Protein AF-0000000086098615 (afdb_homodimer)

pLDDT: mean 96.34, std 6.21, range [45.53, 98.94]

Radius of gyration: 22.58 Å; Cα contacts (8 Å, |Δi|>4): 1420; chains: 2; bounding box: 53×62×58 Å

Organism: Naegleria lovaniensis (NCBI:txid51637)

Nearest PDB structures (foldseek):
  6k8p-assembly1_A  TM=9.333E-01  e=7.178E-33  Phytophthora capsici LT1534
  6k5h-assembly2_C  TM=9.306E-01  e=6.071E-30  Phytophthora capsici LT1534
  5efo-assembly1_B  TM=8.632E-01  e=1.492E-19  Vibrio cholerae
  4oeh-assembly1_D  TM=8.558E-01  e=8.169E-19  Vibrio cholerae O1 biovar El Tor str. N16961
  7q1i-assembly1_BBB  TM=8.556E-01  e=1.911E-18  Escherichia coli MS 85-1

Structure (mmCIF, N/CA/C/O backbone):
data_AF-0000000086098615-model_v1
#
loop_
_entity.id
_entity.type
_entity.pdbx_description
1 polymer 'Nucleoside phosphorylase domain-containing protein'
#
loop_
_atom_site.group_PDB
_atom_site.id
_atom_site.type_symbol
_atom_site.label_atom_id
_atom_site.label_alt_id
_atom_site.label_comp_id
_atom_site.label_asym_id
_atom_site.label_entity_id
_atom_site.label_seq_id
_atom_site.pdbx_PDB_ins_code
_atom_site.Cartn_x
_atom_site.Cartn_y
_atom_site.Cartn_z
_atom_site.occupancy
_atom_site.B_iso_or_equiv
_atom_site.auth_seq_id
_atom_site.auth_comp_id
_atom_sit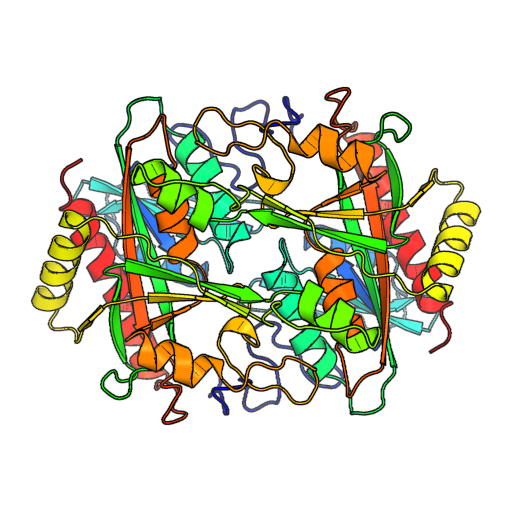e.auth_asym_id
_atom_site.auth_atom_id
_atom_site.pdbx_PDB_model_num
ATOM 1 N N . MET A 1 1 ? -20.734 9.062 -6.855 1 45.88 1 MET A N 1
ATOM 2 C CA . MET A 1 1 ? -20.297 7.84 -6.195 1 45.88 1 MET A CA 1
ATOM 3 C C . MET A 1 1 ? -21.484 7.059 -5.641 1 45.88 1 MET A C 1
ATOM 5 O O . MET A 1 1 ? -22.359 7.625 -4.984 1 45.88 1 MET A O 1
ATOM 9 N N . PRO A 1 2 ? -21.688 5.82 -6.117 1 51 2 PRO A N 1
ATOM 10 C CA . PRO A 1 2 ? -22.859 5.059 -5.672 1 51 2 PRO A CA 1
ATOM 11 C C . PRO A 1 2 ? -22.938 4.945 -4.152 1 51 2 PRO A C 1
ATOM 13 O O . PRO A 1 2 ? -21.938 5.082 -3.461 1 51 2 PRO A O 1
ATOM 16 N N . GLN A 1 3 ? -24.156 4.977 -3.707 1 57 3 GLN A N 1
ATOM 17 C CA . GLN A 1 3 ? -24.438 4.781 -2.291 1 57 3 GLN A CA 1
ATOM 18 C C . GLN A 1 3 ? -23.875 3.459 -1.789 1 57 3 GLN A C 1
ATOM 20 O O . GLN A 1 3 ? -24.062 2.414 -2.416 1 57 3 GLN A O 1
ATOM 25 N N . LEU A 1 4 ? -22.922 3.449 -0.859 1 71.06 4 LEU A N 1
ATOM 26 C CA . LEU A 1 4 ? -22.312 2.266 -0.254 1 71.06 4 LEU A CA 1
ATOM 27 C C . LEU A 1 4 ? -23.234 1.686 0.825 1 71.06 4 LEU A C 1
ATOM 29 O O . LEU A 1 4 ? -23.828 2.43 1.607 1 71.06 4 LEU A O 1
ATOM 33 N N . HIS A 1 5 ? -23.5 0.396 0.879 1 69.06 5 HIS A N 1
ATOM 34 C CA . HIS A 1 5 ? -24.547 -0.261 1.662 1 69.06 5 HIS A CA 1
ATOM 35 C C . HIS A 1 5 ? -24 -0.742 3.004 1 69.06 5 HIS A C 1
ATOM 37 O O . HIS A 1 5 ? -24.781 -1 3.932 1 69.06 5 HIS A O 1
ATOM 43 N N . SER A 1 6 ? -22.719 -0.938 3.076 1 74.25 6 SER A N 1
ATOM 44 C CA . SER A 1 6 ? -22.188 -1.463 4.328 1 74.25 6 SER A CA 1
ATOM 45 C C . SER A 1 6 ? -20.844 -0.819 4.672 1 74.25 6 SER A C 1
ATOM 47 O O . SER A 1 6 ? -20 -0.648 3.797 1 74.25 6 SER A O 1
ATOM 49 N N . ALA A 1 7 ? -20.734 -0.542 5.941 1 76.44 7 ALA A N 1
ATOM 50 C CA . ALA A 1 7 ? -19.469 0.02 6.414 1 76.44 7 ALA A CA 1
ATOM 51 C C . ALA A 1 7 ? -18.406 -1.062 6.539 1 76.44 7 ALA A C 1
ATOM 53 O O . ALA A 1 7 ? -17.203 -0.762 6.559 1 76.44 7 ALA A O 1
ATOM 54 N N . ASN A 1 8 ? -18.797 -2.307 6.586 1 79.56 8 ASN A N 1
ATOM 55 C CA . ASN A 1 8 ? -17.859 -3.406 6.73 1 79.56 8 ASN A CA 1
ATOM 56 C C . ASN A 1 8 ? -17.266 -3.826 5.387 1 79.56 8 ASN A C 1
ATOM 58 O O . ASN A 1 8 ? -16.078 -4.129 5.285 1 79.56 8 ASN A O 1
ATOM 62 N N . PHE A 1 9 ? -18.141 -3.959 4.438 1 84.5 9 PHE A N 1
ATOM 63 C CA . PHE A 1 9 ? -17.734 -4.285 3.074 1 84.5 9 PHE A CA 1
ATOM 64 C C . PHE A 1 9 ? -18.531 -3.463 2.064 1 84.5 9 PHE A C 1
ATOM 66 O O . PHE A 1 9 ? -19.516 -3.936 1.514 1 84.5 9 PHE A O 1
ATOM 73 N N . PRO A 1 10 ? -18.047 -2.285 1.793 1 83.94 10 PRO A N 1
ATOM 74 C CA . PRO A 1 10 ? -18.812 -1.371 0.943 1 83.94 10 PRO A CA 1
ATOM 75 C C . PRO A 1 10 ? -19 -1.899 -0.477 1 83.94 10 PRO A C 1
ATOM 77 O O . PRO A 1 10 ? -18.031 -2.357 -1.1 1 83.94 10 PRO A O 1
ATOM 80 N N . VAL A 1 11 ? -20.219 -1.907 -0.972 1 88.06 11 VAL A N 1
ATOM 81 C CA . VAL A 1 11 ? -20.609 -2.314 -2.316 1 88.06 11 VAL A CA 1
ATOM 82 C C . VAL A 1 11 ? -21.578 -1.292 -2.904 1 88.06 11 VAL A C 1
ATOM 84 O O . VAL A 1 11 ? -22.438 -0.759 -2.193 1 88.06 11 VAL A O 1
ATOM 87 N N . THR A 1 12 ? -21.375 -1.034 -4.145 1 88.62 12 THR A N 1
ATOM 88 C CA . THR A 1 12 ? -22.266 -0.102 -4.82 1 88.62 12 THR A CA 1
ATOM 89 C C . THR A 1 12 ? -23.641 -0.738 -5.055 1 88.62 12 THR A C 1
ATOM 91 O O . THR A 1 12 ? -23.812 -1.941 -4.852 1 88.62 12 THR A O 1
ATOM 94 N N . ASP A 1 13 ? -24.547 0.108 -5.48 1 86.44 13 ASP A N 1
ATOM 95 C CA . ASP A 1 13 ? -25.922 -0.355 -5.723 1 86.44 13 ASP A CA 1
ATOM 96 C C . ASP A 1 13 ? -25.953 -1.433 -6.805 1 86.44 13 ASP A C 1
ATOM 98 O O . ASP A 1 13 ? -26.781 -2.34 -6.758 1 86.44 13 ASP A O 1
ATOM 102 N N . ASP A 1 14 ? -25.031 -1.347 -7.699 1 90.69 14 ASP A N 1
ATOM 103 C CA . ASP A 1 14 ? -25.031 -2.309 -8.797 1 90.69 14 ASP A CA 1
ATOM 104 C C . ASP A 1 14 ? -24.125 -3.498 -8.484 1 90.69 14 ASP A C 1
ATOM 106 O O . ASP A 1 14 ? -23.797 -4.285 -9.375 1 90.69 14 ASP A O 1
ATOM 110 N N . GLY A 1 15 ? -23.656 -3.6 -7.309 1 92.31 15 GLY A N 1
ATOM 111 C CA . GLY A 1 15 ? -23 -4.801 -6.82 1 92.31 15 GLY A CA 1
ATOM 112 C C . GLY A 1 15 ? -21.5 -4.797 -7.047 1 92.31 15 GLY A C 1
ATOM 113 O O . GLY A 1 15 ? -20.875 -5.855 -7.156 1 92.31 15 GLY A O 1
ATOM 114 N N . ARG A 1 16 ? -20.906 -3.652 -7.23 1 95.88 16 ARG A N 1
ATOM 115 C CA . ARG A 1 16 ? -19.469 -3.57 -7.441 1 95.88 16 ARG A CA 1
ATOM 116 C C . ARG A 1 16 ? -18.75 -3.18 -6.152 1 95.88 16 ARG A C 1
ATOM 118 O O . ARG A 1 16 ? -19.297 -2.453 -5.324 1 95.88 16 ARG A O 1
ATOM 125 N N . THR A 1 17 ? -17.562 -3.717 -5.98 1 96.19 17 THR A N 1
ATOM 126 C CA . THR A 1 17 ? -16.75 -3.439 -4.801 1 96.19 17 THR A CA 1
ATOM 127 C C . THR A 1 17 ? -16.25 -1.995 -4.812 1 96.19 17 THR A C 1
ATOM 129 O O . THR A 1 17 ? -16.297 -1.33 -5.852 1 96.19 17 THR A O 1
ATOM 132 N N . TYR A 1 18 ? -15.82 -1.506 -3.697 1 92.69 18 TYR A N 1
ATOM 133 C CA . TYR A 1 18 ? -15.555 -0.088 -3.48 1 92.69 18 TYR A CA 1
ATOM 134 C C . TYR A 1 18 ? -14.258 0.336 -4.16 1 92.69 18 TYR A C 1
ATOM 136 O O . TYR A 1 18 ? -14.188 1.404 -4.773 1 92.69 18 TYR A O 1
ATOM 144 N N . HIS A 1 19 ? -13.219 -0.478 -4.074 1 96.38 19 HIS A N 1
ATOM 145 C CA . HIS A 1 19 ? -11.914 -0.057 -4.566 1 96.38 19 HIS A CA 1
ATOM 146 C C . HIS A 1 19 ? -11.656 -0.585 -5.973 1 96.38 19 HIS A C 1
ATOM 148 O O . HIS A 1 19 ? -11.352 0.186 -6.883 1 96.38 19 HIS A O 1
ATOM 154 N N . LEU A 1 20 ? -11.859 -1.871 -6.141 1 97.81 20 LEU A N 1
ATOM 155 C CA . LEU A 1 20 ? -11.609 -2.445 -7.457 1 97.81 20 LEU A CA 1
ATOM 156 C C . LEU A 1 20 ? -12.703 -2.051 -8.438 1 97.81 20 LEU A C 1
ATOM 158 O O . LEU A 1 20 ? -12.492 -2.07 -9.656 1 97.81 20 LEU A O 1
ATOM 162 N N . ASP A 1 21 ? -13.891 -1.817 -7.859 1 97.5 21 ASP A N 1
ATOM 163 C CA . ASP A 1 21 ? -15.031 -1.477 -8.711 1 97.5 21 ASP A CA 1
ATOM 164 C C . ASP A 1 21 ? -15.359 -2.619 -9.672 1 97.5 21 ASP A C 1
ATOM 166 O O . ASP A 1 21 ? -15.523 -2.4 -10.875 1 97.5 21 ASP A O 1
ATOM 170 N N . LEU A 1 22 ? -15.312 -3.828 -9.172 1 98.12 22 LEU A N 1
ATOM 171 C CA . LEU A 1 22 ? -15.617 -5.035 -9.938 1 98.12 22 LEU A CA 1
ATOM 172 C C . LEU A 1 22 ? -16.797 -5.777 -9.32 1 98.12 22 LEU A C 1
ATOM 174 O O . LEU A 1 22 ? -17 -5.727 -8.102 1 98.12 22 LEU A O 1
ATOM 178 N N . GLY A 1 23 ? -17.578 -6.387 -10.109 1 97.38 23 GLY A N 1
ATOM 179 C CA . GLY A 1 23 ? -18.719 -7.195 -9.695 1 97.38 23 GLY A CA 1
ATOM 180 C C . GLY A 1 23 ? -18.734 -8.57 -10.344 1 97.38 23 GLY A C 1
ATOM 181 O O . GLY A 1 23 ? -17.828 -8.922 -11.094 1 97.38 23 GLY A O 1
ATOM 182 N N . LYS A 1 24 ? -19.766 -9.312 -9.961 1 96.94 24 LYS A N 1
ATOM 183 C CA . LYS A 1 24 ? -19.938 -10.664 -10.5 1 96.94 24 LYS A CA 1
ATOM 184 C C . LYS A 1 24 ? -19.953 -10.656 -12.023 1 96.94 24 LYS A C 1
ATOM 186 O O . LYS A 1 24 ? -20.562 -9.789 -12.641 1 96.94 24 LYS A O 1
ATOM 191 N N . GLY A 1 25 ? -19.141 -11.586 -12.586 1 97.38 25 GLY A N 1
ATOM 192 C CA . GLY A 1 25 ? -19.141 -11.75 -14.031 1 97.38 25 GLY A CA 1
ATOM 193 C C . GLY A 1 25 ? -18.109 -10.883 -14.727 1 97.38 25 GLY A C 1
ATOM 194 O O . GLY A 1 25 ? -17.812 -11.078 -15.914 1 97.38 25 GLY A O 1
ATOM 195 N N . MET A 1 26 ? -17.5 -9.992 -14.031 1 98.38 26 MET A N 1
ATOM 196 C CA . MET A 1 26 ? -16.578 -9.039 -14.664 1 98.38 26 MET A CA 1
ATOM 197 C C . MET A 1 26 ? -15.188 -9.641 -14.805 1 98.38 26 MET A C 1
ATOM 199 O O . MET A 1 26 ? -14.398 -9.195 -15.641 1 98.38 26 MET A O 1
ATOM 203 N N . ILE A 1 27 ? -14.867 -10.656 -13.969 1 98.81 27 ILE A N 1
ATOM 204 C CA . ILE A 1 27 ? -13.539 -11.242 -14.031 1 98.81 27 ILE A CA 1
ATOM 205 C C . ILE A 1 27 ? -13.648 -12.766 -14.023 1 98.81 27 ILE A C 1
ATOM 207 O O . ILE A 1 27 ? -14.664 -13.32 -13.586 1 98.81 27 ILE A O 1
ATOM 211 N N . ALA A 1 28 ? -12.641 -13.414 -14.531 1 98.75 28 ALA A N 1
ATOM 212 C CA . ALA A 1 28 ? -12.539 -14.875 -14.562 1 98.75 28 ALA A CA 1
ATOM 213 C C . ALA A 1 28 ? -11.898 -15.406 -13.289 1 98.75 28 ALA A C 1
ATOM 215 O O . ALA A 1 28 ? -11.297 -14.648 -12.523 1 98.75 28 ALA A O 1
ATOM 216 N N . ASN A 1 29 ? -12.062 -16.703 -13.031 1 98.75 29 ASN A N 1
ATOM 217 C CA . ASN A 1 29 ? -11.508 -17.297 -11.82 1 98.75 29 ASN A CA 1
ATOM 218 C C . ASN A 1 29 ? -10.039 -17.688 -12.008 1 98.75 29 ASN A C 1
ATOM 220 O O . ASN A 1 29 ? -9.461 -18.359 -11.156 1 98.75 29 ASN A O 1
ATOM 224 N N . ARG A 1 30 ? -9.438 -17.391 -13.164 1 98.94 30 ARG A N 1
ATOM 225 C CA . ARG A 1 30 ? -7.996 -17.406 -13.406 1 98.94 30 ARG A CA 1
ATOM 226 C C . ARG A 1 30 ? -7.445 -15.984 -13.531 1 98.94 30 ARG A C 1
ATOM 228 O O . ARG A 1 30 ? -7.664 -15.32 -14.547 1 98.94 30 ARG A O 1
ATOM 235 N N . ILE A 1 31 ? -6.691 -15.578 -12.523 1 98.94 31 ILE A N 1
ATOM 236 C CA . ILE A 1 31 ? -6.309 -14.172 -12.422 1 98.94 31 ILE A CA 1
ATOM 237 C C . ILE A 1 31 ? -4.785 -14.055 -12.398 1 98.94 31 ILE A C 1
ATOM 239 O O . ILE A 1 31 ? -4.113 -14.719 -11.609 1 98.94 31 ILE A O 1
ATOM 243 N N . ILE A 1 32 ? -4.273 -13.281 -13.281 1 98.94 32 ILE A N 1
ATOM 244 C CA . ILE A 1 32 ? -2.898 -12.805 -13.188 1 98.94 32 ILE A CA 1
ATOM 245 C C . ILE A 1 32 ? -2.879 -11.375 -12.656 1 98.94 32 ILE A C 1
ATOM 247 O O . ILE A 1 32 ? -3.566 -10.5 -13.188 1 98.94 32 ILE A O 1
ATOM 251 N N . THR A 1 33 ? -2.195 -11.148 -11.586 1 98.94 33 THR A N 1
ATOM 252 C CA . THR A 1 33 ? -2.084 -9.789 -11.055 1 98.94 33 THR A CA 1
ATOM 253 C C . THR A 1 33 ? -0.671 -9.25 -11.242 1 98.94 33 THR A C 1
ATOM 255 O O . THR A 1 33 ? 0.305 -9.992 -11.125 1 98.94 33 THR A O 1
ATOM 258 N N . VAL A 1 34 ? -0.559 -7.992 -11.617 1 98.69 34 VAL A N 1
ATOM 259 C CA . VAL A 1 34 ? 0.698 -7.289 -11.852 1 98.69 34 VAL A CA 1
ATOM 260 C C . VAL A 1 34 ? 0.689 -5.949 -11.125 1 98.69 34 VAL A C 1
ATOM 262 O O . VAL A 1 34 ? -0.365 -5.477 -10.688 1 98.69 34 VAL A O 1
ATOM 265 N N . GLY A 1 35 ? 1.87 -5.379 -10.922 1 97.19 35 GLY A N 1
ATOM 266 C CA . GLY A 1 35 ? 1.972 -4.078 -10.289 1 97.19 35 GLY A CA 1
ATOM 267 C C . GLY A 1 35 ? 1.665 -2.926 -11.227 1 97.19 35 GLY A C 1
ATOM 268 O O . GLY A 1 35 ? 0.787 -2.107 -10.953 1 97.19 35 GLY A O 1
ATOM 269 N N . ASP A 1 36 ? 2.326 -2.938 -12.344 1 93.94 36 ASP A N 1
ATOM 270 C CA . ASP A 1 36 ? 2.242 -1.868 -13.336 1 93.94 36 ASP A CA 1
ATOM 271 C C . ASP A 1 36 ? 1.045 -2.068 -14.258 1 93.94 36 ASP A C 1
ATOM 273 O O . ASP A 1 36 ? 0.928 -3.105 -14.914 1 93.94 36 ASP A O 1
ATOM 277 N N . LEU A 1 37 ? 0.231 -0.998 -14.375 1 94.5 37 LEU A N 1
ATOM 278 C CA . LEU A 1 37 ? -0.947 -1.084 -15.234 1 94.5 37 LEU A CA 1
ATOM 279 C C . LEU A 1 37 ? -0.548 -1.295 -16.688 1 94.5 37 LEU A C 1
ATOM 281 O O . LEU A 1 37 ? -1.226 -2.016 -17.422 1 94.5 37 LEU A O 1
ATOM 285 N N . ALA A 1 38 ? 0.555 -0.644 -17.078 1 94.62 38 ALA A N 1
ATOM 286 C CA . ALA A 1 38 ? 1.04 -0.815 -18.453 1 94.62 38 ALA A CA 1
ATOM 287 C C . ALA A 1 38 ? 1.416 -2.27 -18.719 1 94.62 38 ALA A C 1
ATOM 289 O O . ALA A 1 38 ? 1.244 -2.764 -19.828 1 94.62 38 ALA A O 1
ATOM 290 N N . ARG A 1 39 ? 1.862 -2.982 -17.719 1 96.88 39 ARG A N 1
ATOM 291 C CA . ARG A 1 39 ? 2.195 -4.398 -17.844 1 96.88 39 ARG A CA 1
ATOM 292 C C . ARG A 1 39 ? 0.944 -5.234 -18.078 1 96.88 39 ARG A C 1
ATOM 294 O O . ARG A 1 39 ? 0.981 -6.211 -18.844 1 96.88 39 ARG A O 1
ATOM 301 N N . ALA A 1 40 ? -0.139 -4.898 -17.406 1 98.06 40 ALA A N 1
ATOM 302 C CA . ALA A 1 40 ? -1.401 -5.594 -17.656 1 98.06 40 ALA A CA 1
ATOM 303 C C . ALA A 1 40 ? -1.791 -5.523 -19.125 1 98.06 40 ALA A C 1
ATOM 305 O O . ALA A 1 40 ? -2.186 -6.527 -19.719 1 98.06 40 ALA A O 1
ATOM 306 N N . GLU A 1 41 ? -1.636 -4.332 -19.656 1 97.31 41 GLU A N 1
ATOM 307 C CA . GLU A 1 41 ? -1.967 -4.152 -21.078 1 97.31 41 GLU A CA 1
ATOM 308 C C . GLU A 1 41 ? -1.007 -4.93 -21.969 1 97.31 41 GLU A C 1
ATOM 310 O O . GLU A 1 41 ? -1.41 -5.457 -23.016 1 97.31 41 GLU A O 1
ATOM 315 N N . LYS A 1 42 ? 0.241 -4.922 -21.578 1 97.69 42 LYS A N 1
ATOM 316 C CA . LYS A 1 42 ? 1.227 -5.695 -22.328 1 97.69 42 LYS A CA 1
ATOM 317 C C . LYS A 1 42 ? 0.843 -7.172 -22.375 1 97.69 42 LYS A C 1
ATOM 319 O O . LYS A 1 42 ? 0.961 -7.812 -23.422 1 97.69 42 LYS A O 1
ATOM 324 N N . TYR A 1 43 ? 0.411 -7.719 -21.281 1 98.56 43 TYR A N 1
ATOM 325 C CA . TYR A 1 43 ? 0.051 -9.133 -21.219 1 98.56 43 TYR A CA 1
ATOM 326 C C . TYR A 1 43 ? -1.271 -9.391 -21.938 1 98.56 43 TYR A C 1
ATOM 328 O O . TYR A 1 43 ? -1.487 -10.477 -22.469 1 98.56 43 TYR A O 1
ATOM 336 N N . ALA A 1 44 ? -2.188 -8.383 -21.953 1 98.25 44 ALA A N 1
ATOM 337 C CA . ALA A 1 44 ? -3.479 -8.5 -22.625 1 98.25 44 ALA A CA 1
ATOM 338 C C . ALA A 1 44 ? -3.299 -8.742 -24.125 1 98.25 44 ALA A C 1
ATOM 340 O O . ALA A 1 44 ? -4.18 -9.305 -24.766 1 98.25 44 ALA A O 1
ATOM 341 N N . LYS A 1 45 ? -2.158 -8.367 -24.656 1 97.56 45 LYS A N 1
ATOM 342 C CA . LYS A 1 45 ? -1.875 -8.539 -26.078 1 97.56 45 LYS A CA 1
ATOM 343 C C . LYS A 1 45 ? -1.782 -10.016 -26.453 1 97.56 45 LYS A C 1
ATOM 345 O O . LYS A 1 45 ? -1.905 -10.383 -27.625 1 97.56 45 LYS A O 1
ATOM 350 N N . PHE A 1 46 ? -1.548 -10.875 -25.484 1 98.38 46 PHE A N 1
ATOM 351 C CA . PHE A 1 46 ? -1.411 -12.305 -25.734 1 98.38 46 PHE A CA 1
ATOM 352 C C . PHE A 1 46 ? -2.773 -12.984 -25.75 1 98.38 46 PHE A C 1
ATOM 354 O O . PHE A 1 46 ? -2.885 -14.156 -26.109 1 98.38 46 PHE A O 1
ATOM 361 N N . LEU A 1 47 ? -3.854 -12.273 -25.281 1 98.62 47 LEU A N 1
ATOM 362 C CA . LEU A 1 47 ? -5.176 -12.891 -25.203 1 98.62 47 LEU A CA 1
ATOM 363 C C . LEU A 1 47 ? -5.723 -13.18 -26.609 1 98.62 47 LEU A C 1
ATOM 365 O O . LEU A 1 47 ? -5.289 -12.562 -27.578 1 98.62 47 LEU A O 1
ATOM 369 N N . ASP A 1 48 ? -6.676 -14.086 -26.609 1 98.5 48 ASP A N 1
ATOM 370 C CA . ASP A 1 48 ? -7.301 -14.477 -27.859 1 98.5 48 ASP A CA 1
ATOM 371 C C . ASP A 1 48 ? -7.941 -13.281 -28.562 1 98.5 48 ASP A C 1
ATOM 373 O O . ASP A 1 48 ? -8.57 -12.445 -27.906 1 98.5 48 ASP A O 1
ATOM 377 N N . THR A 1 49 ? -7.859 -13.188 -29.812 1 96.62 49 THR A N 1
ATOM 378 C CA . THR A 1 49 ? -8.344 -12.031 -30.562 1 96.62 49 THR A CA 1
ATOM 379 C C . THR A 1 49 ? -9.781 -12.258 -31.016 1 96.62 49 THR A C 1
ATOM 381 O O . THR A 1 49 ? -10.453 -11.312 -31.438 1 96.62 49 THR A O 1
ATOM 384 N N . ASP A 1 50 ? -10.227 -13.406 -30.984 1 95.94 50 ASP A N 1
ATOM 385 C CA . ASP A 1 50 ? -11.562 -13.727 -31.484 1 95.94 50 ASP A CA 1
ATOM 386 C C . ASP A 1 50 ? -12.586 -13.711 -30.344 1 95.94 50 ASP A C 1
ATOM 388 O O . ASP A 1 50 ? -13.648 -14.32 -30.469 1 95.94 50 ASP A O 1
ATOM 392 N N . CYS A 1 51 ? -12.234 -13.172 -29.234 1 94.88 51 CYS A N 1
ATOM 393 C CA . CYS A 1 51 ? -13.164 -13.031 -28.109 1 94.88 51 CYS A CA 1
ATOM 394 C C . CYS A 1 51 ? -13.258 -11.578 -27.656 1 94.88 51 CYS A C 1
ATOM 396 O O . CYS A 1 51 ? -12.406 -10.758 -28.016 1 94.88 51 CYS A O 1
ATOM 398 N N . GLU A 1 52 ? -14.281 -11.312 -26.938 1 96.44 52 GLU A N 1
ATOM 399 C CA . GLU A 1 52 ? -14.414 -9.984 -26.344 1 96.44 52 GLU A CA 1
ATOM 400 C C . GLU A 1 52 ? -13.406 -9.773 -25.219 1 96.44 52 GLU A C 1
ATOM 402 O O . GLU A 1 52 ? -13.242 -10.648 -24.359 1 96.44 52 GLU A O 1
ATOM 407 N N . ILE A 1 53 ? -12.703 -8.734 -25.312 1 98.25 53 ILE A N 1
ATOM 408 C CA . ILE A 1 53 ? -11.805 -8.32 -24.25 1 98.25 53 ILE A CA 1
ATOM 409 C C . ILE A 1 53 ? -12.359 -7.078 -23.562 1 98.25 53 ILE A C 1
ATOM 411 O O . ILE A 1 53 ? -12.578 -6.047 -24.203 1 98.25 53 ILE A O 1
ATOM 415 N N . THR A 1 54 ? -12.641 -7.18 -22.281 1 98.5 54 THR A N 1
ATOM 416 C CA . THR A 1 54 ? -13.164 -6.051 -21.516 1 98.5 54 THR A CA 1
ATOM 417 C C . THR A 1 54 ? -12.07 -5.402 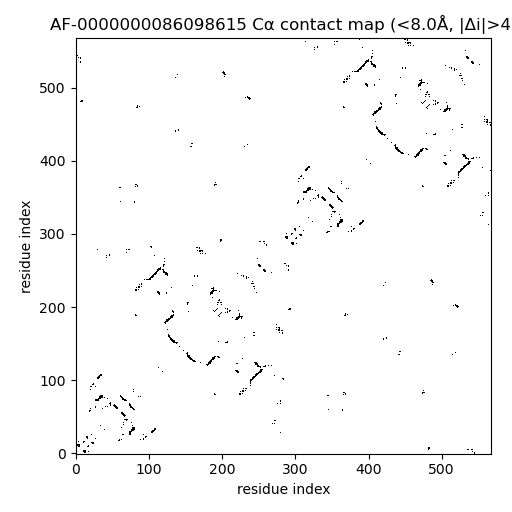-20.672 1 98.5 54 THR A C 1
ATOM 419 O O . THR A 1 54 ? -11.141 -6.078 -20.234 1 98.5 54 THR A O 1
ATOM 422 N N . ARG A 1 55 ? -12.156 -4.168 -20.562 1 98.38 55 ARG A N 1
ATOM 423 C CA . ARG A 1 55 ? -11.242 -3.371 -19.75 1 98.38 55 ARG A CA 1
ATOM 424 C C . ARG A 1 55 ? -12 -2.49 -18.766 1 98.38 55 ARG A C 1
ATOM 426 O O . ARG A 1 55 ? -13.047 -1.928 -19.109 1 98.38 55 ARG A O 1
ATOM 433 N N . HIS A 1 56 ? -11.492 -2.475 -17.531 1 98.25 56 HIS A N 1
ATOM 434 C CA . HIS A 1 56 ? -12.109 -1.633 -16.516 1 98.25 56 HIS A CA 1
ATOM 435 C C . HIS A 1 56 ? -11.062 -1.01 -15.609 1 98.25 56 HIS A C 1
ATOM 437 O O . HIS A 1 56 ? -10.25 -1.722 -15.008 1 98.25 56 HIS A O 1
ATOM 443 N N . GLN A 1 57 ? -11.047 0.279 -15.484 1 96.69 57 GLN A N 1
ATOM 444 C CA . GLN A 1 57 ? -10.18 0.997 -14.555 1 96.69 57 GLN A CA 1
ATOM 445 C C . GLN A 1 57 ? -10.992 1.634 -13.43 1 96.69 57 GLN A C 1
ATOM 447 O O . GLN A 1 57 ? -11.938 2.385 -13.688 1 96.69 57 GLN A O 1
ATOM 452 N N . SER A 1 58 ? -10.648 1.353 -12.25 1 96.19 58 SER A N 1
ATOM 453 C CA . SER A 1 58 ? -11.352 1.93 -11.109 1 96.19 58 SER A CA 1
ATOM 454 C C . SER A 1 58 ? -10.836 3.332 -10.797 1 96.19 58 SER A C 1
ATOM 456 O O . SER A 1 58 ? -9.758 3.717 -11.242 1 96.19 58 SER A O 1
ATOM 458 N N . ALA A 1 59 ? -11.547 4.062 -9.953 1 90.69 59 ALA A N 1
ATOM 459 C CA . ALA A 1 59 ? -11.148 5.391 -9.508 1 90.69 59 ALA A CA 1
ATOM 460 C C . ALA A 1 59 ? -9.922 5.32 -8.609 1 90.69 59 ALA A C 1
ATOM 462 O O . ALA A 1 59 ? -9.195 6.309 -8.453 1 90.69 59 ALA A O 1
ATOM 463 N N . ARG A 1 60 ? -9.664 4.141 -8.078 1 93.06 60 ARG A N 1
ATOM 464 C CA . ARG A 1 60 ? -8.578 4.008 -7.109 1 93.06 60 ARG A CA 1
ATOM 465 C C . ARG A 1 60 ? -7.332 3.42 -7.762 1 93.06 60 ARG A C 1
ATOM 467 O O . ARG A 1 60 ? -6.359 3.102 -7.078 1 93.06 60 ARG A O 1
ATOM 474 N N . GLY A 1 61 ? -7.371 3.225 -9.031 1 92.5 61 GLY A N 1
ATOM 475 C CA . GLY A 1 61 ? -6.152 2.943 -9.766 1 92.5 61 GLY A CA 1
ATOM 476 C C . GLY A 1 61 ? -5.984 1.475 -10.102 1 92.5 61 GLY A C 1
ATOM 477 O O . GLY A 1 61 ? -4.938 1.064 -10.617 1 92.5 61 GLY A O 1
ATOM 478 N N . PHE A 1 62 ? -6.992 0.683 -9.812 1 97.31 62 PHE A N 1
ATOM 479 C CA . PHE A 1 62 ? -6.945 -0.709 -10.242 1 97.31 62 PHE A CA 1
ATOM 480 C C . PHE A 1 62 ? -7.395 -0.839 -11.695 1 97.31 62 PHE A C 1
ATOM 482 O O . PHE A 1 62 ? -8.227 -0.065 -12.164 1 97.31 62 PHE A O 1
ATOM 489 N N . TYR A 1 63 ? -6.781 -1.796 -12.375 1 98.31 63 TYR A N 1
ATOM 490 C CA . TYR A 1 63 ? -7.062 -1.981 -13.797 1 98.31 63 TYR A CA 1
ATOM 491 C C . TYR A 1 63 ? -7.223 -3.459 -14.133 1 98.31 63 TYR A C 1
ATOM 493 O O . TYR A 1 63 ? -6.297 -4.25 -13.93 1 98.31 63 TYR A O 1
ATOM 501 N N . ALA A 1 64 ? -8.422 -3.816 -14.664 1 98.75 64 ALA A N 1
ATOM 502 C CA . ALA A 1 64 ? -8.703 -5.215 -14.977 1 98.75 64 ALA A CA 1
ATOM 503 C C . ALA A 1 64 ? -8.945 -5.406 -16.469 1 98.75 64 ALA A C 1
ATOM 505 O O . ALA A 1 64 ? -9.672 -4.629 -17.094 1 98.75 64 ALA A O 1
ATOM 506 N N . VAL A 1 65 ? -8.32 -6.367 -17.031 1 98.88 65 VAL A N 1
ATOM 507 C CA . VAL A 1 65 ? -8.555 -6.828 -18.406 1 98.88 65 VAL A CA 1
ATOM 508 C C . VAL A 1 65 ? -9.008 -8.289 -18.375 1 98.88 65 VAL A C 1
ATOM 510 O O . VAL A 1 65 ? -8.344 -9.141 -17.797 1 98.88 65 VAL A O 1
ATOM 513 N N . THR A 1 66 ? -10.141 -8.578 -18.984 1 98.88 66 THR A N 1
ATOM 514 C CA . THR A 1 66 ? -10.672 -9.938 -19 1 98.88 66 THR A CA 1
ATOM 515 C C . THR A 1 66 ? -10.906 -10.414 -20.422 1 98.88 66 THR A C 1
ATOM 517 O O . THR A 1 66 ? -11.5 -9.695 -21.234 1 98.88 66 THR A O 1
ATOM 520 N N . GLY A 1 67 ? -10.445 -11.516 -20.719 1 98.75 67 GLY A N 1
ATOM 521 C CA . GLY A 1 67 ? -10.609 -12.188 -22 1 98.75 67 GLY A CA 1
ATOM 522 C C . GLY A 1 67 ? -10.383 -13.688 -21.906 1 98.75 67 GLY A C 1
ATOM 523 O O . GLY A 1 67 ? -10.836 -14.336 -20.969 1 98.75 67 GLY A O 1
ATOM 524 N N . LYS A 1 68 ? -9.852 -14.242 -23 1 98.81 68 LYS A N 1
ATOM 525 C CA . LYS A 1 68 ? -9.5 -15.656 -23.047 1 98.81 68 LYS A CA 1
ATOM 526 C C . LYS A 1 68 ? -8.07 -15.852 -23.531 1 98.81 68 LYS A C 1
ATOM 528 O O . LYS A 1 68 ? -7.547 -15.031 -24.281 1 98.81 68 LYS A O 1
ATOM 533 N N . TYR A 1 69 ? -7.469 -16.828 -23.078 1 98.81 69 TYR A N 1
ATOM 534 C CA . TYR A 1 69 ? -6.207 -17.344 -23.609 1 98.81 69 TYR A CA 1
ATOM 535 C C . TYR A 1 69 ? -6.328 -18.812 -23.953 1 98.81 69 TYR A C 1
ATOM 537 O O . TYR A 1 69 ? -6.605 -19.656 -23.094 1 98.81 69 TYR A O 1
ATOM 545 N N . LYS A 1 70 ? -6.152 -19.156 -25.266 1 98.19 70 LYS A N 1
ATOM 546 C CA . LYS A 1 70 ? -6.348 -20.516 -25.766 1 98.19 70 LYS A CA 1
ATOM 547 C C . LYS A 1 70 ? -7.715 -21.062 -25.375 1 98.19 70 LYS A C 1
ATOM 549 O O . LYS A 1 70 ? -7.82 -22.188 -24.875 1 98.19 70 LYS A O 1
ATOM 554 N N . GLY A 1 71 ? -8.695 -20.219 -25.406 1 98.38 71 GLY A N 1
ATOM 555 C CA . GLY A 1 71 ? -10.086 -20.578 -25.188 1 98.38 71 GLY A CA 1
ATOM 556 C C . GLY A 1 71 ? -10.492 -20.547 -23.734 1 98.38 71 GLY A C 1
ATOM 557 O O . GLY A 1 71 ? -11.672 -20.656 -23.406 1 98.38 71 GLY A O 1
ATOM 558 N N . THR A 1 72 ? -9.547 -20.344 -22.781 1 98.62 72 THR A N 1
ATOM 559 C CA . THR A 1 72 ? -9.82 -20.359 -21.344 1 98.62 72 THR A CA 1
ATOM 56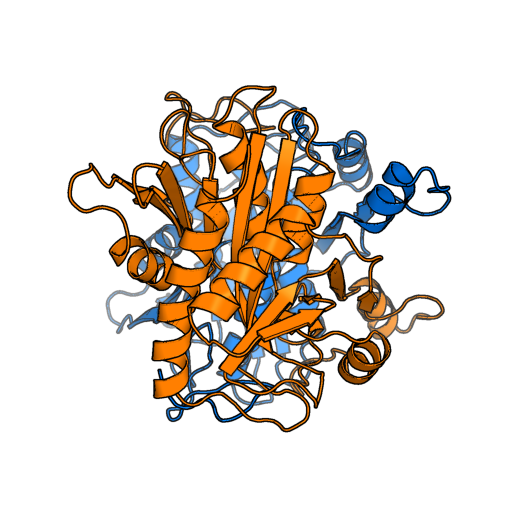0 C C . THR A 1 72 ? -9.953 -18.938 -20.812 1 98.62 72 THR A C 1
ATOM 562 O O . THR A 1 72 ? -9.078 -18.109 -21.016 1 98.62 72 THR A O 1
ATOM 565 N N . PRO A 1 73 ? -11.055 -18.562 -20.094 1 98.62 73 PRO A N 1
ATOM 566 C CA . PRO A 1 73 ? -11.211 -17.219 -19.531 1 98.62 73 PRO A CA 1
ATOM 567 C C . PRO A 1 73 ? -10.109 -16.875 -18.531 1 98.62 73 PRO A C 1
ATOM 569 O O . PRO A 1 73 ? -9.734 -17.703 -17.703 1 98.62 73 PRO A O 1
ATOM 572 N N . VAL A 1 74 ? -9.555 -15.688 -18.703 1 98.88 74 VAL A N 1
ATOM 573 C CA . VAL A 1 74 ? -8.5 -15.203 -17.812 1 98.88 74 VAL A CA 1
ATOM 574 C C . VAL A 1 74 ? -8.68 -13.703 -17.578 1 98.88 74 VAL A C 1
ATOM 576 O O . VAL A 1 74 ? -9.219 -12.992 -18.438 1 98.88 74 VAL A O 1
ATOM 579 N N . SER A 1 75 ? -8.336 -13.258 -16.438 1 98.94 75 SER A N 1
ATOM 580 C CA . SER A 1 75 ? -8.289 -11.836 -16.125 1 98.94 75 SER A CA 1
ATOM 581 C C . SER A 1 75 ? -6.887 -11.406 -15.711 1 98.94 75 SER A C 1
ATOM 583 O O . SER A 1 75 ? -6.191 -12.141 -15 1 98.94 75 SER A O 1
ATOM 585 N N . ILE A 1 76 ? -6.465 -10.273 -16.172 1 98.94 76 ILE A N 1
ATOM 586 C CA . ILE A 1 76 ? -5.223 -9.625 -15.766 1 98.94 76 ILE A CA 1
ATOM 587 C C . ILE A 1 76 ? -5.535 -8.344 -15 1 98.94 76 ILE A C 1
ATOM 589 O O . ILE A 1 76 ? -6.207 -7.449 -15.523 1 98.94 76 ILE A O 1
ATOM 593 N N . ILE A 1 77 ? -5.051 -8.234 -13.766 1 98.88 77 ILE A N 1
ATOM 594 C CA . ILE A 1 77 ? -5.418 -7.109 -12.914 1 98.88 77 ILE A CA 1
ATOM 595 C C . ILE A 1 77 ? -4.16 -6.379 -12.461 1 98.88 77 ILE A C 1
ATOM 597 O O . ILE A 1 77 ? -3.301 -6.961 -11.789 1 98.88 77 ILE A O 1
ATOM 601 N N . GLY A 1 78 ? -4.016 -5.109 -12.844 1 98.5 78 GLY A N 1
ATOM 602 C CA . GLY A 1 78 ? -2.996 -4.223 -12.305 1 98.5 78 GLY A CA 1
ATOM 603 C C . GLY A 1 78 ? -3.387 -3.598 -10.984 1 98.5 78 GLY A C 1
ATOM 604 O O . GLY A 1 78 ? -4.469 -3.02 -10.859 1 98.5 78 GLY A O 1
ATOM 605 N N . ILE A 1 79 ? -2.436 -3.682 -9.977 1 98.25 79 ILE A N 1
ATOM 606 C CA . ILE A 1 79 ? -2.912 -3.33 -8.648 1 98.25 79 ILE A CA 1
ATOM 607 C C . ILE A 1 79 ? -2.006 -2.262 -8.039 1 98.25 79 ILE A C 1
ATOM 609 O O . ILE A 1 79 ? -2.303 -1.724 -6.969 1 98.25 79 ILE A O 1
ATOM 613 N N . GLY A 1 80 ? -0.888 -1.983 -8.648 1 96.69 80 GLY A N 1
ATOM 614 C CA . GLY A 1 80 ? 0.082 -1.085 -8.039 1 96.69 80 GLY A CA 1
ATOM 615 C C . GLY A 1 80 ? 1.06 -1.794 -7.125 1 96.69 80 GLY A C 1
ATOM 616 O O . GLY A 1 80 ? 1.608 -2.84 -7.48 1 96.69 80 GLY A O 1
ATOM 617 N N . MET A 1 81 ? 1.33 -1.127 -5.938 1 97.56 81 MET A N 1
ATOM 618 C CA . MET A 1 81 ? 2.439 -1.64 -5.141 1 97.56 81 MET A CA 1
ATOM 619 C C . MET A 1 81 ? 2.033 -1.79 -3.678 1 97.56 81 MET A C 1
ATOM 621 O O . MET A 1 81 ? 1.298 -0.957 -3.145 1 97.56 81 MET A O 1
ATOM 625 N N . GLY A 1 82 ? 2.516 -2.881 -3.076 1 98.12 82 GLY A N 1
ATOM 626 C CA . GLY A 1 82 ? 2.473 -2.996 -1.628 1 98.12 82 GLY A CA 1
ATOM 627 C C . GLY A 1 82 ? 1.396 -3.945 -1.136 1 98.12 82 GLY A C 1
ATOM 628 O O . GLY A 1 82 ? 0.459 -4.266 -1.872 1 98.12 82 GLY A O 1
ATOM 629 N N . PHE A 1 83 ? 1.487 -4.266 0.166 1 98.5 83 PHE A N 1
ATOM 630 C CA . PHE A 1 83 ? 0.602 -5.227 0.812 1 98.5 83 PHE A CA 1
ATOM 631 C C . PHE A 1 83 ? -0.843 -4.746 0.775 1 98.5 83 PHE A C 1
ATOM 633 O O . PHE A 1 83 ? -1.755 -5.52 0.475 1 98.5 83 PHE A O 1
ATOM 640 N N . PRO A 1 84 ? -1.097 -3.43 1.027 1 98.44 84 PRO A N 1
ATOM 641 C CA . PRO A 1 84 ? -2.494 -2.992 1.027 1 98.44 84 PRO A CA 1
ATOM 642 C C . PRO A 1 84 ? -3.172 -3.182 -0.328 1 98.44 84 PRO A C 1
ATOM 644 O O . PRO A 1 84 ? -4.348 -3.555 -0.388 1 98.44 84 PRO A O 1
ATOM 647 N N . MET A 1 85 ? -2.424 -2.932 -1.38 1 98.25 85 MET A N 1
ATOM 648 C CA . MET A 1 85 ? -3 -3.09 -2.711 1 98.25 85 MET A CA 1
ATOM 649 C C . MET A 1 85 ? -3.365 -4.547 -2.977 1 98.25 85 MET A C 1
ATOM 651 O O . MET A 1 85 ? -4.414 -4.832 -3.559 1 98.25 85 MET A O 1
ATOM 655 N N . MET A 1 86 ? -2.482 -5.422 -2.561 1 98.75 86 MET A N 1
ATOM 656 C CA . MET A 1 86 ? -2.771 -6.848 -2.695 1 98.75 86 MET A CA 1
ATOM 657 C C . MET A 1 86 ? -3.965 -7.242 -1.832 1 98.75 86 MET A C 1
ATOM 659 O O . MET A 1 86 ? -4.766 -8.094 -2.227 1 98.75 86 MET A O 1
ATOM 663 N N . ASP A 1 87 ? -4.07 -6.648 -0.654 1 98.69 87 ASP A N 1
ATOM 664 C CA . ASP A 1 87 ? -5.199 -6.914 0.235 1 98.69 87 ASP A CA 1
ATOM 665 C C . ASP A 1 87 ? -6.523 -6.555 -0.434 1 98.69 87 ASP A C 1
ATOM 667 O O . ASP A 1 87 ? -7.449 -7.367 -0.463 1 98.69 87 ASP A O 1
ATOM 671 N N . PHE A 1 88 ? -6.582 -5.324 -1.023 1 98.5 88 PHE A N 1
ATOM 672 C CA . PHE A 1 88 ? -7.77 -4.906 -1.757 1 98.5 88 PHE A CA 1
ATOM 673 C C . PHE A 1 88 ? -8.094 -5.898 -2.867 1 98.5 88 PHE A C 1
ATOM 675 O O . PHE A 1 88 ? -9.242 -6.336 -3.004 1 98.5 88 PHE A O 1
ATOM 682 N N . MET A 1 89 ? -7.062 -6.254 -3.623 1 98.75 89 MET A N 1
ATOM 683 C CA . MET A 1 89 ? -7.246 -7.113 -4.785 1 98.75 89 MET A CA 1
ATOM 684 C C . MET A 1 89 ? -7.809 -8.469 -4.375 1 98.75 89 MET A C 1
ATOM 686 O O . MET A 1 89 ? -8.805 -8.93 -4.934 1 98.75 89 MET A O 1
ATOM 690 N N . MET A 1 90 ? -7.23 -9.086 -3.393 1 98.69 90 MET A N 1
ATOM 691 C CA . MET A 1 90 ? -7.641 -10.414 -2.951 1 98.69 90 MET A CA 1
ATOM 692 C C . MET A 1 90 ? -9.07 -10.406 -2.434 1 98.69 90 MET A C 1
ATOM 694 O O . MET A 1 90 ? -9.906 -11.203 -2.867 1 98.69 90 MET A O 1
ATOM 698 N N . ARG A 1 91 ? -9.352 -9.5 -1.572 1 98.12 91 ARG A N 1
ATOM 699 C CA . ARG A 1 91 ? -10.641 -9.5 -0.892 1 98.12 91 ARG A CA 1
ATOM 700 C C . ARG A 1 91 ? -11.766 -9.117 -1.848 1 98.12 91 ARG A C 1
ATOM 702 O O . ARG A 1 91 ? -12.805 -9.781 -1.894 1 98.12 91 ARG A O 1
ATOM 709 N N . GLU A 1 92 ? -11.523 -8.078 -2.625 1 98.12 92 GLU A N 1
ATOM 710 C CA . GLU A 1 92 ? -12.594 -7.574 -3.473 1 98.12 92 GLU A CA 1
ATOM 711 C C . GLU A 1 92 ? -12.734 -8.398 -4.746 1 98.12 92 GLU A C 1
ATOM 713 O O . GLU A 1 92 ? -13.836 -8.562 -5.273 1 98.12 92 GLU A O 1
ATOM 718 N N . ALA A 1 93 ? -11.625 -8.969 -5.277 1 98.5 93 ALA A N 1
ATOM 719 C CA . ALA A 1 93 ? -11.742 -9.875 -6.418 1 98.5 93 ALA A CA 1
ATOM 720 C C . ALA A 1 93 ? -12.508 -11.141 -6.039 1 98.5 93 ALA A C 1
ATOM 722 O O . ALA A 1 93 ? -13.383 -11.586 -6.781 1 98.5 93 ALA A O 1
ATOM 723 N N . LEU A 1 94 ? -12.203 -11.703 -4.891 1 98.25 94 LEU A N 1
ATOM 724 C CA . LEU A 1 94 ? -12.844 -12.961 -4.496 1 98.25 94 LEU A CA 1
ATOM 725 C C . LEU A 1 94 ? -14.328 -12.75 -4.23 1 98.25 94 LEU A C 1
ATOM 727 O O . LEU A 1 94 ? -15.133 -13.672 -4.406 1 98.25 94 LEU A O 1
ATOM 731 N N . PHE A 1 95 ? -14.688 -11.531 -3.832 1 96.81 95 PHE A N 1
ATOM 732 C CA . PHE A 1 95 ? -16.094 -11.188 -3.625 1 96.81 95 PHE A CA 1
ATOM 733 C C . PHE A 1 95 ? -16.891 -11.406 -4.898 1 96.81 95 PHE A C 1
ATOM 735 O O . PHE A 1 95 ? -18.109 -11.594 -4.844 1 96.81 95 PHE A O 1
ATOM 742 N N . CYS A 1 96 ? -16.234 -11.414 -6.039 1 97.69 96 CYS A N 1
ATOM 743 C CA . CYS A 1 96 ? -16.906 -11.492 -7.328 1 97.69 96 CYS A CA 1
ATOM 744 C C . CYS A 1 96 ? -17.312 -12.93 -7.633 1 97.69 96 CYS A C 1
ATOM 746 O O . CYS A 1 96 ? -18.016 -13.188 -8.617 1 97.69 96 CYS A O 1
ATOM 748 N N . PHE A 1 97 ? -16.953 -13.898 -6.805 1 97.94 97 PHE A N 1
ATOM 749 C CA . PHE A 1 97 ? -17.234 -15.312 -7.062 1 97.94 97 PHE A CA 1
ATOM 750 C C . PHE A 1 97 ? -18.125 -15.891 -5.984 1 97.94 97 PHE A C 1
ATOM 752 O O . PHE A 1 97 ? -18.078 -15.477 -4.824 1 97.94 97 PHE A O 1
ATOM 759 N N . PRO A 1 98 ? -18.953 -16.844 -6.305 1 97.25 98 PRO A N 1
ATOM 760 C CA . PRO A 1 98 ? -19.797 -17.484 -5.293 1 97.25 98 PRO A CA 1
ATOM 761 C C . PRO A 1 98 ? -19 -18.391 -4.344 1 97.25 98 PRO A C 1
ATOM 763 O O . PRO A 1 98 ? -17.953 -18.922 -4.719 1 97.25 98 PRO A O 1
ATOM 766 N N . THR A 1 99 ? -19.562 -18.562 -3.215 1 96.94 99 THR A N 1
ATOM 767 C CA . THR A 1 99 ? -18.984 -19.484 -2.238 1 96.94 99 THR A CA 1
ATOM 768 C C . THR A 1 99 ? -18.781 -20.875 -2.852 1 96.94 99 THR A C 1
ATOM 770 O O . THR A 1 99 ? -19.641 -21.359 -3.586 1 96.94 99 THR A O 1
ATOM 773 N N . GLY A 1 100 ? -17.656 -21.438 -2.525 1 97.62 100 GLY A N 1
ATOM 774 C CA . GLY A 1 100 ? -17.375 -22.781 -3.014 1 97.62 100 GLY A CA 1
ATOM 775 C C . GLY A 1 100 ? -16.562 -22.781 -4.293 1 97.62 100 GLY A C 1
ATOM 776 O O . GLY A 1 100 ? -16.094 -23.844 -4.727 1 97.62 100 GLY A O 1
ATOM 777 N N . SER A 1 101 ? -16.297 -21.641 -4.855 1 98.06 101 SER A N 1
ATOM 778 C CA . SER A 1 101 ? -15.5 -21.547 -6.074 1 98.06 101 SER A CA 1
ATOM 779 C C . SER A 1 101 ? -14.031 -21.828 -5.805 1 98.06 101 SER A C 1
ATOM 781 O O . SER A 1 101 ? -13.586 -21.797 -4.652 1 98.06 101 SER A O 1
ATOM 783 N N . THR A 1 102 ? -13.383 -22.25 -6.859 1 98.69 102 THR A N 1
ATOM 784 C CA . THR A 1 102 ? -11.93 -22.297 -6.875 1 98.69 102 THR A CA 1
ATOM 785 C C . THR A 1 102 ? -11.359 -21.234 -7.797 1 98.69 102 THR A C 1
ATOM 787 O O . THR A 1 102 ? -11.781 -21.109 -8.945 1 98.69 102 THR A O 1
ATOM 790 N N . VAL A 1 103 ? -10.461 -20.422 -7.281 1 98.81 103 VAL A N 1
ATOM 791 C CA . VAL A 1 103 ? -9.844 -19.328 -8.023 1 98.81 103 VAL A CA 1
ATOM 792 C C . VAL A 1 103 ? -8.328 -19.516 -8.039 1 98.81 103 VAL A C 1
ATOM 794 O O . VAL A 1 103 ? -7.727 -19.875 -7.02 1 98.81 103 VAL A O 1
ATOM 797 N N . ALA A 1 104 ? -7.691 -19.375 -9.211 1 98.94 104 ALA A N 1
ATOM 798 C CA . ALA A 1 104 ? -6.238 -19.344 -9.344 1 98.94 104 ALA A CA 1
ATOM 799 C C . ALA A 1 104 ? -5.734 -17.906 -9.477 1 98.94 104 ALA A C 1
ATOM 801 O O . ALA A 1 104 ? -6.266 -17.125 -10.273 1 98.94 104 ALA A O 1
ATOM 802 N N . ILE A 1 105 ? -4.746 -17.578 -8.688 1 98.94 105 ILE A N 1
ATOM 803 C CA . ILE A 1 105 ? -4.18 -16.234 -8.758 1 98.94 105 ILE A CA 1
ATOM 804 C C . ILE A 1 105 ? -2.656 -16.328 -8.859 1 98.94 105 ILE A C 1
ATOM 806 O O . ILE A 1 105 ? -2.006 -16.922 -8 1 98.94 105 ILE A O 1
ATOM 810 N N . LEU A 1 106 ? -2.127 -15.742 -9.898 1 98.94 106 LEU A N 1
ATOM 811 C CA . LEU A 1 106 ? -0.688 -15.672 -10.133 1 98.94 106 LEU A CA 1
ATOM 812 C C . LEU A 1 106 ? -0.199 -14.227 -10.102 1 98.94 106 LEU A C 1
ATOM 814 O O . LEU A 1 106 ? -0.69 -13.391 -10.859 1 98.94 106 LEU A O 1
ATOM 818 N N . ARG A 1 107 ? 0.687 -13.961 -9.273 1 98.94 107 ARG A N 1
ATOM 819 C CA . ARG A 1 107 ? 1.343 -12.656 -9.32 1 98.94 107 ARG A CA 1
ATOM 820 C C . ARG A 1 107 ? 2.58 -12.695 -10.211 1 98.94 107 ARG A C 1
ATOM 822 O O . ARG A 1 107 ? 3.443 -13.562 -10.039 1 98.94 107 ARG A O 1
ATOM 829 N N . LEU A 1 108 ? 2.617 -11.883 -11.133 1 98.88 108 LEU A N 1
ATOM 830 C CA . LEU A 1 108 ? 3.805 -11.617 -11.93 1 98.88 108 LEU A CA 1
ATOM 831 C C . LEU A 1 108 ? 4.352 -10.219 -11.641 1 98.88 108 LEU A C 1
ATOM 833 O O . LEU A 1 108 ? 3.627 -9.227 -11.75 1 98.88 108 LEU A O 1
ATOM 837 N N . GLY A 1 109 ? 5.578 -10.172 -11.25 1 98.25 109 GLY A N 1
ATOM 838 C CA . GLY A 1 109 ? 6.156 -8.883 -10.906 1 98.25 109 GLY A CA 1
ATOM 839 C C . GLY A 1 109 ? 7.664 -8.836 -11.094 1 98.25 109 GLY A C 1
ATOM 840 O O . GLY A 1 109 ? 8.219 -9.617 -11.867 1 98.25 109 GLY A O 1
ATOM 841 N N . THR A 1 110 ? 8.297 -7.805 -10.531 1 97.94 110 THR A N 1
ATOM 842 C CA . THR A 1 110 ? 9.742 -7.637 -10.555 1 97.94 110 THR A CA 1
ATOM 843 C C . THR A 1 110 ? 10.312 -7.637 -9.141 1 97.94 110 THR A C 1
ATOM 845 O O . THR A 1 110 ? 9.562 -7.496 -8.172 1 97.94 110 THR A O 1
ATOM 848 N N . CYS A 1 111 ? 11.594 -7.906 -9.062 1 98 111 CYS A N 1
ATOM 849 C CA . CYS A 1 111 ? 12.211 -8.047 -7.75 1 98 111 CYS A CA 1
ATOM 850 C C . CYS A 1 111 ? 13.703 -7.723 -7.812 1 98 111 CYS A C 1
ATOM 852 O O . CYS A 1 111 ? 14.25 -7.5 -8.891 1 98 111 CYS A O 1
ATOM 854 N N . GLY A 1 112 ? 14.289 -7.465 -6.637 1 97.25 112 GLY A N 1
ATOM 855 C CA . GLY A 1 112 ? 15.719 -7.633 -6.438 1 97.25 112 GLY A CA 1
ATOM 856 C C . GLY A 1 112 ? 16.094 -9 -5.887 1 97.25 112 GLY A C 1
ATOM 857 O O . GLY A 1 112 ? 15.219 -9.773 -5.488 1 97.25 112 GLY A O 1
ATOM 858 N N . THR A 1 113 ? 17.359 -9.289 -5.945 1 97.94 113 THR A N 1
ATOM 859 C CA . THR A 1 113 ? 17.812 -10.539 -5.344 1 97.94 113 THR A CA 1
ATOM 860 C C . THR A 1 113 ? 19.016 -10.297 -4.43 1 97.94 113 THR A C 1
ATOM 862 O O . THR A 1 113 ? 19.922 -9.539 -4.781 1 97.94 113 THR A O 1
ATOM 865 N N . PRO A 1 114 ? 18.906 -10.844 -3.248 1 97.19 114 PRO A N 1
ATOM 866 C CA . PRO A 1 114 ? 20.078 -10.844 -2.369 1 97.19 114 PRO A CA 1
ATOM 867 C C . PRO A 1 114 ? 20.969 -12.07 -2.57 1 97.19 114 PRO A C 1
ATOM 869 O O . PRO A 1 114 ? 21.984 -12.219 -1.89 1 97.19 114 PRO A O 1
ATOM 872 N N . ASP A 1 115 ? 20.547 -13.016 -3.406 1 97.88 115 ASP A N 1
ATOM 873 C CA . ASP A 1 115 ? 21.25 -14.258 -3.67 1 97.88 115 ASP A CA 1
ATOM 874 C C . ASP A 1 115 ? 22.25 -14.086 -4.809 1 97.88 115 ASP A C 1
ATOM 876 O O . ASP A 1 115 ? 21.859 -13.906 -5.965 1 97.88 115 ASP A O 1
ATOM 880 N N . GLU A 1 116 ? 23.5 -14.312 -4.566 1 95.81 116 GLU A N 1
ATOM 881 C CA . GLU A 1 116 ? 24.578 -14.055 -5.527 1 95.81 116 GLU A CA 1
ATOM 882 C C . GLU A 1 116 ? 24.484 -15 -6.719 1 95.81 116 GLU A C 1
ATOM 884 O O . GLU A 1 116 ? 25.031 -14.719 -7.789 1 95.81 116 GLU A O 1
ATOM 889 N N . SER A 1 117 ? 23.797 -16.047 -6.559 1 96.81 117 SER A N 1
ATOM 890 C CA . SER A 1 117 ? 23.719 -17.047 -7.621 1 96.81 117 SER A CA 1
ATOM 891 C C . SER A 1 117 ? 22.625 -16.688 -8.625 1 96.81 117 SER A C 1
ATOM 893 O O . SER A 1 117 ? 22.5 -17.328 -9.672 1 96.81 117 SER A O 1
ATOM 895 N N . VAL A 1 118 ? 21.812 -15.711 -8.344 1 97.94 118 VAL A N 1
ATOM 896 C CA . VAL A 1 118 ? 20.719 -15.273 -9.211 1 97.94 118 VAL A CA 1
ATOM 897 C C . VAL A 1 118 ? 21.141 -14.016 -9.969 1 97.94 118 VAL A C 1
ATOM 899 O O . VAL A 1 118 ? 21.688 -13.086 -9.383 1 97.94 118 VAL A O 1
ATOM 902 N N . GLU A 1 119 ? 20.906 -13.953 -11.242 1 97 119 GLU A N 1
ATOM 903 C CA . GLU A 1 119 ? 21.344 -12.828 -12.07 1 97 119 GLU A CA 1
ATOM 904 C C . GLU A 1 119 ? 20.141 -11.984 -12.516 1 97 119 GLU A C 1
ATOM 906 O O . GLU A 1 119 ? 19.016 -12.469 -12.555 1 97 119 GLU A O 1
ATOM 911 N N . THR A 1 120 ? 20.469 -10.719 -12.797 1 96.31 120 THR A N 1
ATOM 912 C CA . THR A 1 120 ? 19.438 -9.914 -13.43 1 96.31 120 THR A CA 1
ATOM 913 C C . THR A 1 120 ? 18.953 -10.562 -14.727 1 96.31 120 THR A C 1
ATOM 915 O O . THR A 1 120 ? 19.75 -11.125 -15.469 1 96.31 120 THR A O 1
ATOM 918 N N . GLY A 1 121 ? 17.672 -10.562 -14.922 1 97.94 121 GLY A N 1
ATOM 919 C CA . GLY A 1 121 ? 17.109 -11.203 -16.094 1 97.94 121 GLY A CA 1
ATOM 920 C C . GLY A 1 121 ? 16.562 -12.594 -15.805 1 97.94 121 GLY A C 1
ATOM 921 O O . GLY A 1 121 ? 15.789 -13.141 -16.578 1 97.94 121 GLY A O 1
ATOM 922 N N . ASP A 1 122 ? 17.031 -13.172 -14.688 1 98.62 122 ASP A N 1
ATOM 923 C CA . ASP A 1 122 ? 16.453 -14.445 -14.25 1 98.62 122 ASP A CA 1
ATOM 924 C C . ASP A 1 122 ? 15.055 -14.25 -13.68 1 98.62 122 ASP A C 1
ATOM 926 O O . ASP A 1 122 ? 14.656 -13.125 -13.359 1 98.62 122 ASP A O 1
ATOM 930 N N . PHE A 1 123 ? 14.336 -15.359 -13.688 1 98.88 123 PHE A N 1
ATOM 931 C CA . PHE A 1 123 ? 13.039 -15.383 -13.016 1 98.88 123 PHE A CA 1
ATOM 932 C C . PHE A 1 123 ? 13.109 -16.203 -11.734 1 98.88 123 PHE A C 1
ATOM 934 O O . PHE A 1 123 ? 13.914 -17.125 -11.625 1 98.88 123 PHE A O 1
ATOM 941 N N . VAL A 1 124 ? 12.352 -15.812 -10.773 1 98.94 124 VAL A N 1
ATOM 942 C CA . VAL A 1 124 ? 12.266 -16.594 -9.547 1 98.94 124 VAL A CA 1
ATOM 943 C C . VAL A 1 124 ? 10.82 -17.031 -9.305 1 98.94 124 VAL A C 1
ATOM 945 O O . VAL A 1 124 ? 9.922 -16.188 -9.203 1 98.94 124 VAL A O 1
ATOM 948 N N . ILE A 1 125 ? 10.547 -18.312 -9.305 1 98.94 125 ILE A N 1
ATOM 949 C CA . ILE A 1 125 ? 9.281 -18.891 -8.859 1 98.94 125 ILE A CA 1
ATOM 950 C C . ILE A 1 125 ? 9.281 -19 -7.332 1 98.94 125 ILE A C 1
ATOM 952 O O . ILE A 1 125 ? 10.18 -19.609 -6.746 1 98.94 125 ILE A O 1
ATOM 956 N N . ALA A 1 126 ? 8.289 -18.453 -6.73 1 98.94 126 ALA A N 1
ATOM 957 C CA . ALA A 1 126 ? 8.211 -18.469 -5.27 1 98.94 126 ALA A CA 1
ATOM 958 C C . ALA A 1 126 ? 7.801 -19.844 -4.762 1 98.94 126 ALA A C 1
ATOM 960 O O . ALA A 1 126 ? 6.656 -20.266 -4.953 1 98.94 126 ALA A O 1
ATOM 961 N N . GLU A 1 127 ? 8.719 -20.516 -4.148 1 98.81 127 GLU A N 1
ATOM 962 C CA . GLU A 1 127 ? 8.359 -21.734 -3.424 1 98.81 127 GLU A CA 1
ATOM 963 C C . GLU A 1 127 ? 7.531 -21.406 -2.182 1 98.81 127 GLU A C 1
ATOM 965 O O . GLU A 1 127 ? 6.523 -22.062 -1.915 1 98.81 127 GLU A O 1
ATOM 970 N N . ASP A 1 128 ? 7.98 -20.531 -1.423 1 98.88 128 ASP A N 1
ATOM 971 C CA . ASP A 1 128 ? 7.309 -19.906 -0.287 1 98.88 128 ASP A CA 1
ATOM 972 C C . ASP A 1 128 ? 7.727 -18.453 -0.138 1 98.88 128 ASP A C 1
ATOM 974 O O . ASP A 1 128 ? 8.516 -17.938 -0.935 1 98.88 128 ASP A O 1
ATOM 978 N N . SER A 1 129 ? 7.07 -17.75 0.75 1 98.94 129 SER A N 1
ATOM 979 C CA . SER A 1 129 ? 7.395 -16.344 0.941 1 98.94 129 SER A CA 1
ATOM 980 C C . SER A 1 129 ? 7.359 -15.961 2.418 1 98.94 129 SER A C 1
ATOM 982 O O . SER A 1 129 ? 6.543 -16.484 3.18 1 98.94 129 SER A O 1
ATOM 984 N N . ILE A 1 130 ? 8.266 -15.117 2.818 1 98.94 130 ILE A N 1
ATOM 985 C CA . ILE A 1 130 ? 8.234 -14.445 4.117 1 98.94 130 ILE A CA 1
ATOM 986 C C . ILE A 1 130 ? 7.996 -12.953 3.924 1 98.94 130 ILE A C 1
ATOM 988 O O . ILE A 1 130 ? 8.133 -12.438 2.814 1 98.94 130 ILE A O 1
ATOM 992 N N . SER A 1 131 ? 7.59 -12.328 4.938 1 98.69 131 SER A N 1
ATOM 993 C CA . SER A 1 131 ? 7.477 -10.875 4.891 1 98.69 131 SER A CA 1
ATOM 994 C C . SER A 1 131 ? 8.453 -10.211 5.855 1 98.69 131 SER A C 1
ATOM 996 O O . SER A 1 131 ? 8.883 -10.828 6.832 1 98.69 131 SER A O 1
ATOM 998 N N . VAL A 1 132 ? 8.938 -9.07 5.531 1 98.69 132 VAL A N 1
ATOM 999 C CA . VAL A 1 132 ? 9.766 -8.203 6.363 1 98.69 132 VAL A CA 1
ATOM 1000 C C . VAL A 1 132 ? 9.023 -6.906 6.664 1 98.69 132 VAL A C 1
ATOM 1002 O O . VAL A 1 132 ? 8.68 -6.156 5.746 1 98.69 132 VAL A O 1
ATOM 1005 N N . TYR A 1 133 ? 8.789 -6.633 7.926 1 97.75 133 TYR A N 1
ATOM 1006 C CA . TYR A 1 133 ? 8.039 -5.453 8.352 1 97.75 133 TYR A CA 1
ATOM 1007 C C . TYR A 1 133 ? 8.906 -4.543 9.219 1 97.75 133 TYR A C 1
ATOM 1009 O O . TYR A 1 133 ? 9.648 -5.02 10.078 1 97.75 133 TYR A O 1
ATOM 1017 N N . ARG A 1 134 ? 8.82 -3.287 8.961 1 98.06 134 ARG A N 1
ATOM 1018 C CA . ARG A 1 134 ? 9.375 -2.303 9.883 1 98.06 134 ARG A CA 1
ATOM 1019 C C . ARG A 1 134 ? 8.602 -2.291 11.203 1 98.06 134 ARG A C 1
ATOM 1021 O O . ARG A 1 134 ? 7.367 -2.344 11.203 1 98.06 134 ARG A O 1
ATOM 1028 N N . ASN A 1 135 ? 9.32 -2.326 12.32 1 98.44 135 ASN A N 1
ATOM 1029 C CA . ASN A 1 135 ? 8.727 -2.23 13.648 1 98.44 135 ASN A CA 1
ATOM 1030 C C . ASN A 1 135 ? 8.828 -0.814 14.211 1 98.44 135 ASN A C 1
ATOM 1032 O O . ASN A 1 135 ? 9.812 -0.467 14.859 1 98.44 135 ASN A O 1
ATOM 1036 N N . PRO A 1 136 ? 7.758 -0.04 14.062 1 98.31 136 PRO A N 1
ATOM 1037 C CA . PRO A 1 136 ? 7.863 1.367 14.461 1 98.31 136 PRO A CA 1
ATOM 1038 C C . PRO A 1 136 ? 8.102 1.544 15.953 1 98.31 136 PRO A C 1
ATOM 1040 O O . PRO A 1 136 ? 8.648 2.566 16.375 1 98.31 136 PRO A O 1
ATOM 1043 N N . ASP A 1 137 ? 7.734 0.554 16.781 1 98.56 137 ASP A N 1
ATOM 1044 C CA . ASP A 1 137 ? 7.91 0.669 18.234 1 98.56 137 ASP A CA 1
ATOM 1045 C C . ASP A 1 137 ? 9.391 0.707 18.594 1 98.56 137 ASP A C 1
ATOM 1047 O O . ASP A 1 137 ? 9.781 1.36 19.562 1 98.56 137 ASP A O 1
ATOM 1051 N N . TYR A 1 138 ? 10.227 -0.008 17.875 1 98.69 138 TYR A N 1
ATOM 1052 C CA . TYR A 1 138 ? 11.672 0.073 18.078 1 98.69 138 TYR A CA 1
ATOM 1053 C C . TYR A 1 138 ? 12.156 1.517 18 1 98.69 138 TYR A C 1
ATOM 1055 O O . TYR A 1 138 ? 12.906 1.975 18.859 1 98.69 138 TYR A O 1
ATOM 1063 N N . PHE A 1 139 ? 11.688 2.215 17 1 98.56 139 PHE A N 1
ATOM 1064 C CA . PHE A 1 139 ? 12.141 3.58 16.766 1 98.56 139 PHE A CA 1
ATOM 1065 C C . PHE A 1 139 ? 11.531 4.539 17.781 1 98.56 139 PHE A C 1
ATOM 1067 O O . PHE A 1 139 ? 12.172 5.516 18.172 1 98.56 139 PHE A O 1
ATOM 1074 N N . THR A 1 140 ? 10.258 4.277 18.188 1 98.44 140 THR A N 1
ATOM 1075 C CA . THR A 1 140 ? 9.656 5.07 19.25 1 98.44 140 THR A CA 1
ATOM 1076 C C . THR A 1 140 ? 10.477 4.973 20.531 1 98.44 140 THR A C 1
ATOM 1078 O O . THR A 1 140 ? 10.852 5.992 21.109 1 98.44 140 THR A O 1
ATOM 1081 N N . LEU A 1 141 ? 10.797 3.756 20.922 1 98.5 141 LEU A N 1
ATOM 1082 C CA . LEU A 1 141 ? 11.562 3.531 22.141 1 98.5 141 LEU A CA 1
ATOM 1083 C C . LEU A 1 141 ? 12.953 4.148 22.031 1 98.5 141 LEU A C 1
ATOM 1085 O O . LEU A 1 141 ? 13.406 4.84 22.938 1 98.5 141 LEU A O 1
ATOM 1089 N N . LYS A 1 142 ? 13.594 3.949 20.938 1 97.62 142 LYS A N 1
ATOM 1090 C CA . LYS A 1 142 ? 14.938 4.477 20.688 1 97.62 142 LYS A CA 1
ATOM 1091 C C . LYS A 1 142 ? 14.961 5.996 20.797 1 97.62 142 LYS A C 1
ATOM 1093 O O . LYS A 1 142 ? 15.812 6.562 21.5 1 97.62 142 LYS A O 1
ATOM 1098 N N . LEU A 1 143 ? 14.023 6.633 20.156 1 96.56 143 LEU A N 1
ATOM 1099 C CA . LEU A 1 143 ? 13.992 8.094 20.109 1 96.56 143 LEU A CA 1
ATOM 1100 C C . LEU A 1 143 ? 13.617 8.68 21.469 1 96.56 143 LEU A C 1
ATOM 1102 O O . LEU A 1 143 ? 14.023 9.789 21.797 1 96.56 143 LEU A O 1
ATOM 1106 N N . GLU A 1 144 ? 12.891 7.902 22.234 1 96.81 144 GLU A N 1
ATOM 1107 C CA . GLU A 1 144 ? 12.492 8.352 23.562 1 96.81 144 GLU A CA 1
ATOM 1108 C C . GLU A 1 144 ? 13.547 7.988 24.609 1 96.81 144 GLU A C 1
ATOM 1110 O O . GLU A 1 144 ? 13.367 8.25 25.797 1 96.81 144 GLU A O 1
ATOM 1115 N N . GLY A 1 145 ? 14.609 7.344 24.219 1 97.12 145 GLY A N 1
ATOM 1116 C CA . GLY A 1 145 ? 15.688 6.977 25.141 1 97.12 145 GLY A CA 1
ATOM 1117 C C . GLY A 1 145 ? 15.336 5.801 26.031 1 97.12 145 GLY A C 1
ATOM 1118 O O . GLY A 1 145 ? 15.891 5.652 27.109 1 97.12 145 GLY A O 1
ATOM 1119 N N . GLN A 1 146 ? 14.375 5.051 25.609 1 97.19 146 GLN A N 1
ATOM 1120 C CA . GLN A 1 146 ? 13.969 3.863 26.344 1 97.19 146 GLN A CA 1
ATOM 1121 C C . GLN A 1 146 ? 14.664 2.613 25.812 1 97.19 146 GLN A C 1
ATOM 1123 O O . GLN A 1 146 ? 15.242 2.633 24.734 1 97.19 146 GLN A O 1
ATOM 1128 N N . SER A 1 147 ? 14.602 1.538 26.609 1 97.12 147 SER A N 1
ATOM 1129 C CA . SER A 1 147 ? 15.242 0.286 26.219 1 97.12 147 SER A CA 1
ATOM 1130 C C . SER A 1 147 ? 14.555 -0.339 25.016 1 97.12 147 SER A C 1
ATOM 1132 O O . SER A 1 147 ? 13.32 -0.423 24.969 1 97.12 147 SER A O 1
ATOM 1134 N N . THR A 1 148 ? 15.305 -0.766 24.016 1 95.88 148 THR A N 1
ATOM 1135 C CA . THR A 1 148 ? 14.797 -1.485 22.859 1 95.88 148 THR A CA 1
ATOM 1136 C C . THR A 1 148 ? 15.016 -2.986 23.016 1 95.88 148 THR A C 1
ATOM 1138 O O . THR A 1 148 ? 14.875 -3.742 22.047 1 95.88 148 THR A O 1
ATOM 1141 N N . GLU A 1 149 ? 15.438 -3.4 24.188 1 95.62 149 GLU A N 1
ATOM 1142 C CA . GLU A 1 149 ? 15.711 -4.816 24.406 1 95.62 149 GLU A CA 1
ATOM 1143 C C . GLU A 1 149 ? 14.484 -5.672 24.062 1 95.62 149 GLU A C 1
ATOM 1145 O O . GLU A 1 149 ? 13.383 -5.387 24.531 1 95.62 149 GLU A O 1
ATOM 1150 N N . GLY A 1 150 ? 14.758 -6.695 23.266 1 94.69 150 GLY A N 1
ATOM 1151 C CA . GLY A 1 150 ? 13.68 -7.598 22.891 1 94.69 150 GLY A CA 1
ATOM 1152 C C . GLY A 1 150 ? 12.797 -7.043 21.781 1 94.69 150 GLY A C 1
ATOM 1153 O O . GLY A 1 150 ? 11.852 -7.703 21.359 1 94.69 150 GLY A O 1
ATOM 1154 N N . VAL A 1 151 ? 13.023 -5.809 21.359 1 97.12 151 VAL A N 1
ATOM 1155 C CA . VAL A 1 151 ? 12.266 -5.172 20.297 1 97.12 151 VAL A CA 1
ATOM 1156 C C . VAL A 1 151 ? 13.172 -4.941 19.094 1 97.12 151 VAL A C 1
ATOM 1158 O O . VAL A 1 151 ? 14.062 -4.086 19.125 1 97.12 151 VAL A O 1
ATOM 1161 N N . GLN A 1 152 ? 12.969 -5.699 18.047 1 97.56 152 GLN A N 1
ATOM 1162 C CA . GLN A 1 152 ? 13.805 -5.598 16.844 1 97.56 152 GLN A CA 1
ATOM 1163 C C . GLN A 1 152 ? 13.25 -4.559 15.875 1 97.56 152 GLN A C 1
ATOM 1165 O O . GLN A 1 152 ? 12.031 -4.387 15.773 1 97.56 152 GLN A O 1
ATOM 1170 N N . PRO A 1 153 ? 14.133 -3.891 15.148 1 98.44 153 PRO A N 1
ATOM 1171 C CA . PRO A 1 153 ? 13.672 -2.861 14.211 1 98.44 153 PRO A CA 1
ATOM 1172 C C . PRO A 1 153 ? 12.844 -3.438 13.062 1 98.44 153 PRO A C 1
ATOM 1174 O O . PRO A 1 153 ? 12.047 -2.721 12.453 1 98.44 153 PRO A O 1
ATOM 1177 N N . TYR A 1 154 ? 13.07 -4.707 12.773 1 98.56 154 TYR A N 1
ATOM 1178 C CA . TYR A 1 154 ? 12.344 -5.391 11.711 1 98.56 154 TYR A CA 1
ATOM 1179 C C . TYR A 1 154 ? 11.914 -6.785 12.148 1 98.56 154 TYR A C 1
ATOM 1181 O O . TYR A 1 154 ? 12.594 -7.426 12.953 1 98.56 154 TYR A O 1
ATOM 1189 N N . ILE A 1 155 ? 10.82 -7.176 11.609 1 98 155 ILE A N 1
ATOM 1190 C CA . ILE A 1 155 ? 10.258 -8.492 11.906 1 98 155 ILE A CA 1
ATOM 1191 C C . ILE A 1 155 ? 10.25 -9.352 10.648 1 98 155 ILE A C 1
ATOM 1193 O O . ILE A 1 155 ? 9.805 -8.898 9.586 1 98 155 ILE A O 1
ATOM 1197 N N . PHE A 1 156 ? 10.773 -10.555 10.68 1 98.62 156 PHE A N 1
ATOM 1198 C CA . PHE A 1 156 ? 10.711 -11.57 9.633 1 98.62 156 PHE A CA 1
ATOM 1199 C C . PHE A 1 156 ? 9.688 -12.641 9.984 1 98.62 156 PHE A C 1
ATOM 1201 O O . PHE A 1 156 ? 9.75 -13.242 11.055 1 98.62 156 PHE A O 1
ATOM 1208 N N . THR A 1 157 ? 8.805 -12.898 9.125 1 98.75 157 THR A N 1
ATOM 1209 C CA . THR A 1 157 ? 7.703 -13.797 9.445 1 98.75 157 THR A CA 1
ATOM 1210 C C . THR A 1 157 ? 8.078 -15.242 9.133 1 98.75 157 THR A C 1
ATOM 1212 O O . THR A 1 157 ? 9.117 -15.5 8.508 1 98.75 157 THR A O 1
ATOM 1215 N N . LEU A 1 158 ? 7.176 -16.125 9.594 1 98.69 158 LEU A N 1
ATOM 1216 C CA . LEU A 1 158 ? 7.207 -17.5 9.117 1 98.69 158 LEU A CA 1
ATOM 1217 C C . LEU A 1 158 ? 6.84 -17.578 7.637 1 98.69 158 LEU A C 1
ATOM 1219 O O . LEU A 1 158 ? 6.121 -16.703 7.129 1 98.69 158 LEU A O 1
ATOM 1223 N N . PRO A 1 159 ? 7.359 -18.516 6.957 1 98.75 159 PRO A N 1
ATOM 1224 C 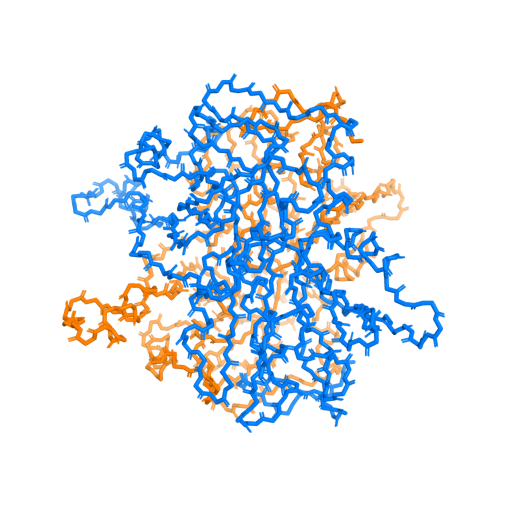CA . PRO A 1 159 ? 7.07 -18.609 5.523 1 98.75 159 PRO A CA 1
ATOM 1225 C C . PRO A 1 159 ? 5.668 -19.156 5.242 1 98.75 159 PRO A C 1
ATOM 1227 O O . PRO A 1 159 ? 5.125 -19.922 6.039 1 98.75 159 PRO A O 1
ATOM 1230 N N . VAL A 1 160 ? 5.102 -18.75 4.184 1 98.81 160 VAL A N 1
ATOM 1231 C CA . VAL A 1 160 ? 3.844 -19.266 3.645 1 98.81 160 VAL A CA 1
ATOM 1232 C C . VAL A 1 160 ? 4.082 -19.875 2.268 1 98.81 160 VAL A C 1
ATOM 1234 O O . VAL A 1 160 ? 4.711 -19.25 1.405 1 98.81 160 VAL A O 1
ATOM 1237 N N . LYS A 1 161 ? 3.58 -21 1.961 1 98.69 161 LYS A N 1
ATOM 1238 C CA . LYS A 1 161 ? 3.904 -21.766 0.764 1 98.69 161 LYS A CA 1
ATOM 1239 C C . LYS A 1 161 ? 3.031 -21.344 -0.414 1 98.69 161 LYS A C 1
ATOM 1241 O O . LYS A 1 161 ? 1.861 -21 -0.234 1 98.69 161 LYS A O 1
ATOM 1246 N N . SER A 1 162 ? 3.594 -21.438 -1.595 1 98.75 162 SER A N 1
ATOM 1247 C CA . SER A 1 162 ? 2.83 -21.375 -2.836 1 98.75 162 SER A CA 1
ATOM 1248 C C . SER A 1 162 ? 2.148 -22.703 -3.133 1 98.75 162 SER A C 1
ATOM 1250 O O . SER A 1 162 ? 2.488 -23.719 -2.535 1 98.75 162 SER A O 1
ATOM 1252 N N . ASN A 1 163 ? 1.2 -22.609 -4.016 1 98.75 163 ASN A N 1
ATOM 1253 C CA . ASN A 1 163 ? 0.567 -23.844 -4.484 1 98.75 163 ASN A CA 1
ATOM 1254 C C . ASN A 1 163 ? 1.532 -24.688 -5.309 1 98.75 163 ASN A C 1
ATOM 1256 O O . ASN A 1 163 ? 2.111 -24.203 -6.285 1 98.75 163 ASN A O 1
ATOM 1260 N N . SER A 1 164 ? 1.677 -25.969 -4.961 1 98.25 164 SER A N 1
ATOM 1261 C CA . SER A 1 164 ? 2.68 -26.828 -5.578 1 98.25 164 SER A CA 1
ATOM 1262 C C . SER A 1 164 ? 2.352 -27.109 -7.039 1 98.25 164 SER A C 1
ATOM 1264 O O . SER A 1 164 ? 3.246 -27.141 -7.887 1 98.25 164 SER A O 1
ATOM 1266 N N . GLN A 1 165 ? 1.08 -27.297 -7.309 1 98.31 165 GLN A N 1
ATOM 1267 C CA . GLN A 1 165 ? 0.684 -27.531 -8.695 1 98.31 165 GLN A CA 1
ATOM 1268 C C . GLN A 1 165 ? 0.998 -26.328 -9.57 1 98.31 165 GLN A C 1
ATOM 1270 O O . GLN A 1 165 ? 1.438 -26.469 -10.711 1 98.31 165 GLN A O 1
ATOM 1275 N N . PHE A 1 166 ? 0.739 -25.172 -9.016 1 98.69 166 PHE A N 1
ATOM 1276 C CA . PHE A 1 166 ? 1.011 -23.922 -9.727 1 98.69 166 PHE A CA 1
ATOM 1277 C C . PHE A 1 166 ? 2.498 -23.797 -10.023 1 98.69 166 PHE A C 1
ATOM 1279 O O . PHE A 1 166 ? 2.883 -23.406 -11.133 1 98.69 166 PHE A O 1
ATOM 1286 N N . GLN A 1 167 ? 3.35 -24.141 -9.109 1 98.75 167 GLN A N 1
ATOM 1287 C CA . GLN A 1 167 ? 4.797 -24.109 -9.297 1 98.75 167 GLN A CA 1
ATOM 1288 C C . GLN A 1 167 ? 5.215 -25.016 -10.453 1 98.75 167 GLN A C 1
ATOM 1290 O O . GLN A 1 167 ? 6.035 -24.625 -11.289 1 98.75 167 GLN A O 1
ATOM 1295 N N . ASP A 1 168 ? 4.641 -26.172 -10.477 1 98.56 168 ASP A N 1
ATOM 1296 C CA . ASP A 1 168 ? 4.98 -27.125 -11.516 1 98.56 168 ASP A CA 1
ATOM 1297 C C . ASP A 1 168 ? 4.605 -26.609 -12.898 1 98.56 168 ASP A C 1
ATOM 1299 O O . ASP A 1 168 ? 5.375 -26.75 -13.852 1 98.56 168 ASP A O 1
ATOM 1303 N N . GLU A 1 169 ? 3.418 -26.016 -12.977 1 98.75 169 GLU A N 1
ATOM 1304 C CA . GLU A 1 169 ? 2.977 -25.484 -14.258 1 98.75 169 GLU A CA 1
ATOM 1305 C C . GLU A 1 169 ? 3.857 -24.312 -14.703 1 98.75 169 GLU A C 1
ATOM 1307 O O . GLU A 1 169 ? 4.117 -24.156 -15.898 1 98.75 169 GLU A O 1
ATOM 1312 N N . LEU A 1 170 ? 4.309 -23.5 -13.766 1 98.81 170 LEU A N 1
ATOM 1313 C CA . LEU A 1 170 ? 5.227 -22.406 -14.094 1 98.81 170 LEU A CA 1
ATOM 1314 C C . LEU A 1 170 ? 6.562 -22.953 -14.586 1 98.81 170 LEU A C 1
ATOM 1316 O O . LEU A 1 170 ? 7.102 -22.484 -15.586 1 98.81 170 LEU A O 1
ATOM 1320 N N . GLU A 1 171 ? 7.066 -23.922 -13.906 1 98.75 171 GLU A N 1
ATOM 1321 C CA . GLU A 1 171 ? 8.328 -24.531 -14.312 1 98.75 171 GLU A CA 1
ATOM 1322 C C . GLU A 1 171 ? 8.25 -25.062 -15.742 1 98.75 171 GLU A C 1
ATOM 1324 O O . GLU A 1 171 ? 9.148 -24.844 -16.547 1 98.75 171 GLU A O 1
ATOM 1329 N N . LYS A 1 172 ? 7.188 -25.75 -16.016 1 98.69 172 LYS A N 1
ATOM 1330 C CA . LYS A 1 172 ? 6.984 -26.281 -17.359 1 98.69 172 LYS A CA 1
ATOM 1331 C C . LYS A 1 172 ? 6.969 -25.172 -18.406 1 98.69 172 LYS A C 1
ATOM 1333 O O . LYS A 1 172 ? 7.578 -25.297 -19.469 1 98.69 172 LYS A O 1
ATOM 1338 N N . ALA A 1 173 ? 6.258 -24.109 -18.047 1 98.62 173 ALA A N 1
ATOM 1339 C CA . ALA A 1 173 ? 6.148 -22.984 -18.984 1 98.62 173 ALA A CA 1
ATOM 1340 C C . ALA A 1 173 ? 7.504 -22.312 -19.203 1 98.62 173 ALA A C 1
ATOM 1342 O O . ALA A 1 173 ? 7.852 -21.969 -20.328 1 98.62 173 ALA A O 1
ATOM 1343 N N . PHE A 1 174 ? 8.281 -22.109 -18.125 1 98.75 174 PHE A N 1
ATOM 1344 C CA . PHE A 1 174 ? 9.609 -21.516 -18.234 1 98.75 174 PHE A CA 1
ATOM 1345 C C . PHE A 1 174 ? 10.523 -22.391 -19.094 1 98.75 174 PHE A C 1
ATOM 1347 O O . PHE A 1 174 ? 11.289 -21.891 -19.906 1 98.75 174 PHE A O 1
ATOM 1354 N N . GLN A 1 175 ? 10.461 -23.672 -18.922 1 98.56 175 GLN A N 1
ATOM 1355 C CA . GLN A 1 175 ? 11.266 -24.609 -19.688 1 98.56 175 GLN A CA 1
ATOM 1356 C C . GLN A 1 175 ? 10.883 -24.594 -21.156 1 98.56 175 GLN A C 1
ATOM 1358 O O . GLN A 1 175 ? 11.758 -24.578 -22.031 1 98.56 175 GLN A O 1
ATOM 1363 N N . GLN A 1 176 ? 9.625 -24.594 -21.406 1 97.81 176 GLN A N 1
ATOM 1364 C CA . GLN A 1 176 ? 9.133 -24.578 -22.781 1 97.81 176 GLN A CA 1
ATOM 1365 C C . GLN A 1 176 ? 9.609 -23.344 -23.531 1 97.81 176 GLN A C 1
ATOM 1367 O O . GLN A 1 176 ? 9.906 -23.422 -24.734 1 97.81 176 GLN A O 1
ATOM 1372 N N . LEU A 1 177 ? 9.656 -22.234 -22.828 1 97.31 177 LEU A N 1
ATOM 1373 C CA . LEU A 1 177 ? 10.047 -20.984 -23.469 1 97.31 177 LEU A CA 1
ATOM 1374 C C . LEU A 1 177 ? 11.555 -20.75 -23.328 1 97.31 177 LEU A C 1
ATOM 1376 O O . LEU A 1 177 ? 12.062 -19.688 -23.734 1 97.31 177 LEU A O 1
ATOM 1380 N N . GLU A 1 178 ? 12.32 -21.641 -22.766 1 97.88 178 GLU A N 1
ATOM 1381 C CA . GLU A 1 178 ? 13.773 -21.625 -22.594 1 97.88 178 GLU A CA 1
ATOM 1382 C C . GLU A 1 178 ? 14.227 -20.359 -21.875 1 97.88 178 GLU A C 1
ATOM 1384 O O . GLU A 1 178 ? 15.141 -19.672 -22.344 1 97.88 178 GLU A O 1
ATOM 1389 N N . LEU A 1 179 ? 13.555 -20.031 -20.812 1 98.56 179 LEU A N 1
ATOM 1390 C CA . LEU A 1 179 ? 13.891 -18.875 -19.984 1 98.56 179 LEU A CA 1
ATOM 1391 C C . LEU A 1 179 ? 14.578 -19.312 -18.703 1 98.56 179 LEU A C 1
ATOM 1393 O O . LEU A 1 179 ? 14.219 -20.328 -18.109 1 98.56 179 LEU A O 1
ATOM 1397 N N . PRO A 1 180 ? 15.617 -18.609 -18.328 1 98.62 180 PRO A N 1
ATOM 1398 C CA . PRO A 1 180 ? 16.281 -18.938 -17.062 1 98.62 180 PRO A CA 1
ATOM 1399 C C . PRO A 1 180 ? 15.406 -18.656 -15.844 1 98.62 180 PRO A C 1
ATOM 1401 O O . PRO A 1 180 ? 14.797 -17.594 -15.742 1 98.62 180 PRO A O 1
ATOM 1404 N N . PHE A 1 181 ? 15.336 -19.609 -14.93 1 98.75 181 PHE A N 1
ATOM 1405 C CA . PHE A 1 181 ? 14.539 -19.422 -13.727 1 98.75 181 PHE A CA 1
ATOM 1406 C C . PHE A 1 181 ? 15.141 -20.172 -12.547 1 98.75 181 PHE A C 1
ATOM 1408 O O . PHE A 1 181 ? 15.984 -21.047 -12.734 1 98.75 181 PHE A O 1
ATOM 1415 N N . HIS A 1 182 ? 14.797 -19.703 -11.398 1 98.69 182 HIS A N 1
ATOM 1416 C CA . HIS A 1 182 ? 15.047 -20.359 -10.117 1 98.69 182 HIS A CA 1
ATOM 1417 C C . HIS A 1 182 ? 13.75 -20.641 -9.367 1 98.69 182 HIS A C 1
ATOM 1419 O O . HIS A 1 182 ? 12.711 -20.047 -9.688 1 98.69 182 HIS A O 1
ATOM 1425 N N . ARG A 1 183 ? 13.734 -21.594 -8.578 1 98.25 183 ARG A N 1
ATOM 1426 C CA . ARG A 1 183 ? 12.688 -21.828 -7.586 1 98.25 183 ARG A CA 1
ATOM 1427 C C . ARG A 1 183 ? 13.234 -21.703 -6.168 1 98.25 183 ARG A C 1
ATOM 1429 O O . ARG A 1 183 ? 14.273 -22.281 -5.84 1 98.25 183 ARG A O 1
ATOM 1436 N N . GLY A 1 184 ? 12.656 -20.766 -5.352 1 98.62 184 GLY A N 1
ATOM 1437 C CA . GLY A 1 184 ? 13.156 -20.578 -4.004 1 98.62 184 GLY A CA 1
ATOM 1438 C C . GLY A 1 184 ? 12.32 -19.609 -3.186 1 98.62 184 GLY A C 1
ATOM 1439 O O . GLY A 1 184 ? 11.203 -19.281 -3.572 1 98.62 184 GLY A O 1
ATOM 1440 N N . ARG A 1 185 ? 12.852 -19.266 -2.047 1 98.81 185 ARG A N 1
ATOM 1441 C CA . ARG A 1 185 ? 12.117 -18.438 -1.102 1 98.81 185 ARG A CA 1
ATOM 1442 C C . ARG A 1 185 ? 12.062 -16.984 -1.582 1 98.81 185 ARG A C 1
ATOM 1444 O O . ARG A 1 185 ? 13.062 -16.438 -2.039 1 98.81 185 ARG A O 1
ATOM 1451 N N . ASN A 1 186 ? 10.922 -16.453 -1.555 1 98.94 186 ASN A N 1
ATOM 1452 C CA . ASN A 1 186 ? 10.656 -15.031 -1.772 1 98.94 186 ASN A CA 1
ATOM 1453 C C . ASN A 1 186 ? 10.547 -14.273 -0.453 1 98.94 186 ASN A C 1
ATOM 1455 O O . ASN A 1 186 ? 10.18 -14.852 0.573 1 98.94 186 ASN A O 1
ATOM 1459 N N . ALA A 1 187 ? 10.93 -13.055 -0.4 1 98.94 187 ALA A N 1
ATOM 1460 C CA . ALA A 1 187 ? 10.594 -12.141 0.685 1 98.94 187 ALA A CA 1
ATOM 1461 C C . ALA A 1 187 ? 9.836 -10.922 0.159 1 98.94 187 ALA A C 1
ATOM 1463 O O . ALA A 1 187 ? 10.141 -10.414 -0.924 1 98.94 187 ALA A O 1
ATOM 1464 N N . SER A 1 188 ? 8.859 -10.5 0.874 1 98.88 188 SER A N 1
ATOM 1465 C CA . SER A 1 188 ? 8.148 -9.258 0.564 1 98.88 188 SER A CA 1
ATOM 1466 C C . SER A 1 188 ? 8.352 -8.219 1.662 1 98.88 188 SER A C 1
ATOM 1468 O O . SER A 1 188 ? 8.047 -8.477 2.828 1 98.88 188 SER A O 1
ATOM 1470 N N . GLY A 1 189 ? 8.875 -7.074 1.296 1 98.75 189 GLY A N 1
ATOM 1471 C CA . GLY A 1 189 ? 9.008 -5.977 2.238 1 98.75 189 GLY A CA 1
ATOM 1472 C C . GLY A 1 189 ? 7.805 -5.059 2.268 1 98.75 189 GLY A C 1
ATOM 1473 O O . GLY A 1 189 ? 7.207 -4.773 1.226 1 98.75 189 GLY A O 1
ATOM 1474 N N . ASP A 1 190 ? 7.492 -4.531 3.449 1 98.44 190 ASP A N 1
ATOM 1475 C CA . ASP A 1 190 ? 6.422 -3.543 3.553 1 98.44 190 ASP A CA 1
ATOM 1476 C C . ASP A 1 190 ? 6.895 -2.174 3.064 1 98.44 190 ASP A C 1
ATOM 1478 O O . ASP A 1 190 ? 6.094 -1.247 2.932 1 98.44 190 ASP A O 1
ATOM 1482 N N . SER A 1 191 ? 8.156 -2.078 2.83 1 98 191 SER A N 1
ATOM 1483 C CA . SER A 1 191 ? 8.797 -0.902 2.248 1 98 191 SER A CA 1
ATOM 1484 C C . SER A 1 191 ? 9.812 -1.296 1.18 1 98 191 SER A C 1
ATOM 1486 O O . SER A 1 191 ? 10.57 -2.25 1.36 1 98 191 SER A O 1
ATOM 1488 N N . PHE A 1 192 ? 9.797 -0.585 0.065 1 97.69 192 PHE A N 1
ATOM 1489 C CA . PHE A 1 192 ? 10.797 -0.748 -0.986 1 97.69 192 PHE A CA 1
ATOM 1490 C C . PHE A 1 192 ? 12.188 -0.399 -0.472 1 97.69 192 PHE A C 1
ATOM 1492 O O . PHE A 1 192 ? 13.18 -0.975 -0.916 1 97.69 192 PHE A O 1
ATOM 1499 N N . TYR A 1 193 ? 12.289 0.441 0.491 1 97.06 193 TYR A N 1
ATOM 1500 C CA . TYR A 1 193 ? 13.562 0.977 0.954 1 97.06 193 TYR A CA 1
ATOM 1501 C C . TYR A 1 193 ? 14.023 0.271 2.225 1 97.06 193 TYR A C 1
ATOM 1503 O O . TYR A 1 193 ? 14.711 -0.752 2.162 1 97.06 193 TYR A O 1
ATOM 1511 N N . SER A 1 194 ? 13.461 0.604 3.348 1 97.81 194 SER A N 1
ATOM 1512 C CA . SER A 1 194 ? 14.008 0.178 4.629 1 97.81 194 SER A CA 1
ATOM 1513 C C . SER A 1 194 ? 13.859 -1.327 4.824 1 97.81 194 SER A C 1
ATOM 1515 O O . SER A 1 194 ? 14.812 -2.008 5.207 1 97.81 194 SER A O 1
ATOM 1517 N N . SER A 1 195 ? 12.727 -1.876 4.477 1 98.31 195 SER A N 1
ATOM 1518 C CA . SER A 1 195 ? 12.438 -3.273 4.781 1 98.31 195 SER A CA 1
ATOM 1519 C C . SER A 1 195 ? 13.086 -4.207 3.768 1 98.31 195 SER A C 1
ATOM 1521 O O . SER A 1 195 ? 13.078 -5.426 3.947 1 98.31 195 SER A O 1
ATOM 1523 N N . GLN A 1 196 ? 13.633 -3.666 2.713 1 97.38 196 GLN A N 1
ATOM 1524 C CA . GLN A 1 196 ? 14.391 -4.477 1.768 1 97.38 196 GLN A CA 1
ATOM 1525 C C . GLN A 1 196 ? 15.891 -4.277 1.958 1 97.38 196 GLN A C 1
ATOM 1527 O O . GLN A 1 196 ? 16.688 -4.711 1.126 1 97.38 196 GLN A O 1
ATOM 1532 N N . GLY A 1 197 ? 16.234 -3.494 2.988 1 96.5 197 GLY A N 1
ATOM 1533 C CA . GLY A 1 197 ? 17.641 -3.352 3.348 1 96.5 197 GLY A CA 1
ATOM 1534 C C . GLY A 1 197 ? 18.344 -2.27 2.557 1 96.5 197 GLY A C 1
ATOM 1535 O O . GLY A 1 197 ? 19.578 -2.242 2.504 1 96.5 197 GLY A O 1
ATOM 1536 N N . ARG A 1 198 ? 17.578 -1.442 1.831 1 94.25 198 ARG A N 1
ATOM 1537 C CA . ARG A 1 198 ? 18.188 -0.33 1.118 1 94.25 198 ARG A CA 1
ATOM 1538 C C . ARG A 1 198 ? 18.594 0.782 2.082 1 94.25 198 ARG A C 1
ATOM 1540 O O . ARG A 1 198 ? 17.781 1.246 2.879 1 94.25 198 ARG A O 1
ATOM 1547 N N . ARG A 1 199 ? 19.859 1.134 1.988 1 91.44 199 ARG A N 1
ATOM 1548 C CA . ARG A 1 199 ? 20.375 2.139 2.908 1 91.44 199 ARG A CA 1
ATOM 1549 C C . ARG A 1 199 ? 20.109 3.547 2.389 1 91.44 199 ARG A C 1
ATOM 1551 O O . ARG A 1 199 ? 20.297 3.822 1.202 1 91.44 199 ARG A O 1
ATOM 1558 N N . ASP A 1 200 ? 19.531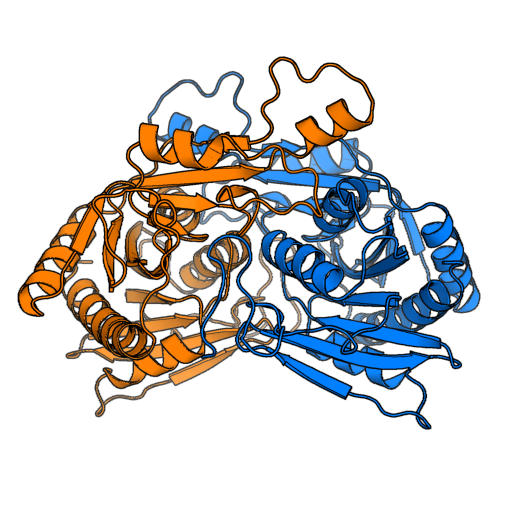 4.375 3.17 1 89.19 200 ASP A N 1
ATOM 1559 C CA . ASP A 1 200 ? 19.234 5.781 2.918 1 89.19 200 ASP A CA 1
ATOM 1560 C C . ASP A 1 200 ? 19.703 6.656 4.082 1 89.19 200 ASP A C 1
ATOM 1562 O O . ASP A 1 200 ? 19.109 6.617 5.164 1 89.19 200 ASP A O 1
ATOM 1566 N N . ASP A 1 201 ? 20.672 7.488 3.934 1 90.5 201 ASP A N 1
ATOM 1567 C CA . ASP A 1 201 ? 21.25 8.289 5 1 90.5 201 ASP A CA 1
ATOM 1568 C C . ASP A 1 201 ? 20.281 9.352 5.492 1 90.5 201 ASP A C 1
ATOM 1570 O O . ASP A 1 201 ? 20.469 9.938 6.562 1 90.5 201 ASP A O 1
ATOM 1574 N N . ASN A 1 202 ? 19.25 9.578 4.746 1 94.56 202 ASN A N 1
ATOM 1575 C CA . ASN A 1 202 ? 18.281 10.609 5.109 1 94.56 202 ASN A CA 1
ATOM 1576 C C . ASN A 1 202 ? 17.359 10.141 6.227 1 94.56 202 ASN A C 1
ATOM 1578 O O . ASN A 1 202 ? 16.656 10.945 6.84 1 94.56 202 ASN A O 1
ATOM 1582 N N . PHE A 1 203 ? 17.406 8.812 6.516 1 97.38 203 PHE A N 1
ATOM 1583 C CA . PHE A 1 203 ? 16.484 8.281 7.512 1 97.38 203 PHE A CA 1
ATOM 1584 C C . PHE A 1 203 ? 17.219 7.387 8.5 1 97.38 203 PHE A C 1
ATOM 1586 O O . PHE A 1 203 ? 18.219 6.758 8.156 1 97.38 203 PHE A O 1
ATOM 1593 N N . ASP A 1 204 ? 16.781 7.391 9.719 1 97.5 204 ASP A N 1
ATOM 1594 C CA . ASP A 1 204 ? 17.172 6.379 10.695 1 97.5 204 ASP A CA 1
ATOM 1595 C C . ASP A 1 204 ? 16.391 5.086 10.484 1 97.5 204 ASP A C 1
ATOM 1597 O O . ASP A 1 204 ? 15.281 4.934 11.016 1 97.5 204 ASP A O 1
ATOM 1601 N N . ASP A 1 205 ? 17 4.121 9.812 1 97.31 205 ASP A N 1
ATOM 1602 C CA . ASP A 1 205 ? 16.266 2.91 9.445 1 97.31 205 ASP A CA 1
ATOM 1603 C C . ASP A 1 205 ? 16.828 1.691 10.18 1 97.31 205 ASP A C 1
ATOM 1605 O O . ASP A 1 205 ? 16.141 0.669 10.297 1 97.31 205 ASP A O 1
ATOM 1609 N N . ASP A 1 206 ? 18.078 1.714 10.656 1 97.88 206 ASP A N 1
ATOM 1610 C CA . ASP A 1 206 ? 18.703 0.588 11.352 1 97.88 206 ASP A CA 1
ATOM 1611 C C . ASP A 1 206 ? 18.469 -0.717 10.594 1 97.88 206 ASP A C 1
ATOM 1613 O O . ASP A 1 206 ? 18.016 -1.706 11.172 1 97.88 206 ASP A O 1
ATOM 1617 N N . ASN A 1 207 ? 18.719 -0.713 9.281 1 97.75 207 ASN A N 1
ATOM 1618 C CA . ASN A 1 207 ? 18.375 -1.867 8.461 1 97.75 207 ASN A CA 1
ATOM 1619 C C . ASN A 1 207 ? 19.609 -2.502 7.824 1 97.75 207 ASN A C 1
ATOM 1621 O O . ASN A 1 207 ? 19.484 -3.25 6.848 1 97.75 207 ASN A O 1
ATOM 1625 N N . ASP A 1 208 ? 20.797 -2.262 8.312 1 96 208 ASP A N 1
ATOM 1626 C CA . ASP A 1 208 ? 22.047 -2.701 7.715 1 96 208 ASP A CA 1
ATOM 1627 C C . ASP A 1 208 ? 22.156 -4.223 7.703 1 96 208 ASP A C 1
ATOM 1629 O O . ASP A 1 208 ? 22.828 -4.801 6.852 1 96 208 ASP A O 1
ATOM 1633 N N . PHE A 1 209 ? 21.453 -4.863 8.578 1 97.44 209 PHE A N 1
ATOM 1634 C CA . PHE A 1 209 ? 21.609 -6.301 8.75 1 97.44 209 PHE A CA 1
ATOM 1635 C C . PHE A 1 209 ? 20.641 -7.059 7.84 1 97.44 209 PHE A C 1
ATOM 1637 O O . PHE A 1 209 ? 20.766 -8.273 7.676 1 97.44 209 PHE A O 1
ATOM 1644 N N . ILE A 1 210 ? 19.719 -6.426 7.207 1 97.75 210 ILE A N 1
ATOM 1645 C CA . ILE A 1 210 ? 18.609 -7.078 6.535 1 97.75 210 ILE A CA 1
ATOM 1646 C C . ILE A 1 210 ? 19.125 -7.902 5.359 1 97.75 210 ILE A C 1
ATOM 1648 O O . ILE A 1 210 ? 18.703 -9.055 5.176 1 97.75 210 ILE A O 1
ATOM 1652 N N . GLU A 1 211 ? 19.953 -7.332 4.555 1 95.12 211 GLU A N 1
ATOM 1653 C CA . GLU A 1 211 ? 20.484 -8.07 3.406 1 95.12 211 GLU A CA 1
ATOM 1654 C C . GLU A 1 211 ? 21.125 -9.383 3.84 1 95.12 211 GLU A C 1
ATOM 1656 O O . GLU A 1 211 ? 20.859 -10.438 3.254 1 95.12 211 GLU A O 1
ATOM 1661 N N . GLY A 1 212 ? 22.016 -9.289 4.844 1 97.19 212 GLY A N 1
ATOM 1662 C CA . GLY A 1 212 ? 22.641 -10.492 5.367 1 97.19 212 GLY A CA 1
ATOM 1663 C C . GLY A 1 212 ? 21.641 -11.5 5.91 1 97.19 212 GLY A C 1
ATOM 1664 O O . GLY A 1 212 ? 21.781 -12.703 5.703 1 97.19 212 GLY A O 1
ATOM 1665 N N . LYS A 1 213 ? 20.641 -11.008 6.602 1 98.38 213 LYS A N 1
ATOM 1666 C CA . LYS A 1 213 ? 19.594 -11.875 7.137 1 98.38 213 LYS A CA 1
ATOM 1667 C C . LYS A 1 213 ? 18.844 -12.578 6.012 1 98.38 213 LYS A C 1
ATOM 1669 O O . LYS A 1 213 ? 18.531 -13.773 6.113 1 98.38 213 LYS A O 1
ATOM 1674 N N . LEU A 1 214 ? 18.484 -11.867 4.957 1 98.31 214 LEU A N 1
ATOM 1675 C CA . LEU A 1 214 ? 17.812 -12.453 3.807 1 98.31 214 LEU A CA 1
ATOM 1676 C C . LEU A 1 214 ? 18.656 -13.562 3.18 1 98.31 214 LEU A C 1
ATOM 1678 O O . LEU A 1 214 ? 18.125 -14.609 2.795 1 98.31 214 LEU A O 1
ATOM 1682 N N . GLN A 1 215 ? 19.922 -13.312 3.061 1 98 215 GLN A N 1
ATOM 1683 C CA . GLN A 1 215 ? 20.844 -14.32 2.521 1 98 215 GLN A CA 1
ATOM 1684 C C . GLN A 1 215 ? 20.859 -15.57 3.398 1 98 215 GLN A C 1
ATOM 1686 O O . GLN A 1 215 ? 20.797 -16.688 2.891 1 98 215 GLN A O 1
ATOM 1691 N N . SER A 1 216 ? 20.922 -15.344 4.715 1 98.38 216 SER A N 1
ATOM 1692 C CA . SER A 1 216 ? 20.969 -16.469 5.645 1 98.38 216 SER A CA 1
ATOM 1693 C C . SER A 1 216 ? 19.672 -17.281 5.574 1 98.38 216 SER A C 1
ATOM 1695 O O . SER A 1 216 ? 19.672 -18.469 5.898 1 98.38 216 SER A O 1
ATOM 1697 N N . LEU A 1 217 ? 18.625 -16.672 5.109 1 98.44 217 LEU A N 1
ATOM 1698 C CA . LEU A 1 217 ? 17.344 -17.344 4.984 1 98.44 217 LEU A CA 1
ATOM 1699 C C . LEU A 1 217 ? 17.141 -17.891 3.578 1 98.44 217 LEU A C 1
ATOM 1701 O O . LEU A 1 217 ? 16.062 -18.344 3.225 1 98.44 217 LEU A O 1
ATOM 1705 N N . ASN A 1 218 ? 18.125 -17.734 2.705 1 98 218 ASN A N 1
ATOM 1706 C CA . ASN A 1 218 ? 18.172 -18.281 1.352 1 98 218 ASN A CA 1
ATOM 1707 C C . ASN A 1 218 ? 17.109 -17.656 0.458 1 98 218 ASN A C 1
ATOM 1709 O O . ASN A 1 218 ? 16.5 -18.328 -0.36 1 98 218 ASN A O 1
ATOM 1713 N N . VAL A 1 219 ? 16.875 -16.406 0.709 1 98.81 219 VAL A N 1
ATOM 1714 C CA . VAL A 1 219 ? 15.922 -15.672 -0.118 1 98.81 219 VAL A CA 1
ATOM 1715 C C . VAL A 1 219 ? 16.5 -15.461 -1.514 1 98.81 219 VAL A C 1
ATOM 1717 O O . VAL A 1 219 ? 17.656 -15.039 -1.657 1 98.81 219 VAL A O 1
ATOM 1720 N N . LYS A 1 220 ? 15.625 -15.688 -2.521 1 98.75 220 LYS A N 1
ATOM 1721 C CA . LYS A 1 220 ? 16.078 -15.555 -3.902 1 98.75 220 LYS A CA 1
ATOM 1722 C C . LYS A 1 220 ? 15.5 -14.297 -4.547 1 98.75 220 LYS A C 1
ATOM 1724 O O . LYS A 1 220 ? 16.031 -13.797 -5.539 1 98.75 220 LYS A O 1
ATOM 1729 N N . ALA A 1 221 ? 14.43 -13.844 -4.031 1 98.75 221 ALA A N 1
ATOM 1730 C CA . ALA A 1 221 ? 13.75 -12.672 -4.574 1 98.75 221 ALA A CA 1
ATOM 1731 C C . ALA A 1 221 ? 13.164 -11.812 -3.455 1 98.75 221 ALA A C 1
ATOM 1733 O O . ALA A 1 221 ? 12.633 -12.336 -2.477 1 98.75 221 ALA A O 1
ATOM 1734 N N . ILE A 1 222 ? 13.305 -10.531 -3.545 1 98.69 222 ILE A N 1
ATOM 1735 C CA . ILE A 1 222 ? 12.711 -9.609 -2.578 1 98.69 222 ILE A CA 1
ATOM 1736 C C . ILE A 1 222 ? 11.867 -8.57 -3.309 1 98.69 222 ILE A C 1
ATOM 1738 O O . ILE A 1 222 ? 12.352 -7.906 -4.23 1 98.69 222 ILE A O 1
ATOM 1742 N N . GLU A 1 223 ? 10.664 -8.469 -3.025 1 98.62 223 GLU A N 1
ATOM 1743 C CA . GLU A 1 223 ? 9.703 -7.543 -3.617 1 98.62 223 GLU A CA 1
ATOM 1744 C C . GLU A 1 223 ? 8.625 -7.148 -2.609 1 98.62 223 GLU A C 1
ATOM 1746 O O . GLU A 1 223 ? 8.891 -7.055 -1.41 1 98.62 223 GLU A O 1
ATOM 1751 N N . MET A 1 224 ? 7.375 -6.758 -3.061 1 98.81 224 MET A N 1
ATOM 1752 C CA . MET A 1 224 ? 6.555 -6.07 -2.066 1 98.81 224 MET A CA 1
ATOM 1753 C C . MET A 1 224 ? 5.168 -6.695 -1.979 1 98.81 224 MET A C 1
ATOM 1755 O O . MET A 1 224 ? 4.309 -6.211 -1.242 1 98.81 224 MET A O 1
ATOM 1759 N N . GLU A 1 225 ? 4.848 -7.82 -2.723 1 98.81 225 GLU A N 1
ATOM 1760 C CA . GLU A 1 225 ? 3.428 -8.164 -2.74 1 98.81 225 GLU A CA 1
ATOM 1761 C C . GLU A 1 225 ? 3.215 -9.656 -2.512 1 98.81 225 GLU A C 1
ATOM 1763 O O . GLU A 1 225 ? 2.203 -10.062 -1.938 1 98.81 225 GLU A O 1
ATOM 1768 N N . SER A 1 226 ? 4.07 -10.586 -2.914 1 98.88 226 SER A N 1
ATOM 1769 C CA . SER A 1 226 ? 3.82 -12.016 -3.072 1 98.88 226 SER A CA 1
ATOM 1770 C C . SER A 1 226 ? 3.426 -12.656 -1.748 1 98.88 226 SER A C 1
ATOM 1772 O O . SER A 1 226 ? 2.529 -13.5 -1.704 1 98.88 226 SER A O 1
ATOM 1774 N N . PHE A 1 227 ? 4.102 -12.242 -0.648 1 98.94 227 PHE A N 1
ATOM 1775 C CA . PHE A 1 227 ? 3.785 -12.844 0.645 1 98.94 227 PHE A CA 1
ATOM 1776 C C . PHE A 1 227 ? 2.316 -12.625 0.991 1 98.94 227 PHE A C 1
ATOM 1778 O O . PHE A 1 227 ? 1.643 -13.547 1.457 1 98.94 227 PHE A O 1
ATOM 1785 N N . HIS A 1 228 ? 1.831 -11.414 0.755 1 98.88 228 HIS A N 1
ATOM 1786 C CA . HIS A 1 228 ? 0.472 -11.086 1.171 1 98.88 228 HIS A CA 1
ATOM 1787 C C . HIS A 1 228 ? -0.557 -11.836 0.335 1 98.88 228 HIS A C 1
ATOM 1789 O O . HIS A 1 228 ? -1.614 -12.219 0.842 1 98.88 228 HIS A O 1
ATOM 1795 N N . LEU A 1 229 ? -0.263 -12.047 -0.968 1 98.94 229 LEU A N 1
ATOM 1796 C CA . LEU A 1 229 ? -1.09 -12.914 -1.798 1 98.94 229 LEU A CA 1
ATOM 1797 C C . LEU A 1 229 ? -1.226 -14.297 -1.17 1 98.94 229 LEU A C 1
ATOM 1799 O O . LEU A 1 229 ? -2.34 -14.789 -0.981 1 98.94 229 LEU A O 1
ATOM 1803 N N . LEU A 1 230 ? -0.114 -14.875 -0.818 1 98.94 230 LEU A N 1
ATOM 1804 C CA . LEU A 1 230 ? -0.103 -16.234 -0.292 1 98.94 230 LEU A CA 1
ATOM 1805 C C . LEU A 1 230 ? -0.773 -16.297 1.077 1 98.94 230 LEU A C 1
ATOM 1807 O O . LEU A 1 230 ? -1.504 -17.25 1.374 1 98.94 230 LEU A O 1
ATOM 1811 N N . ASP A 1 231 ? -0.523 -15.266 1.871 1 98.88 231 ASP A N 1
ATOM 1812 C CA . ASP A 1 231 ? -1.104 -15.195 3.209 1 98.88 231 ASP A CA 1
ATOM 1813 C C . ASP A 1 231 ? -2.629 -15.148 3.145 1 98.88 231 ASP A C 1
ATOM 1815 O O . ASP A 1 231 ? -3.307 -15.906 3.842 1 98.88 231 ASP A O 1
ATOM 1819 N N . LEU A 1 232 ? -3.176 -14.336 2.27 1 98.75 232 LEU A N 1
ATOM 1820 C CA . LEU A 1 232 ? -4.629 -14.211 2.176 1 98.75 232 LEU A CA 1
ATOM 1821 C C . LEU A 1 232 ? -5.234 -15.43 1.49 1 98.75 232 LEU A C 1
ATOM 1823 O O . LEU A 1 232 ? -6.344 -15.844 1.823 1 98.75 232 LEU A O 1
ATOM 1827 N N . ALA A 1 233 ? -4.465 -15.992 0.55 1 98.88 233 ALA A N 1
ATOM 1828 C CA . ALA A 1 233 ? -4.961 -17.203 -0.102 1 98.88 233 ALA A CA 1
ATOM 1829 C C . ALA A 1 233 ? -5.199 -18.312 0.916 1 98.88 233 ALA A C 1
ATOM 1831 O O . ALA A 1 233 ? -6.254 -18.953 0.912 1 98.88 233 ALA A O 1
ATOM 1832 N N . ARG A 1 234 ? -4.258 -18.5 1.834 1 98.06 234 ARG A N 1
ATOM 1833 C CA . ARG A 1 234 ? -4.406 -19.578 2.797 1 98.06 234 ARG A CA 1
ATOM 1834 C C . ARG A 1 234 ? -5.473 -19.25 3.838 1 98.06 234 ARG A C 1
ATOM 1836 O O . ARG A 1 234 ? -5.984 -20.141 4.516 1 98.06 234 ARG A O 1
ATOM 1843 N N . CYS A 1 235 ? -5.824 -17.969 3.961 1 98.5 235 CYS A N 1
ATOM 1844 C CA . CYS A 1 235 ? -6.785 -17.562 4.977 1 98.5 235 CYS A CA 1
ATOM 1845 C C . CYS A 1 235 ? -8.188 -17.438 4.383 1 98.5 235 CYS A C 1
ATOM 1847 O O . CYS A 1 235 ? -9.141 -17.125 5.094 1 98.5 235 CYS A O 1
ATOM 1849 N N . SER A 1 236 ? -8.305 -17.609 3.07 1 98.44 236 SER A N 1
ATOM 1850 C CA . SER A 1 236 ? -9.625 -17.594 2.445 1 98.44 236 SER A CA 1
ATOM 1851 C C . SER A 1 236 ? -10.453 -18.797 2.902 1 98.44 236 SER A C 1
ATOM 1853 O O . SER A 1 236 ? -9.977 -19.922 2.891 1 98.44 236 SER A O 1
ATOM 1855 N N . LYS A 1 237 ? -11.711 -18.578 3.244 1 96.81 237 LYS A N 1
ATOM 1856 C CA . LYS A 1 237 ? -12.531 -19.625 3.84 1 96.81 237 LYS A CA 1
ATOM 1857 C C . LYS A 1 237 ? -13.594 -20.109 2.855 1 96.81 237 LYS A C 1
ATOM 1859 O O . LYS A 1 237 ? -13.844 -21.312 2.76 1 96.81 237 LYS A O 1
ATOM 1864 N N . THR A 1 238 ? -14.148 -19.203 2.119 1 96.94 238 THR A N 1
ATOM 1865 C CA . THR A 1 238 ? -15.336 -19.547 1.339 1 96.94 238 THR A CA 1
ATOM 1866 C C . THR A 1 238 ? -14.953 -19.859 -0.106 1 96.94 238 THR A C 1
ATOM 1868 O O . THR A 1 238 ? -15.75 -20.438 -0.852 1 96.94 238 THR A O 1
ATOM 1871 N N . ILE A 1 239 ? -13.789 -19.406 -0.522 1 98.12 239 ILE A N 1
ATOM 1872 C CA . ILE A 1 239 ? -13.25 -19.656 -1.856 1 98.12 239 ILE A CA 1
ATOM 1873 C C . ILE A 1 239 ? -11.906 -20.359 -1.749 1 98.12 239 ILE A C 1
ATOM 1875 O O . ILE A 1 239 ? -11.055 -19.984 -0.939 1 98.12 239 ILE A O 1
ATOM 1879 N N . THR A 1 240 ? -11.758 -21.422 -2.439 1 98.5 240 THR A N 1
ATOM 1880 C CA . THR A 1 240 ? -10.453 -22.062 -2.527 1 98.5 240 THR A CA 1
ATOM 1881 C C . THR A 1 240 ? -9.539 -21.297 -3.482 1 98.5 240 THR A C 1
ATOM 1883 O O . THR A 1 240 ? -9.891 -21.094 -4.645 1 98.5 240 THR A O 1
ATOM 1886 N N . VAL A 1 241 ? -8.352 -20.922 -2.986 1 98.81 241 VAL A N 1
ATOM 1887 C CA . VAL A 1 241 ? -7.461 -20.125 -3.818 1 98.81 241 VAL A CA 1
ATOM 1888 C C . VAL A 1 241 ? -6.156 -20.891 -4.055 1 98.81 241 VAL A C 1
ATOM 1890 O O . VAL A 1 241 ? -5.473 -21.266 -3.102 1 98.81 241 VAL A O 1
ATOM 1893 N N . LYS A 1 242 ? -5.805 -21.172 -5.25 1 98.81 242 LYS A N 1
ATOM 1894 C CA . LYS A 1 242 ? -4.465 -21.594 -5.656 1 98.81 242 LYS A CA 1
ATOM 1895 C C . LYS A 1 242 ? -3.604 -20.391 -6.039 1 98.81 242 LYS A C 1
ATOM 1897 O O . LYS A 1 242 ? -3.865 -19.734 -7.047 1 98.81 242 LYS A O 1
ATOM 1902 N N . ALA A 1 243 ? -2.592 -20.109 -5.238 1 98.94 243 ALA A N 1
ATOM 1903 C CA . ALA A 1 243 ? -1.817 -18.891 -5.445 1 98.94 243 ALA A CA 1
ATOM 1904 C C . ALA A 1 243 ? -0.333 -19.203 -5.617 1 98.94 243 ALA A C 1
ATOM 1906 O O . ALA A 1 243 ? 0.184 -20.141 -5.004 1 98.94 243 ALA A O 1
ATOM 1907 N N . CYS A 1 244 ? 0.328 -18.469 -6.426 1 98.94 244 CYS A N 1
ATOM 1908 C CA . CYS A 1 244 ? 1.769 -18.516 -6.645 1 98.94 244 CYS A CA 1
ATOM 1909 C C . CYS A 1 244 ? 2.279 -17.188 -7.199 1 98.94 244 CYS A C 1
ATOM 1911 O O . CYS A 1 244 ? 1.489 -16.297 -7.496 1 98.94 244 CYS A O 1
ATOM 1913 N N . ALA A 1 245 ? 3.568 -17.031 -7.227 1 98.94 245 ALA A N 1
ATOM 1914 C CA . ALA A 1 245 ? 4.184 -15.82 -7.77 1 98.94 245 ALA A CA 1
ATOM 1915 C C . ALA A 1 245 ? 5.453 -16.156 -8.547 1 98.94 245 ALA A C 1
ATOM 1917 O O . ALA A 1 245 ? 6.164 -17.109 -8.211 1 98.94 245 ALA A O 1
ATOM 1918 N N . ALA A 1 246 ? 5.711 -15.438 -9.562 1 98.94 246 ALA A N 1
ATOM 1919 C CA . ALA A 1 246 ? 6.969 -15.422 -10.312 1 98.94 246 ALA A CA 1
ATOM 1920 C C . ALA A 1 246 ? 7.414 -13.992 -10.594 1 98.94 246 ALA A C 1
ATOM 1922 O O . ALA A 1 246 ? 6.602 -13.148 -10.984 1 98.94 246 ALA A O 1
ATOM 1923 N N . THR A 1 247 ? 8.688 -13.758 -10.383 1 98.88 247 THR A N 1
ATOM 1924 C CA . THR A 1 247 ? 9.156 -12.383 -10.5 1 98.88 247 THR A CA 1
ATOM 1925 C C . THR A 1 247 ? 10.422 -12.312 -11.344 1 98.88 247 THR A C 1
ATOM 1927 O O . THR A 1 247 ? 11.258 -13.219 -11.305 1 98.88 247 THR A O 1
ATOM 1930 N N . LEU A 1 248 ? 10.539 -11.281 -12.102 1 98.81 248 LEU A N 1
ATOM 1931 C CA . LEU A 1 248 ? 11.727 -10.977 -12.891 1 98.81 248 LEU A CA 1
ATOM 1932 C C . LEU A 1 248 ? 12.75 -10.203 -12.062 1 98.81 248 LEU A C 1
ATOM 1934 O O . LEU A 1 248 ? 12.43 -9.156 -11.492 1 98.81 248 LEU A O 1
ATOM 1938 N N . VAL A 1 249 ? 13.984 -10.648 -12.047 1 98.31 249 VAL A N 1
ATOM 1939 C CA . VAL A 1 249 ? 15.047 -10.016 -11.266 1 98.31 249 VAL A CA 1
ATOM 1940 C C . VAL A 1 249 ? 15.586 -8.797 -12.016 1 98.31 249 VAL A C 1
ATOM 1942 O O . VAL A 1 249 ? 16.219 -8.938 -13.07 1 98.31 249 VAL A O 1
ATOM 1945 N N . LEU A 1 250 ? 15.359 -7.621 -11.453 1 96.25 250 LEU A N 1
ATOM 1946 C CA . LEU A 1 250 ? 15.828 -6.379 -12.062 1 96.25 250 LEU A CA 1
ATOM 1947 C C . LEU A 1 250 ? 17.156 -5.938 -11.453 1 96.25 250 LEU A C 1
ATOM 1949 O O . LEU A 1 250 ? 17.969 -5.293 -12.125 1 96.25 250 LEU A O 1
ATOM 1953 N N . ALA A 1 251 ? 17.281 -6.219 -10.133 1 94.19 251 ALA A N 1
ATOM 1954 C CA . ALA A 1 251 ? 18.438 -5.707 -9.406 1 94.19 251 ALA A CA 1
ATOM 1955 C C . ALA A 1 251 ? 19.141 -6.82 -8.641 1 94.19 251 ALA A C 1
ATOM 1957 O O . ALA A 1 251 ? 18.5 -7.559 -7.883 1 94.19 251 ALA A O 1
ATOM 1958 N N . GLN A 1 252 ? 20.406 -6.945 -8.922 1 94.25 252 GLN A N 1
ATOM 1959 C CA . GLN A 1 252 ? 21.25 -7.789 -8.078 1 94.25 252 GLN A CA 1
ATOM 1960 C C . GLN A 1 252 ? 21.859 -6.988 -6.926 1 94.25 252 GLN A C 1
ATOM 1962 O O . GLN A 1 252 ? 22.812 -6.227 -7.121 1 94.25 252 GLN A O 1
ATOM 1967 N N . ARG A 1 253 ? 21.344 -7.188 -5.781 1 91.81 253 ARG A N 1
ATOM 1968 C CA . ARG A 1 253 ? 21.547 -6.301 -4.641 1 91.81 253 ARG A CA 1
ATOM 1969 C C . ARG A 1 253 ? 22.969 -6.402 -4.105 1 91.81 253 ARG A C 1
ATOM 1971 O O . ARG A 1 253 ? 23.516 -5.426 -3.594 1 91.81 253 ARG A O 1
ATOM 1978 N N . VAL A 1 254 ? 23.562 -7.551 -4.191 1 89.94 254 VAL A N 1
ATOM 1979 C CA . VAL A 1 254 ? 24.906 -7.762 -3.662 1 89.94 254 VAL A CA 1
ATOM 1980 C C . VAL A 1 254 ? 25.938 -7.148 -4.609 1 89.94 254 VAL A C 1
ATOM 1982 O O . VAL A 1 254 ? 26.844 -6.426 -4.176 1 89.94 254 VAL A O 1
ATOM 1985 N N . LYS A 1 255 ? 25.719 -7.371 -5.895 1 88.12 255 LYS A N 1
ATOM 1986 C CA . LYS A 1 255 ? 26.656 -6.883 -6.914 1 88.12 255 LYS A CA 1
ATOM 1987 C C . LYS A 1 255 ? 26.328 -5.445 -7.309 1 88.12 255 LYS A C 1
ATOM 1989 O O . LYS A 1 255 ? 27.109 -4.793 -7.996 1 88.12 255 LYS A O 1
ATOM 1994 N N . ASN A 1 256 ? 25.188 -4.969 -6.883 1 87.44 256 ASN A N 1
ATOM 1995 C CA . ASN A 1 256 ? 24.734 -3.621 -7.203 1 87.44 256 ASN A CA 1
ATOM 1996 C C . ASN A 1 256 ? 24.625 -3.406 -8.711 1 87.44 256 ASN A C 1
ATOM 1998 O O . ASN A 1 256 ? 25.203 -2.457 -9.25 1 87.44 256 ASN A O 1
ATOM 2002 N N . VAL A 1 257 ? 23.969 -4.344 -9.352 1 87 257 VAL A N 1
ATOM 2003 C CA . VAL A 1 257 ? 23.75 -4.316 -10.789 1 87 257 VAL A CA 1
ATOM 2004 C C . VAL A 1 257 ? 22.266 -4.25 -11.094 1 87 257 VAL A C 1
ATOM 2006 O O . VAL A 1 257 ? 21.453 -4.93 -10.453 1 87 257 VAL A O 1
ATOM 2009 N N . PHE A 1 258 ? 21.938 -3.414 -12.055 1 89.38 258 PHE A N 1
ATOM 2010 C CA . PHE A 1 258 ? 20.562 -3.338 -12.547 1 89.38 258 PHE A CA 1
ATOM 2011 C C . PHE A 1 258 ? 20.469 -3.912 -13.953 1 89.38 258 PHE A C 1
ATOM 2013 O O . PHE A 1 258 ? 21.391 -3.779 -14.758 1 89.38 258 PHE A O 1
ATOM 2020 N N . ILE A 1 259 ? 19.422 -4.453 -14.219 1 91.31 259 ILE A N 1
ATOM 2021 C CA . ILE A 1 259 ? 19.172 -5.125 -15.492 1 91.31 259 ILE A CA 1
ATOM 2022 C C . ILE A 1 259 ? 19.281 -4.125 -16.641 1 91.31 259 ILE A C 1
ATOM 2024 O O . ILE A 1 259 ? 18.922 -2.957 -16.484 1 91.31 259 ILE A O 1
ATOM 2028 N N . ASP A 1 260 ? 19.75 -4.672 -17.734 1 91.19 260 ASP A N 1
ATOM 2029 C CA . ASP A 1 260 ? 19.75 -3.896 -18.969 1 91.19 260 ASP A CA 1
ATOM 2030 C C . ASP A 1 260 ? 18.328 -3.633 -19.453 1 91.19 260 ASP A C 1
ATOM 2032 O O . ASP A 1 260 ? 17.469 -4.523 -19.422 1 91.19 260 ASP A O 1
ATOM 2036 N N . VAL A 1 261 ? 18.125 -2.471 -20.062 1 90.12 261 VAL A N 1
ATOM 2037 C CA . VAL A 1 261 ? 16.781 -2.014 -20.422 1 90.12 261 VAL A CA 1
ATOM 2038 C C . VAL A 1 261 ? 16.203 -2.934 -21.484 1 90.12 261 VAL A C 1
ATOM 2040 O O . VAL A 1 261 ? 15.016 -3.277 -21.438 1 90.12 261 VAL A O 1
ATOM 2043 N N . ASN A 1 262 ? 16.953 -3.305 -22.484 1 94.25 262 ASN A N 1
ATOM 2044 C CA . ASN A 1 262 ? 16.453 -4.176 -23.547 1 94.25 262 ASN A CA 1
ATOM 2045 C C . ASN A 1 262 ? 16.109 -5.566 -23.016 1 94.25 262 ASN A C 1
ATOM 2047 O O . ASN A 1 262 ? 15.102 -6.152 -23.406 1 94.25 262 ASN A O 1
ATOM 2051 N N . LEU A 1 263 ? 16.969 -6.043 -22.203 1 95.81 263 LEU A N 1
ATOM 2052 C CA . LEU A 1 263 ? 16.719 -7.336 -21.578 1 95.81 263 LEU A CA 1
ATOM 2053 C C . LEU A 1 263 ? 15.461 -7.285 -20.719 1 95.81 263 LEU A C 1
ATOM 2055 O O . LEU A 1 263 ? 14.664 -8.219 -20.719 1 95.81 263 LEU A O 1
ATOM 2059 N N . LYS A 1 264 ? 15.328 -6.227 -19.984 1 95.75 264 LYS A N 1
ATOM 2060 C CA . LYS A 1 264 ? 14.141 -6.039 -19.156 1 95.75 264 LYS A CA 1
ATOM 2061 C C . LYS A 1 264 ? 12.867 -6.137 -20 1 95.75 264 LYS A C 1
ATOM 2063 O O . LYS A 1 264 ? 11.938 -6.859 -19.625 1 95.75 264 LYS A O 1
ATOM 2068 N N . HIS A 1 265 ? 12.828 -5.445 -21.062 1 95.81 265 HIS A N 1
ATOM 2069 C CA . HIS A 1 265 ? 11.641 -5.402 -21.906 1 95.81 265 HIS A CA 1
ATOM 2070 C C . HIS A 1 265 ? 11.312 -6.789 -22.469 1 95.81 265 HIS A C 1
ATOM 2072 O O . HIS A 1 265 ? 10.156 -7.215 -22.422 1 95.81 265 HIS A O 1
ATOM 2078 N N . SER A 1 266 ? 12.297 -7.465 -22.953 1 96.94 266 SER A N 1
ATOM 2079 C CA . SER A 1 266 ? 12.094 -8.797 -23.516 1 96.94 266 SER A CA 1
ATOM 2080 C C . SER A 1 266 ? 11.617 -9.781 -22.453 1 96.94 266 SER A C 1
ATOM 2082 O O . SER A 1 266 ? 10.672 -10.539 -22.688 1 96.94 266 SER A O 1
ATOM 2084 N N . ARG A 1 267 ? 12.281 -9.75 -21.266 1 98 267 ARG A N 1
ATOM 2085 C CA . ARG A 1 267 ? 11.945 -10.68 -20.188 1 98 267 ARG A CA 1
ATOM 2086 C C . ARG A 1 267 ? 10.547 -10.398 -19.641 1 98 267 ARG A C 1
ATOM 2088 O O . ARG A 1 267 ? 9.797 -11.328 -19.328 1 98 267 ARG A O 1
ATOM 2095 N N . GLU A 1 268 ? 10.242 -9.156 -19.516 1 97.19 268 GLU A N 1
ATOM 2096 C CA . GLU A 1 268 ? 8.93 -8.797 -19 1 97.19 268 GLU A CA 1
ATOM 2097 C C . GLU A 1 268 ? 7.82 -9.305 -19.922 1 97.19 268 GLU A C 1
ATOM 2099 O O . GLU A 1 268 ? 6.789 -9.789 -19.453 1 97.19 268 GLU A O 1
ATOM 2104 N N . GLU A 1 269 ? 8.031 -9.141 -21.203 1 97 269 GLU A N 1
ATOM 2105 C CA . GLU A 1 269 ? 7.047 -9.617 -22.172 1 97 269 GLU A CA 1
ATOM 2106 C C . GLU A 1 269 ? 6.883 -11.133 -22.094 1 97 269 GLU A C 1
ATOM 2108 O O . GLU A 1 269 ? 5.762 -11.641 -22.031 1 97 269 GLU A O 1
ATOM 2113 N N . LEU A 1 270 ? 7.961 -11.844 -22.031 1 97.88 270 LEU A N 1
ATOM 2114 C CA . LEU A 1 270 ? 7.934 -13.305 -22.047 1 97.88 270 LEU A CA 1
ATOM 2115 C C . LEU A 1 270 ? 7.355 -13.844 -20.734 1 97.88 270 LEU A C 1
ATOM 2117 O O . LEU A 1 270 ? 6.742 -14.914 -20.734 1 97.88 270 LEU A O 1
ATOM 2121 N N . MET A 1 271 ? 7.512 -13.102 -19.656 1 98.56 271 MET A N 1
ATOM 2122 C CA . MET A 1 271 ? 6.922 -13.492 -18.375 1 98.56 271 MET A CA 1
ATOM 2123 C C . MET A 1 271 ? 5.402 -13.578 -18.484 1 98.56 271 MET A C 1
ATOM 2125 O O . MET A 1 271 ? 4.781 -14.461 -17.891 1 98.56 271 MET A O 1
ATOM 2129 N N . GLY A 1 272 ? 4.816 -12.633 -19.234 1 98.62 272 GLY A N 1
ATOM 2130 C CA . GLY A 1 272 ? 3.383 -12.68 -19.453 1 98.62 272 GLY A CA 1
ATOM 2131 C C . GLY A 1 272 ? 2.922 -13.953 -20.125 1 98.62 272 GLY A C 1
ATOM 2132 O O . GLY A 1 272 ? 1.932 -14.562 -19.703 1 98.62 272 GLY A O 1
ATOM 2133 N N . LYS A 1 273 ? 3.676 -14.352 -21.125 1 98.38 273 LYS A N 1
ATOM 2134 C CA . LYS A 1 273 ? 3.354 -15.586 -21.828 1 98.38 273 LYS A CA 1
ATOM 2135 C C . LYS A 1 273 ? 3.473 -16.797 -20.906 1 98.38 273 LYS A C 1
ATOM 2137 O O . LYS A 1 273 ? 2.611 -17.672 -20.906 1 98.38 273 LYS A O 1
ATOM 2142 N N . VAL A 1 274 ? 4.535 -16.812 -20.141 1 98.75 274 VAL A N 1
ATOM 2143 C CA . VAL A 1 274 ? 4.754 -17.906 -19.172 1 98.75 274 VAL A CA 1
ATOM 2144 C C . VAL A 1 274 ? 3.564 -18 -18.234 1 98.75 274 VAL A C 1
ATOM 2146 O O . VAL A 1 274 ? 3.047 -19.094 -17.984 1 98.75 274 VAL A O 1
ATOM 2149 N N . GLY A 1 275 ? 3.178 -16.859 -17.656 1 98.88 275 GLY A N 1
ATOM 2150 C CA . GLY A 1 275 ? 2.066 -16.828 -16.719 1 98.88 275 GLY A CA 1
ATOM 2151 C C . GLY A 1 275 ? 0.767 -17.328 -17.312 1 98.88 275 GLY A C 1
ATOM 2152 O O . GLY A 1 275 ? 0.042 -18.109 -16.672 1 98.88 275 GLY A O 1
ATOM 2153 N N . LEU A 1 276 ? 0.489 -16.891 -18.531 1 98.88 276 LEU A N 1
ATOM 2154 C CA . LEU A 1 276 ? -0.741 -17.297 -19.203 1 98.88 276 LEU A CA 1
ATOM 2155 C C . LEU A 1 276 ? -0.729 -18.797 -19.5 1 98.88 276 LEU A C 1
ATOM 2157 O O . LEU A 1 276 ? -1.725 -19.484 -19.266 1 98.88 276 LEU A O 1
ATOM 2161 N N . GLU A 1 277 ? 0.401 -19.344 -19.953 1 98.81 277 GLU A N 1
ATOM 2162 C CA . GLU A 1 277 ? 0.532 -20.781 -20.203 1 98.81 277 GLU A CA 1
ATOM 2163 C C . GLU A 1 277 ? 0.29 -21.578 -18.922 1 98.81 277 GLU A C 1
ATOM 2165 O O . GLU A 1 277 ? -0.442 -22.562 -18.938 1 98.81 277 GLU A O 1
ATOM 2170 N N . ALA A 1 278 ? 0.876 -21.109 -17.875 1 98.88 278 ALA A N 1
ATOM 2171 C CA . ALA A 1 278 ? 0.808 -21.859 -16.609 1 98.88 278 ALA A CA 1
ATOM 2172 C C . ALA A 1 278 ? -0.608 -21.844 -16.047 1 98.88 278 ALA A C 1
ATOM 2174 O O . ALA A 1 278 ? -1.128 -22.875 -15.625 1 98.88 278 ALA A O 1
ATOM 2175 N N . ILE A 1 279 ? -1.241 -20.672 -16.062 1 98.81 279 ILE A N 1
ATOM 2176 C CA . ILE A 1 279 ? -2.484 -20.531 -15.32 1 98.81 279 ILE A CA 1
ATOM 2177 C C . ILE A 1 279 ? -3.617 -21.25 -16.047 1 98.81 279 ILE A C 1
ATOM 2179 O O . ILE A 1 279 ? -4.535 -21.766 -15.406 1 98.81 279 ILE A O 1
ATOM 2183 N N . VAL A 1 280 ? -3.604 -21.344 -17.375 1 98.5 280 VAL A N 1
ATOM 2184 C CA . VAL A 1 280 ? -4.691 -21.984 -18.094 1 98.5 280 VAL A CA 1
ATOM 2185 C C . VAL A 1 280 ? -4.531 -23.516 -18.016 1 98.5 280 VAL A C 1
ATOM 2187 O O . VAL A 1 280 ? -5.492 -24.25 -18.25 1 98.5 280 VAL A O 1
ATOM 2190 N N . ASN A 1 281 ? -3.326 -23.969 -17.688 1 97.62 281 ASN A N 1
ATOM 2191 C CA . ASN A 1 281 ? -3.07 -25.406 -17.578 1 97.62 281 ASN A CA 1
ATOM 2192 C C . ASN A 1 281 ? -3.367 -25.938 -16.188 1 97.62 281 ASN A C 1
ATOM 2194 O O . ASN A 1 281 ? -3.365 -27.141 -15.961 1 97.62 281 ASN A O 1
ATOM 2198 N N . LEU A 1 282 ? -3.6 -25.016 -15.266 1 97.06 282 LEU A N 1
ATOM 2199 C CA . LEU A 1 282 ? -3.916 -25.422 -13.891 1 97.06 282 LEU A CA 1
ATOM 2200 C C . LEU A 1 282 ? -5.297 -26.062 -13.82 1 97.06 282 LEU A C 1
ATOM 2202 O O . LEU A 1 282 ? -6.25 -25.562 -14.43 1 97.06 282 LEU A O 1
ATOM 2206 N N . GLN A 1 283 ? -5.43 -27.156 -13.141 1 93.5 283 GLN A N 1
ATOM 2207 C CA . GLN A 1 283 ? -6.73 -27.766 -12.906 1 93.5 283 GLN A CA 1
ATOM 2208 C C . GLN A 1 283 ? -7.449 -27.109 -11.742 1 93.5 283 GLN A C 1
ATOM 2210 O O . GLN A 1 283 ? -6.918 -27.047 -10.625 1 93.5 283 GLN A O 1
ATOM 2215 N N . LEU A 1 284 ? -8.688 -26.562 -12.055 1 95.12 284 LEU A N 1
ATOM 2216 C CA . LEU A 1 284 ? -9.469 -25.922 -10.992 1 95.12 284 LEU A CA 1
ATOM 2217 C C . LEU A 1 284 ? -10.688 -26.766 -10.641 1 95.12 284 LEU A C 1
ATOM 2219 O O . LEU A 1 284 ? -11.242 -27.453 -11.5 1 95.12 284 LEU A O 1
ATOM 2223 N N . MET B 1 1 ? 13.008 3.807 -20.188 1 45.53 1 MET B N 1
ATOM 2224 C CA . MET B 1 1 ? 13.195 4.008 -18.75 1 45.53 1 MET B CA 1
ATOM 2225 C C . MET B 1 1 ? 14.641 4.383 -18.438 1 45.53 1 MET B C 1
ATOM 2227 O O . MET B 1 1 ? 15.57 3.736 -18.922 1 45.53 1 MET B O 1
ATOM 2231 N N . PRO B 1 2 ? 14.883 5.578 -17.906 1 50.72 2 PRO B N 1
ATOM 2232 C CA . PRO B 1 2 ? 16.25 6.02 -17.656 1 50.72 2 PRO B CA 1
ATOM 2233 C C . PRO B 1 2 ? 17.078 5.008 -16.859 1 50.72 2 PRO B C 1
ATOM 2235 O O . PRO B 1 2 ? 16.5 4.18 -16.141 1 50.72 2 PRO B O 1
ATOM 2238 N N . GLN B 1 3 ? 18.281 4.961 -17.219 1 56.81 3 GLN B N 1
ATOM 2239 C CA . GLN B 1 3 ? 19.25 4.125 -16.516 1 56.81 3 GLN B CA 1
ATOM 2240 C C . GLN B 1 3 ? 19.312 4.473 -15.031 1 56.81 3 GLN B C 1
ATOM 2242 O O . GLN B 1 3 ? 19.438 5.645 -14.664 1 56.81 3 GLN B O 1
ATOM 2247 N N . LEU B 1 4 ? 18.938 3.582 -14.102 1 70.5 4 LEU B N 1
ATOM 2248 C CA . LEU B 1 4 ? 18.984 3.762 -12.656 1 70.5 4 LEU B CA 1
ATOM 2249 C C . LEU B 1 4 ? 20.406 3.566 -12.133 1 70.5 4 LEU B C 1
ATOM 2251 O O . LEU B 1 4 ? 21.109 2.65 -12.562 1 70.5 4 LEU B O 1
ATOM 2255 N N . HIS B 1 5 ? 20.969 4.438 -11.32 1 68.5 5 HIS B N 1
ATOM 2256 C CA . HIS B 1 5 ? 22.375 4.531 -10.953 1 68.5 5 HIS B CA 1
ATOM 2257 C C . HIS B 1 5 ? 22.672 3.736 -9.688 1 68.5 5 HIS B C 1
ATOM 2259 O O . HIS B 1 5 ? 23.828 3.387 -9.422 1 68.5 5 HIS B O 1
ATOM 2265 N N . SER B 1 6 ? 21.656 3.562 -8.867 1 73.25 6 SER B N 1
ATOM 2266 C CA . SER B 1 6 ? 21.938 2.863 -7.617 1 73.25 6 SER B CA 1
ATOM 2267 C C . SER B 1 6 ? 20.812 1.894 -7.266 1 73.25 6 SER B C 1
ATOM 2269 O O . SER B 1 6 ? 19.625 2.229 -7.398 1 73.25 6 SER B O 1
ATOM 2271 N N . ALA B 1 7 ? 21.25 0.762 -6.789 1 76.06 7 ALA B N 1
ATOM 2272 C CA . ALA B 1 7 ? 20.266 -0.236 -6.355 1 76.06 7 ALA B CA 1
ATOM 2273 C C . ALA B 1 7 ? 19.672 0.132 -5 1 76.06 7 ALA B C 1
ATOM 2275 O O . ALA B 1 7 ? 18.609 -0.36 -4.633 1 76.06 7 ALA B O 1
ATOM 2276 N N . ASN B 1 8 ? 20.312 1.005 -4.266 1 79.25 8 ASN B N 1
ATOM 2277 C CA . ASN B 1 8 ? 19.828 1.397 -2.945 1 79.25 8 ASN B CA 1
ATOM 2278 C C . ASN B 1 8 ? 18.797 2.51 -3.033 1 79.25 8 ASN B C 1
ATOM 2280 O O . ASN B 1 8 ? 17.812 2.51 -2.283 1 79.25 8 ASN B O 1
ATOM 2284 N N . PHE B 1 9 ? 19.109 3.471 -3.838 1 84 9 PHE B N 1
ATOM 2285 C CA . PHE B 1 9 ? 18.188 4.574 -4.09 1 84 9 PHE B CA 1
ATOM 2286 C C . PHE B 1 9 ? 18.188 4.953 -5.566 1 84 9 PHE B C 1
ATOM 2288 O O . PHE B 1 9 ? 18.875 5.887 -5.973 1 84 9 PHE B O 1
ATOM 2295 N N . PRO B 1 10 ? 17.375 4.266 -6.332 1 83.5 10 PRO B N 1
ATOM 2296 C CA . PRO B 1 10 ? 17.422 4.461 -7.781 1 83.5 10 PRO B CA 1
ATOM 2297 C C . PRO B 1 10 ? 17.016 5.879 -8.195 1 83.5 10 PRO B C 1
ATOM 2299 O O . PRO B 1 10 ? 16 6.402 -7.715 1 83.5 10 PRO B O 1
ATOM 2302 N N . VAL B 1 11 ? 17.828 6.52 -9.016 1 88 11 VAL B N 1
ATOM 2303 C CA . VAL B 1 11 ? 17.609 7.852 -9.578 1 88 11 VAL B CA 1
ATOM 2304 C C . VAL B 1 11 ? 17.906 7.836 -11.07 1 88 11 VAL B C 1
ATOM 2306 O O . VAL B 1 11 ? 18.859 7.184 -11.516 1 88 11 VAL B O 1
ATOM 2309 N N . THR B 1 12 ? 17.078 8.508 -11.789 1 88.62 12 THR B N 1
ATOM 2310 C CA . THR B 1 12 ? 17.297 8.594 -13.227 1 88.62 12 THR B CA 1
ATOM 2311 C C . THR B 1 12 ? 18.469 9.5 -13.547 1 88.62 12 THR B C 1
ATOM 2313 O O . THR B 1 12 ? 19 10.188 -12.664 1 88.62 12 THR B O 1
ATOM 2316 N N . ASP B 1 13 ? 18.859 9.469 -14.812 1 86.5 13 ASP B N 1
ATOM 2317 C CA . ASP B 1 13 ? 20 10.266 -15.258 1 86.5 13 ASP B CA 1
ATOM 2318 C C . ASP B 1 13 ? 19.75 11.75 -15.031 1 86.5 13 ASP B C 1
ATOM 2320 O O . ASP B 1 13 ? 20.688 12.508 -14.758 1 86.5 13 ASP B O 1
ATOM 2324 N N . ASP B 1 14 ? 18.516 12.125 -15.094 1 90.75 14 ASP B N 1
ATOM 2325 C CA . ASP B 1 14 ? 18.203 13.547 -14.953 1 90.75 14 ASP B CA 1
ATOM 2326 C C . ASP B 1 14 ? 17.875 13.883 -13.5 1 90.75 14 ASP B C 1
ATOM 2328 O O . ASP B 1 14 ? 17.328 14.961 -13.219 1 90.75 14 ASP B O 1
ATOM 2332 N N . GLY B 1 15 ? 18.078 12.992 -12.617 1 92.31 15 GLY B N 1
ATOM 2333 C CA . GLY B 1 15 ? 18.031 13.273 -11.188 1 92.31 15 GLY B CA 1
ATOM 2334 C C . GLY B 1 15 ? 16.656 13.086 -10.586 1 92.31 15 GLY B C 1
ATOM 2335 O O . GLY B 1 15 ? 16.312 13.711 -9.57 1 92.31 15 GLY B O 1
ATOM 2336 N N . ARG B 1 16 ? 15.789 12.328 -11.227 1 96.12 16 ARG B N 1
ATOM 2337 C CA . ARG B 1 16 ? 14.453 12.094 -10.695 1 96.12 16 ARG B CA 1
ATOM 2338 C C . ARG B 1 16 ? 14.367 10.742 -9.992 1 96.12 16 ARG B C 1
ATOM 2340 O O . ARG B 1 16 ? 15.062 9.797 -10.375 1 96.12 16 ARG B O 1
ATOM 2347 N N . THR B 1 17 ? 13.578 10.695 -8.938 1 96.12 17 THR B N 1
ATOM 2348 C CA . THR B 1 17 ? 13.391 9.469 -8.164 1 96.12 17 THR B CA 1
ATOM 2349 C C . THR B 1 17 ? 12.625 8.43 -8.984 1 96.12 17 THR B C 1
ATOM 2351 O O . THR B 1 17 ? 12.008 8.758 -9.992 1 96.12 17 THR B O 1
ATOM 2354 N N . TYR B 1 18 ? 12.68 7.207 -8.578 1 92.69 18 TYR B N 1
ATOM 2355 C CA . TYR B 1 18 ? 12.227 6.07 -9.375 1 92.69 18 TYR B CA 1
ATOM 2356 C C . TYR B 1 18 ? 10.703 5.988 -9.391 1 92.69 18 TYR B C 1
ATOM 2358 O O . TYR B 1 18 ? 10.109 5.727 -10.438 1 92.69 18 TYR B O 1
ATOM 2366 N N . HIS B 1 19 ? 10.055 6.203 -8.258 1 96.38 19 HIS B N 1
ATOM 2367 C CA . HIS B 1 19 ? 8.617 5.984 -8.18 1 96.38 19 HIS B CA 1
ATOM 2368 C C . HIS B 1 19 ? 7.852 7.285 -8.383 1 96.38 19 HIS B C 1
ATOM 2370 O O . HIS B 1 19 ? 6.977 7.371 -9.242 1 96.38 19 HIS B O 1
ATOM 2376 N N . LEU B 1 20 ? 8.234 8.297 -7.629 1 97.81 20 LEU B N 1
ATOM 2377 C CA . LEU B 1 20 ? 7.523 9.562 -7.75 1 97.81 20 LEU B CA 1
ATOM 2378 C C . LEU B 1 20 ? 7.891 10.273 -9.047 1 97.81 20 LEU B C 1
ATOM 2380 O O . LEU B 1 20 ? 7.129 11.109 -9.539 1 97.81 20 LEU B O 1
ATOM 2384 N N . ASP B 1 21 ? 9.125 9.977 -9.508 1 97.5 21 ASP B N 1
ATOM 2385 C CA . ASP B 1 21 ? 9.602 10.633 -10.719 1 97.5 21 ASP B CA 1
ATOM 2386 C C . ASP B 1 21 ? 9.68 12.148 -10.523 1 97.5 21 ASP B C 1
ATOM 2388 O O . ASP B 1 21 ? 9.195 12.914 -11.359 1 97.5 21 ASP B O 1
ATOM 2392 N N . LEU B 1 22 ? 10.164 12.562 -9.383 1 98.12 22 LEU B N 1
ATOM 2393 C CA . LEU B 1 22 ? 10.344 13.969 -9.031 1 98.12 22 LEU B CA 1
ATOM 2394 C C . LEU B 1 22 ? 11.805 14.281 -8.75 1 98.12 22 LEU B C 1
ATOM 2396 O O . LEU B 1 22 ? 12.547 13.422 -8.273 1 98.12 22 LEU B O 1
ATOM 2400 N N . GLY B 1 23 ? 12.227 15.438 -9.078 1 97.38 23 GLY B N 1
ATOM 2401 C CA . GLY B 1 23 ? 13.57 15.922 -8.828 1 97.38 23 GLY B CA 1
ATOM 2402 C C . GLY B 1 23 ? 13.594 17.297 -8.172 1 97.38 23 GLY B C 1
ATOM 2403 O O . GLY B 1 23 ? 12.547 17.844 -7.852 1 97.38 23 GLY B O 1
ATOM 2404 N N . LYS B 1 24 ? 14.828 17.75 -7.93 1 96.94 24 LYS B N 1
ATOM 2405 C CA . LYS B 1 24 ? 15.023 19.047 -7.305 1 96.94 24 LYS B CA 1
ATOM 2406 C C . LYS B 1 24 ? 14.297 20.141 -8.078 1 96.94 24 LYS B C 1
ATOM 2408 O O . LYS B 1 24 ? 14.328 20.172 -9.312 1 96.94 24 LYS B O 1
ATOM 2413 N N . GLY B 1 25 ? 13.562 20.969 -7.301 1 97.38 25 GLY B N 1
ATOM 2414 C CA . GLY B 1 25 ? 12.906 22.125 -7.902 1 97.38 25 GLY B CA 1
ATOM 2415 C C . GLY B 1 25 ? 11.5 21.812 -8.383 1 97.38 25 GLY B C 1
ATOM 2416 O O . GLY B 1 25 ? 10.734 22.734 -8.695 1 97.38 25 GLY B O 1
ATOM 2417 N N . MET B 1 26 ? 11.109 20.594 -8.398 1 98.38 26 MET B N 1
ATOM 2418 C CA . MET B 1 26 ? 9.812 20.219 -8.961 1 98.38 26 MET B CA 1
ATOM 2419 C C . MET B 1 26 ? 8.703 20.391 -7.93 1 98.38 26 MET B C 1
ATOM 2421 O O . MET B 1 26 ? 7.535 20.516 -8.289 1 98.38 26 MET B O 1
ATOM 2425 N N . ILE B 1 27 ? 9.07 20.375 -6.629 1 98.81 27 ILE B N 1
ATOM 2426 C CA . ILE B 1 27 ? 8.047 20.5 -5.598 1 98.81 27 ILE B CA 1
ATOM 2427 C C . ILE B 1 27 ? 8.5 21.5 -4.543 1 98.81 27 ILE B C 1
ATOM 2429 O O . ILE B 1 27 ? 9.695 21.781 -4.406 1 98.81 27 ILE B O 1
ATOM 2433 N N . ALA B 1 28 ? 7.547 22.062 -3.844 1 98.75 28 ALA B N 1
ATOM 2434 C CA . ALA B 1 28 ? 7.781 23.016 -2.758 1 98.75 28 ALA B CA 1
ATOM 2435 C C . ALA B 1 28 ? 7.969 22.281 -1.428 1 98.75 28 ALA B C 1
ATOM 2437 O O . ALA B 1 28 ? 7.648 21.109 -1.31 1 98.75 28 ALA B O 1
ATOM 2438 N N . ASN B 1 29 ? 8.523 22.969 -0.436 1 98.75 29 ASN B N 1
ATOM 2439 C CA . ASN B 1 29 ? 8.773 22.359 0.863 1 98.75 29 ASN B CA 1
ATOM 2440 C C . ASN B 1 29 ? 7.531 22.406 1.751 1 98.75 29 ASN B C 1
ATOM 2442 O O . ASN B 1 29 ? 7.602 22.094 2.941 1 98.75 29 ASN B O 1
ATOM 2446 N N . ARG B 1 30 ? 6.398 22.906 1.242 1 98.94 30 ARG B N 1
ATOM 2447 C CA . ARG B 1 30 ? 5.07 22.766 1.827 1 98.94 30 ARG B CA 1
ATOM 2448 C C . ARG B 1 30 ? 4.211 21.812 1.002 1 98.94 30 ARG B C 1
ATOM 2450 O O . ARG B 1 30 ? 3.76 22.156 -0.091 1 98.94 30 ARG B O 1
ATOM 2457 N N . ILE B 1 31 ? 3.969 20.641 1.563 1 98.94 31 ILE B N 1
ATOM 2458 C CA . ILE B 1 31 ? 3.367 19.562 0.784 1 98.94 31 ILE B CA 1
ATOM 2459 C C . ILE B 1 31 ? 2.059 19.125 1.435 1 98.94 31 ILE B C 1
ATOM 2461 O O . ILE B 1 31 ? 2.021 18.828 2.631 1 98.94 31 ILE B O 1
ATOM 2465 N N . ILE B 1 32 ? 1.031 19.125 0.679 1 98.94 32 ILE B N 1
ATOM 2466 C CA . ILE B 1 32 ? -0.201 18.438 1.038 1 98.94 32 ILE B CA 1
ATOM 2467 C C . ILE B 1 32 ? -0.29 17.125 0.278 1 98.94 32 ILE B C 1
ATOM 2469 O O . ILE B 1 32 ? -0.157 17.094 -0.948 1 98.94 32 ILE B O 1
ATOM 2473 N N . THR B 1 33 ? -0.415 16.031 0.971 1 98.94 33 THR B N 1
ATOM 2474 C CA . THR B 1 33 ? -0.57 14.75 0.307 1 98.94 33 THR B CA 1
ATOM 2475 C C . THR B 1 33 ? -1.984 14.211 0.499 1 98.94 33 THR B C 1
ATOM 2477 O O . THR B 1 33 ? -2.58 14.375 1.565 1 98.94 33 THR B O 1
ATOM 2480 N N . VAL B 1 34 ? -2.547 13.633 -0.542 1 98.69 34 VAL B N 1
ATOM 2481 C CA . VAL B 1 34 ? -3.887 13.055 -0.567 1 98.69 34 VAL B CA 1
ATOM 2482 C C . VAL B 1 34 ? -3.838 11.656 -1.174 1 98.69 34 VAL B C 1
ATOM 2484 O O . VAL B 1 34 ? -2.842 11.273 -1.794 1 98.69 34 VAL B O 1
ATOM 2487 N N . GLY B 1 35 ? -4.875 10.867 -0.922 1 97.19 35 GLY B N 1
ATOM 2488 C CA . GLY B 1 35 ? -4.957 9.531 -1.496 1 97.19 35 GLY B CA 1
ATOM 2489 C C . GLY B 1 35 ? -5.41 9.531 -2.943 1 97.19 35 GLY B C 1
ATOM 2490 O O . GLY B 1 35 ? -4.719 9.008 -3.816 1 97.19 35 GLY B O 1
ATOM 2491 N N . ASP B 1 36 ? -6.5 10.188 -3.174 1 93.94 36 ASP B N 1
ATOM 2492 C CA . ASP B 1 36 ? -7.148 10.227 -4.48 1 93.94 36 ASP B CA 1
ATOM 2493 C C . ASP B 1 36 ? -6.527 11.305 -5.367 1 93.94 36 ASP B C 1
ATOM 2495 O O . ASP B 1 36 ? -6.508 12.484 -5.004 1 93.94 36 ASP B O 1
ATOM 2499 N N . LEU B 1 37 ? -6.141 10.883 -6.602 1 94.56 37 LEU B N 1
ATOM 2500 C CA . LEU B 1 37 ? -5.523 11.828 -7.523 1 94.56 37 LEU B CA 1
ATOM 2501 C C . LEU B 1 37 ? -6.508 12.93 -7.91 1 94.56 37 LEU B C 1
ATOM 2503 O O . LEU B 1 37 ? -6.117 14.086 -8.086 1 94.56 37 LEU B O 1
ATOM 2507 N N . ALA B 1 38 ? -7.777 12.539 -8.047 1 94.62 38 ALA B N 1
ATOM 2508 C CA . ALA B 1 38 ? -8.797 13.523 -8.375 1 94.62 38 ALA B CA 1
ATOM 2509 C C . ALA B 1 38 ? -8.914 14.578 -7.277 1 94.62 38 ALA B C 1
ATOM 2511 O O . ALA B 1 38 ? -9.188 15.75 -7.559 1 94.62 38 ALA B O 1
ATOM 2512 N N . ARG B 1 39 ? -8.656 14.219 -6.055 1 96.81 39 ARG B N 1
ATOM 2513 C CA . ARG B 1 39 ? -8.672 15.156 -4.934 1 96.81 39 ARG B CA 1
ATOM 2514 C C . ARG B 1 39 ? -7.535 16.172 -5.043 1 96.81 39 ARG B C 1
ATOM 2516 O O . ARG B 1 39 ? -7.707 17.344 -4.695 1 96.81 39 ARG B O 1
ATOM 2523 N N . ALA B 1 40 ? -6.379 15.703 -5.461 1 98.06 40 ALA B N 1
ATOM 2524 C CA . ALA B 1 40 ? -5.262 16.625 -5.684 1 98.06 40 ALA B CA 1
ATOM 2525 C C . ALA B 1 40 ? -5.648 17.734 -6.66 1 98.06 40 ALA B C 1
ATOM 2527 O O . ALA B 1 40 ? -5.371 18.906 -6.414 1 98.06 40 ALA B O 1
ATOM 2528 N N . GLU B 1 41 ? -6.297 17.297 -7.711 1 97.25 41 GLU B N 1
ATOM 2529 C CA . GLU B 1 41 ? -6.727 18.281 -8.711 1 97.25 41 GLU B CA 1
ATOM 2530 C C . GLU B 1 41 ? -7.793 19.219 -8.141 1 97.25 41 GLU B C 1
ATOM 2532 O O . GLU B 1 41 ? -7.824 20.406 -8.469 1 97.25 41 GLU B O 1
ATOM 2537 N N . LYS B 1 42 ? -8.672 18.641 -7.352 1 97.69 42 LYS B N 1
ATOM 2538 C CA . LYS B 1 42 ? -9.688 19.453 -6.699 1 97.69 42 LYS B CA 1
ATOM 2539 C C . LYS B 1 42 ? -9.047 20.547 -5.84 1 97.69 42 LYS B C 1
ATOM 2541 O O . LYS B 1 42 ? -9.5 21.688 -5.844 1 97.69 42 LYS B O 1
ATOM 2546 N N . TYR B 1 43 ? -8.047 20.219 -5.094 1 98.56 43 TYR B N 1
ATOM 2547 C CA . TYR B 1 43 ? -7.387 21.172 -4.211 1 98.56 43 TYR B CA 1
ATOM 2548 C C . TYR B 1 43 ? -6.551 22.156 -5.008 1 98.56 43 TYR B C 1
ATOM 2550 O O . TYR B 1 43 ? -6.379 23.312 -4.598 1 98.56 43 TYR B O 1
ATOM 2558 N N . ALA B 1 44 ? -6.012 21.734 -6.191 1 98.25 44 ALA B N 1
ATOM 2559 C CA . ALA B 1 44 ? -5.211 22.594 -7.055 1 98.25 44 ALA B CA 1
ATOM 2560 C C . ALA B 1 44 ? -6.023 23.797 -7.539 1 98.25 44 ALA B C 1
ATOM 2562 O O . ALA B 1 44 ? -5.461 24.844 -7.879 1 98.25 44 ALA B O 1
ATOM 2563 N N . LYS B 1 45 ? -7.328 23.672 -7.539 1 97.56 45 LYS B N 1
ATOM 2564 C CA . LYS B 1 45 ? -8.211 24.75 -7.988 1 97.56 45 LYS B CA 1
ATOM 2565 C C . LYS B 1 45 ? -8.125 25.953 -7.059 1 97.56 45 LYS B C 1
ATOM 2567 O O . LYS B 1 45 ? -8.492 27.062 -7.438 1 97.56 45 LYS B O 1
ATOM 2572 N N . PHE B 1 46 ? -7.664 25.766 -5.844 1 98.38 46 PHE B N 1
ATOM 2573 C CA . PHE B 1 46 ? -7.574 26.844 -4.871 1 98.38 46 PHE B CA 1
ATOM 2574 C C . PHE B 1 46 ? -6.266 27.609 -5.031 1 98.38 46 PHE B C 1
ATOM 2576 O O . PHE B 1 46 ? -6.078 28.672 -4.426 1 98.38 46 PHE B O 1
ATOM 2583 N N . LEU B 1 47 ? -5.297 27.062 -5.836 1 98.62 47 LEU B N 1
ATOM 2584 C CA . LEU B 1 47 ? -3.998 27.719 -5.988 1 98.62 47 LEU B CA 1
ATOM 2585 C C . LEU B 1 47 ? -4.137 29.047 -6.734 1 98.62 47 LEU B C 1
ATOM 2587 O O . LEU B 1 47 ? -5.113 29.25 -7.453 1 98.62 47 LEU B O 1
ATOM 2591 N N . ASP B 1 48 ? -3.119 29.859 -6.531 1 98.5 48 ASP B N 1
ATOM 2592 C CA . ASP B 1 48 ? -3.102 31.172 -7.168 1 98.5 48 ASP B CA 1
ATOM 2593 C C . ASP B 1 48 ? -3.168 31.031 -8.688 1 98.5 48 ASP B C 1
ATOM 2595 O O . ASP B 1 48 ? -2.516 30.172 -9.273 1 98.5 48 ASP B O 1
ATOM 2599 N N . THR B 1 49 ? -3.863 31.859 -9.352 1 96.56 49 THR B N 1
ATOM 2600 C CA . THR B 1 49 ? -4.078 31.766 -10.789 1 96.56 49 THR B CA 1
ATOM 2601 C C . THR B 1 49 ? -3.027 32.562 -11.547 1 96.56 49 THR B C 1
ATOM 2603 O O . THR B 1 49 ? -2.877 32.438 -12.766 1 96.56 49 THR B O 1
ATOM 2606 N N . ASP B 1 50 ? -2.367 33.406 -10.906 1 95.88 50 ASP B N 1
ATOM 2607 C CA . ASP B 1 50 ? -1.398 34.281 -11.562 1 95.88 50 ASP B CA 1
ATOM 2608 C C . ASP B 1 50 ? 0.008 33.688 -11.492 1 95.88 50 ASP B C 1
ATOM 2610 O O . ASP B 1 50 ? 0.999 34.406 -11.617 1 95.88 50 ASP B O 1
ATOM 2614 N N . CYS B 1 51 ? 0.123 32.438 -11.148 1 94.94 51 CYS B N 1
ATOM 2615 C CA . CYS B 1 51 ? 1.412 31.75 -11.141 1 94.94 51 CYS B CA 1
ATOM 2616 C C . CYS B 1 51 ? 1.371 30.5 -12.008 1 94.94 51 CYS B C 1
ATOM 2618 O O . CYS B 1 51 ? 0.292 30.031 -12.367 1 94.94 51 CYS B O 1
ATOM 2620 N N . GLU B 1 52 ? 2.518 30.047 -12.336 1 96.44 52 GLU B N 1
ATOM 2621 C CA . GLU B 1 52 ? 2.605 28.781 -13.07 1 96.44 52 GLU B CA 1
ATOM 2622 C C . GLU B 1 52 ? 2.244 27.594 -12.172 1 96.44 52 GLU B C 1
ATOM 2624 O O . GLU B 1 52 ? 2.715 27.5 -11.039 1 96.44 52 GLU B O 1
ATOM 2629 N N . ILE B 1 53 ? 1.364 26.828 -12.633 1 98.25 53 ILE B N 1
ATOM 2630 C CA . ILE B 1 53 ? 1.019 25.578 -11.969 1 98.25 53 ILE B CA 1
ATOM 2631 C C . ILE B 1 53 ? 1.539 24.406 -12.789 1 98.25 53 ILE B C 1
ATOM 2633 O O . ILE B 1 53 ? 1.172 24.234 -13.953 1 98.25 53 ILE B O 1
ATOM 2637 N N . THR B 1 54 ? 2.418 23.594 -12.211 1 98.5 54 THR B N 1
ATOM 2638 C CA . THR B 1 54 ? 2.967 22.438 -12.906 1 98.5 54 THR B CA 1
ATOM 2639 C C . THR B 1 54 ? 2.287 21.156 -12.43 1 98.5 54 THR B C 1
ATOM 2641 O O . THR B 1 54 ? 1.868 21.062 -11.273 1 98.5 54 THR B O 1
ATOM 2644 N N . ARG B 1 55 ? 2.135 20.297 -13.305 1 98.38 55 ARG B N 1
ATOM 2645 C CA . ARG B 1 55 ? 1.558 18.969 -13.047 1 98.38 55 ARG B CA 1
ATOM 2646 C C . ARG B 1 55 ? 2.473 17.859 -13.547 1 98.38 55 ARG B C 1
ATOM 2648 O O . ARG B 1 55 ? 3.068 17.984 -14.625 1 98.38 55 ARG B O 1
ATOM 2655 N N . HIS B 1 56 ? 2.633 16.844 -12.703 1 98.25 56 HIS B N 1
ATOM 2656 C CA . HIS B 1 56 ? 3.455 15.711 -13.094 1 98.25 56 HIS B CA 1
ATOM 2657 C C . HIS B 1 56 ? 2.855 14.398 -12.594 1 98.25 56 HIS B C 1
ATOM 2659 O O . HIS B 1 56 ? 2.621 14.242 -11.391 1 98.25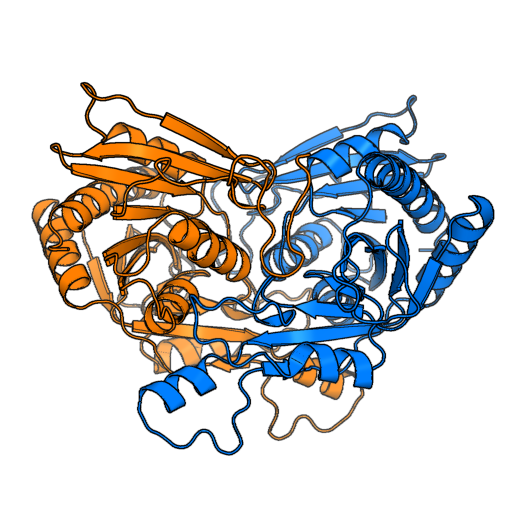 56 HIS B O 1
ATOM 2665 N N . GLN B 1 57 ? 2.609 13.469 -13.453 1 96.69 57 GLN B N 1
ATOM 2666 C CA . GLN B 1 57 ? 2.15 12.133 -13.094 1 96.69 57 GLN B CA 1
ATOM 2667 C C . GLN B 1 57 ? 3.225 11.086 -13.383 1 96.69 57 GLN B C 1
ATOM 2669 O O . GLN B 1 57 ? 3.734 11 -14.5 1 96.69 57 GLN B O 1
ATOM 2674 N N . SER B 1 58 ? 3.564 10.336 -12.422 1 96.19 58 SER B N 1
ATOM 2675 C CA . SER B 1 58 ? 4.57 9.297 -12.609 1 96.19 58 SER B CA 1
ATOM 2676 C C . SER B 1 58 ? 3.965 8.039 -13.227 1 96.19 58 SER B C 1
ATOM 2678 O O . SER B 1 58 ? 2.744 7.863 -13.211 1 96.19 58 SER B O 1
ATOM 2680 N N . ALA B 1 59 ? 4.793 7.117 -13.672 1 90.69 59 ALA B N 1
ATOM 2681 C CA . ALA B 1 59 ? 4.359 5.836 -14.227 1 90.69 59 ALA B CA 1
ATOM 2682 C C . ALA B 1 59 ? 3.77 4.941 -13.141 1 90.69 59 ALA B C 1
ATOM 2684 O O . ALA B 1 59 ? 3.006 4.02 -13.43 1 90.69 59 ALA B O 1
ATOM 2685 N N . ARG B 1 60 ? 4.074 5.266 -11.898 1 93.06 60 ARG B N 1
ATOM 2686 C CA . ARG B 1 60 ? 3.652 4.402 -10.797 1 93.06 60 ARG B CA 1
ATOM 2687 C C . ARG B 1 60 ? 2.416 4.961 -10.102 1 93.06 60 ARG B C 1
ATOM 2689 O O . ARG B 1 60 ? 1.991 4.445 -9.07 1 93.06 60 ARG B O 1
ATOM 2696 N N . GLY B 1 61 ? 1.889 6.02 -10.609 1 92.62 61 GLY B N 1
ATOM 2697 C CA . GLY B 1 61 ? 0.566 6.457 -10.188 1 92.62 61 GLY B CA 1
ATOM 2698 C C . GLY B 1 61 ? 0.604 7.613 -9.211 1 92.62 61 GLY B C 1
ATOM 2699 O O . GLY B 1 61 ? -0.427 7.992 -8.648 1 92.62 61 GLY B O 1
ATOM 2700 N N . PHE B 1 62 ? 1.771 8.156 -8.977 1 97.38 62 PHE B N 1
ATOM 2701 C CA . PHE B 1 62 ? 1.85 9.367 -8.172 1 97.38 62 PHE B CA 1
ATOM 2702 C C . PHE B 1 62 ? 1.563 10.609 -9.008 1 97.38 62 PHE B C 1
ATOM 2704 O O . PHE B 1 62 ? 1.866 10.633 -10.203 1 97.38 62 PHE B O 1
ATOM 2711 N N . TYR B 1 63 ? 0.947 11.594 -8.367 1 98.31 63 TYR B N 1
ATOM 2712 C CA . TYR B 1 63 ? 0.549 12.805 -9.078 1 98.31 63 TYR B CA 1
ATOM 2713 C C . TYR B 1 63 ? 0.86 14.047 -8.258 1 98.31 63 TYR B C 1
ATOM 2715 O O . TYR B 1 63 ? 0.351 14.203 -7.145 1 98.31 63 TYR B O 1
ATOM 2723 N N . ALA B 1 64 ? 1.706 14.938 -8.82 1 98.75 64 ALA B N 1
ATOM 2724 C CA . ALA B 1 64 ? 2.115 16.141 -8.102 1 98.75 64 ALA B CA 1
ATOM 2725 C C . ALA B 1 64 ? 1.649 17.406 -8.828 1 98.75 64 ALA B C 1
ATOM 2727 O O . ALA B 1 64 ? 1.795 17.516 -10.047 1 98.75 64 ALA B O 1
ATOM 2728 N N . VAL B 1 65 ? 1.066 18.281 -8.125 1 98.88 65 VAL B N 1
ATOM 2729 C CA . VAL B 1 65 ? 0.719 19.625 -8.586 1 98.88 65 VAL B CA 1
ATOM 2730 C C . VAL B 1 65 ? 1.446 20.672 -7.734 1 98.88 65 VAL B C 1
ATOM 2732 O O . VAL B 1 65 ? 1.351 20.656 -6.508 1 98.88 65 VAL B O 1
ATOM 2735 N N . THR B 1 66 ? 2.188 21.562 -8.367 1 98.88 66 THR B N 1
ATOM 2736 C CA . THR B 1 66 ? 2.941 22.578 -7.641 1 98.88 66 THR B CA 1
ATOM 2737 C C . THR B 1 66 ? 2.566 23.969 -8.125 1 98.88 66 THR B C 1
ATOM 2739 O O . THR B 1 66 ? 2.52 24.219 -9.328 1 98.88 66 THR B O 1
ATOM 2742 N N . GLY B 1 67 ? 2.289 24.781 -7.25 1 98.75 67 GLY B N 1
ATOM 2743 C CA . GLY B 1 67 ? 1.971 26.188 -7.48 1 98.75 67 GLY B CA 1
ATOM 2744 C C . GLY B 1 67 ? 2.168 27.047 -6.25 1 98.75 67 GLY B C 1
ATOM 2745 O O . GLY B 1 67 ? 3.156 26.906 -5.527 1 98.75 67 GLY B O 1
ATOM 2746 N N . LYS B 1 68 ? 1.324 28.078 -6.129 1 98.81 68 LYS B N 1
ATOM 2747 C CA . LYS B 1 68 ? 1.332 28.953 -4.957 1 98.81 68 LYS B CA 1
ATOM 2748 C C . LYS B 1 68 ? -0.07 29.094 -4.375 1 98.81 68 LYS B C 1
ATOM 2750 O O . LYS B 1 68 ? -1.064 28.984 -5.094 1 98.81 68 LYS B O 1
ATOM 2755 N N . TYR B 1 69 ? -0.14 29.266 -3.162 1 98.81 69 TYR B N 1
ATOM 2756 C CA . TYR B 1 69 ? -1.339 29.688 -2.447 1 98.81 69 TYR B CA 1
ATOM 2757 C C . TYR B 1 69 ? -1.062 30.938 -1.609 1 98.81 69 TYR B C 1
ATOM 2759 O O . TYR B 1 69 ? -0.219 30.906 -0.71 1 98.81 69 TYR B O 1
ATOM 2767 N N . LYS B 1 70 ? -1.761 32.062 -1.931 1 98.25 70 LYS B N 1
ATOM 2768 C CA . LYS B 1 70 ? -1.524 33.344 -1.299 1 98.25 70 LYS B CA 1
ATOM 2769 C C . LYS B 1 70 ? -0.047 33.719 -1.355 1 98.25 70 LYS B C 1
ATOM 2771 O O . LYS B 1 70 ? 0.536 34.125 -0.346 1 98.25 70 LYS B O 1
ATOM 2776 N N . GLY B 1 71 ? 0.569 33.438 -2.447 1 98.38 71 GLY B N 1
ATOM 2777 C CA . GLY B 1 71 ? 1.935 33.844 -2.74 1 98.38 71 GLY B CA 1
ATOM 2778 C C . GLY B 1 71 ? 2.971 32.844 -2.234 1 98.38 71 GLY B C 1
ATOM 2779 O O . GLY B 1 71 ? 4.156 32.969 -2.557 1 98.38 71 GLY B O 1
ATOM 2780 N N . THR B 1 72 ? 2.58 31.812 -1.448 1 98.62 72 THR B N 1
ATOM 2781 C CA . THR B 1 72 ? 3.504 30.859 -0.858 1 98.62 72 THR B CA 1
ATOM 2782 C C . THR B 1 72 ? 3.547 29.578 -1.683 1 98.62 72 THR B C 1
ATOM 2784 O O . THR B 1 72 ? 2.508 28.984 -1.973 1 98.62 72 THR B O 1
ATOM 2787 N N . PRO B 1 73 ? 4.727 29.062 -2.125 1 98.62 73 PRO B N 1
ATOM 2788 C CA . PRO B 1 73 ? 4.82 27.812 -2.887 1 98.62 73 PRO B CA 1
ATOM 2789 C C . PRO B 1 73 ? 4.281 26.609 -2.115 1 98.62 73 PRO B C 1
ATOM 2791 O O . PRO B 1 73 ? 4.555 26.469 -0.92 1 98.62 73 PRO B O 1
ATOM 2794 N N . VAL B 1 74 ? 3.471 25.844 -2.795 1 98.88 74 VAL B N 1
ATOM 2795 C CA . VAL B 1 74 ? 2.887 24.641 -2.205 1 98.88 74 VAL B CA 1
ATOM 2796 C C . VAL B 1 74 ? 2.807 23.531 -3.256 1 98.88 74 VAL B C 1
ATOM 2798 O O . VAL B 1 74 ? 2.689 23.812 -4.453 1 98.88 74 VAL B O 1
ATOM 2801 N N . SER B 1 75 ? 2.959 22.344 -2.844 1 98.94 75 SER B N 1
ATOM 2802 C CA . SER B 1 75 ? 2.742 21.172 -3.693 1 98.94 75 SER B CA 1
ATOM 2803 C C . SER B 1 75 ? 1.65 20.281 -3.125 1 98.94 75 SER B C 1
ATOM 2805 O O . SER B 1 75 ? 1.568 20.078 -1.91 1 98.94 75 SER B O 1
ATOM 2807 N N . ILE B 1 76 ? 0.813 19.781 -3.973 1 98.94 76 ILE B N 1
ATOM 2808 C CA . ILE B 1 76 ? -0.199 18.781 -3.648 1 98.94 76 ILE B CA 1
ATOM 2809 C C . ILE B 1 76 ? 0.135 17.453 -4.344 1 98.94 76 ILE B C 1
ATOM 2811 O O . ILE B 1 76 ? 0.246 17.406 -5.574 1 98.94 76 ILE B O 1
ATOM 2815 N N . ILE B 1 77 ? 0.294 16.391 -3.584 1 98.88 77 ILE B N 1
ATOM 2816 C CA . ILE B 1 77 ? 0.752 15.117 -4.148 1 98.88 77 ILE B CA 1
ATOM 2817 C C . ILE B 1 77 ? -0.264 14.023 -3.848 1 98.88 77 ILE B C 1
ATOM 2819 O O . ILE B 1 77 ? -0.535 13.719 -2.684 1 98.88 77 ILE B O 1
ATOM 2823 N N . GLY B 1 78 ? -0.866 13.438 -4.887 1 98.5 78 GLY B N 1
ATOM 2824 C CA . GLY B 1 78 ? -1.677 12.234 -4.773 1 98.5 78 GLY B CA 1
ATOM 2825 C C . GLY B 1 78 ? -0.855 10.961 -4.75 1 98.5 78 GLY B C 1
ATOM 2826 O O . GLY B 1 78 ? -0.013 10.742 -5.625 1 98.5 78 GLY B O 1
ATOM 2827 N N . ILE B 1 79 ? -1.155 10.07 -3.734 1 98.25 79 ILE B N 1
ATOM 2828 C CA . ILE B 1 79 ? -0.197 8.984 -3.555 1 98.25 79 ILE B CA 1
ATOM 2829 C C . ILE B 1 79 ? -0.926 7.641 -3.584 1 98.25 79 ILE B C 1
ATOM 2831 O O . ILE B 1 79 ? -0.292 6.582 -3.576 1 98.25 79 ILE B O 1
ATOM 2835 N N . GLY B 1 80 ? -2.225 7.645 -3.562 1 96.75 80 GLY B N 1
ATOM 2836 C CA . GLY B 1 80 ? -2.971 6.402 -3.451 1 96.75 80 GLY B CA 1
ATOM 2837 C C . GLY B 1 80 ? -3.203 5.973 -2.016 1 96.75 80 GLY B C 1
ATOM 2838 O O . GLY B 1 80 ? -3.613 6.777 -1.179 1 96.75 80 GLY B O 1
ATOM 2839 N N . MET B 1 81 ? -3.01 4.617 -1.774 1 97.56 81 MET B N 1
ATOM 2840 C CA . MET B 1 81 ? -3.447 4.109 -0.478 1 97.56 81 MET B CA 1
ATOM 2841 C C . MET B 1 81 ? -2.367 3.242 0.159 1 97.56 81 MET B C 1
ATOM 2843 O O . MET B 1 81 ? -1.685 2.484 -0.533 1 97.56 81 MET B O 1
ATOM 2847 N N . GLY B 1 82 ? -2.23 3.404 1.474 1 98.12 82 GLY B N 1
ATOM 2848 C CA . GLY B 1 82 ? -1.472 2.438 2.252 1 98.12 82 GLY B CA 1
ATOM 2849 C C . GLY B 1 82 ? -0.108 2.951 2.674 1 98.12 82 GLY B C 1
ATOM 2850 O O . GLY B 1 82 ? 0.406 3.91 2.094 1 98.12 82 GLY B O 1
ATOM 2851 N N . PHE B 1 83 ? 0.513 2.203 3.602 1 98.5 83 PHE B N 1
ATOM 2852 C CA . PHE B 1 83 ? 1.792 2.568 4.199 1 98.5 83 PHE B CA 1
ATOM 2853 C C . PHE B 1 83 ? 2.889 2.613 3.143 1 98.5 83 PHE B C 1
ATOM 2855 O O . PHE B 1 83 ? 3.697 3.545 3.117 1 98.5 83 PHE B O 1
ATOM 2862 N N . PRO B 1 84 ? 2.928 1.635 2.193 1 98.44 84 PRO B N 1
ATOM 2863 C CA . PRO B 1 84 ? 4.008 1.673 1.207 1 98.44 84 PRO B CA 1
ATOM 2864 C C . PRO B 1 84 ? 3.979 2.936 0.348 1 98.44 84 PRO B C 1
ATOM 2866 O O . PRO B 1 84 ? 5.031 3.492 0.026 1 98.44 84 PRO B O 1
ATOM 2869 N N . MET B 1 85 ? 2.785 3.359 -0 1 98.25 85 MET B N 1
ATOM 2870 C CA . MET B 1 85 ? 2.672 4.562 -0.82 1 98.25 85 MET B CA 1
ATOM 2871 C C . MET B 1 85 ? 3.193 5.781 -0.07 1 98.25 85 MET B C 1
ATOM 2873 O O . MET B 1 85 ? 3.873 6.629 -0.652 1 98.25 85 MET B O 1
ATOM 2877 N N . MET B 1 86 ? 2.844 5.848 1.191 1 98.75 86 MET B N 1
ATOM 2878 C CA . MET B 1 86 ? 3.352 6.938 2.021 1 98.75 86 MET B CA 1
ATOM 2879 C C . MET B 1 86 ? 4.867 6.848 2.17 1 98.75 86 MET B C 1
ATOM 2881 O O . MET B 1 86 ? 5.551 7.871 2.213 1 98.75 86 MET B O 1
ATOM 2885 N N . ASP B 1 87 ? 5.383 5.629 2.273 1 98.69 87 ASP B N 1
ATOM 2886 C CA . ASP B 1 87 ? 6.824 5.422 2.369 1 98.69 87 ASP B CA 1
ATOM 2887 C C . ASP B 1 87 ? 7.543 5.98 1.145 1 98.69 87 ASP B C 1
ATOM 2889 O O . ASP B 1 87 ? 8.5 6.746 1.275 1 98.69 87 ASP B O 1
ATOM 2893 N N . PHE B 1 88 ? 7.023 5.621 -0.064 1 98.5 88 PHE B N 1
ATOM 2894 C CA . PHE B 1 88 ? 7.582 6.164 -1.298 1 98.5 88 PHE B CA 1
ATOM 2895 C C . PHE B 1 88 ? 7.551 7.688 -1.286 1 98.5 88 PHE B C 1
ATOM 2897 O O . PHE B 1 88 ? 8.555 8.336 -1.582 1 98.5 88 PHE B O 1
ATOM 2904 N N . MET B 1 89 ? 6.395 8.227 -0.914 1 98.75 89 MET B N 1
ATOM 2905 C CA . MET B 1 89 ? 6.184 9.672 -0.953 1 98.75 89 MET B CA 1
ATOM 2906 C C . MET B 1 89 ? 7.168 10.391 -0.034 1 98.75 89 MET B C 1
ATOM 2908 O O . MET B 1 89 ? 7.852 11.328 -0.457 1 98.75 89 MET B O 1
ATOM 2912 N N . MET B 1 90 ? 7.305 9.938 1.167 1 98.62 90 MET B N 1
ATOM 2913 C CA . MET B 1 90 ? 8.164 10.578 2.154 1 98.62 90 MET B CA 1
ATOM 2914 C C . MET B 1 90 ? 9.625 10.531 1.719 1 98.62 90 MET B C 1
ATOM 2916 O O . MET B 1 90 ? 10.305 11.562 1.686 1 98.62 90 MET B O 1
ATOM 2920 N N . ARG B 1 91 ? 10.07 9.383 1.365 1 98.12 91 ARG B N 1
ATOM 2921 C CA . ARG B 1 91 ? 11.492 9.195 1.091 1 98.12 91 ARG B CA 1
ATOM 2922 C C . ARG B 1 91 ? 11.898 9.898 -0.201 1 98.12 91 ARG B C 1
ATOM 2924 O O . ARG B 1 91 ? 12.906 10.602 -0.239 1 98.12 91 ARG B O 1
ATOM 2931 N N . GLU B 1 92 ? 11.078 9.719 -1.225 1 98.12 92 GLU B N 1
ATOM 2932 C CA . GLU B 1 92 ? 11.461 10.25 -2.529 1 98.12 92 GLU B CA 1
ATOM 2933 C C . GLU B 1 92 ? 11.156 11.734 -2.633 1 98.12 92 GLU B C 1
ATOM 2935 O O . GLU B 1 92 ? 11.875 12.477 -3.307 1 98.12 92 GLU B O 1
ATOM 2940 N N . ALA B 1 93 ? 10.102 12.234 -1.947 1 98.5 93 ALA B N 1
ATOM 2941 C CA . ALA B 1 93 ? 9.859 13.68 -1.925 1 98.5 93 ALA B CA 1
ATOM 2942 C C . ALA B 1 93 ? 10.984 14.406 -1.187 1 98.5 93 ALA B C 1
ATOM 2944 O O . ALA B 1 93 ? 11.477 15.438 -1.651 1 98.5 93 ALA B O 1
ATOM 2945 N N . LEU B 1 94 ? 11.406 13.875 -0.065 1 98.19 94 LEU B N 1
ATOM 2946 C CA . LEU B 1 94 ? 12.422 14.555 0.732 1 98.19 94 LEU B CA 1
ATOM 2947 C C . LEU B 1 94 ? 13.758 14.57 0.004 1 98.19 94 LEU B C 1
ATOM 2949 O O . LEU B 1 94 ? 14.562 15.484 0.199 1 98.19 94 LEU B O 1
ATOM 2953 N N . PHE B 1 95 ? 13.961 13.562 -0.849 1 96.69 95 PHE B N 1
ATOM 2954 C CA . PHE B 1 95 ? 15.164 13.516 -1.665 1 96.69 95 PHE B CA 1
ATOM 2955 C C . PHE B 1 95 ? 15.289 14.766 -2.525 1 96.69 95 PHE B C 1
ATOM 2957 O O . PHE B 1 95 ? 16.391 15.133 -2.934 1 96.69 95 PHE B O 1
ATOM 2964 N N . CYS B 1 96 ? 14.195 15.445 -2.775 1 97.62 96 CYS B N 1
ATOM 2965 C CA . CYS B 1 96 ? 14.172 16.594 -3.682 1 97.62 96 CYS B CA 1
ATOM 2966 C C . CYS B 1 96 ? 14.703 17.844 -2.994 1 97.62 96 CYS B C 1
ATOM 2968 O O . CYS B 1 96 ? 14.867 18.875 -3.633 1 97.62 96 CYS B O 1
ATOM 2970 N N . PHE B 1 97 ? 15.016 17.781 -1.699 1 97.94 97 PHE B N 1
ATOM 2971 C CA . PHE B 1 97 ? 15.445 18.953 -0.939 1 97.94 97 PHE B CA 1
ATOM 2972 C C . PHE B 1 97 ? 16.859 18.766 -0.41 1 97.94 97 PHE B C 1
ATOM 2974 O O . PHE B 1 97 ? 17.281 17.641 -0.109 1 97.94 97 PHE B O 1
ATOM 2981 N N . PRO B 1 98 ? 17.625 19.812 -0.266 1 97.19 98 PRO B N 1
ATOM 2982 C CA . PRO B 1 98 ? 18.969 19.703 0.298 1 97.19 98 PRO B CA 1
ATOM 2983 C C . PRO B 1 98 ? 18.953 19.406 1.798 1 97.19 98 PRO B C 1
ATOM 2985 O O . PRO B 1 98 ? 18.016 19.781 2.494 1 97.19 98 PRO B O 1
ATOM 2988 N N . THR B 1 99 ? 20 18.828 2.229 1 96.88 99 THR B N 1
ATOM 2989 C CA . THR B 1 99 ? 20.203 18.594 3.654 1 96.88 99 THR B CA 1
ATOM 2990 C C . THR B 1 99 ? 20.062 19.891 4.441 1 96.88 99 THR B C 1
ATOM 2992 O O . THR B 1 99 ? 20.547 20.938 4.02 1 96.88 99 THR B O 1
ATOM 2995 N N . GLY B 1 100 ? 19.375 19.766 5.555 1 97.62 100 GLY B N 1
ATOM 2996 C CA . GLY B 1 100 ? 19.219 20.938 6.414 1 97.62 100 GLY B CA 1
ATOM 2997 C C . GLY B 1 100 ? 17.922 21.688 6.172 1 97.62 100 GLY B C 1
ATOM 2998 O O . GLY B 1 100 ? 17.562 22.578 6.945 1 97.62 100 GLY B O 1
ATOM 2999 N N . SER B 1 101 ? 17.156 21.266 5.184 1 98 101 SER B N 1
ATOM 3000 C CA . SER B 1 101 ? 15.875 21.906 4.887 1 98 101 SER B CA 1
ATOM 3001 C C . SER B 1 101 ? 14.828 21.562 5.938 1 98 101 SER B C 1
ATOM 3003 O O . SER B 1 101 ? 14.992 20.609 6.695 1 98 101 SER B O 1
ATOM 3005 N N . THR B 1 102 ? 13.875 22.453 6.023 1 98.62 102 THR B N 1
ATOM 3006 C CA . THR B 1 102 ? 12.648 22.156 6.746 1 98.62 102 THR B CA 1
ATOM 3007 C C . THR B 1 102 ? 11.477 21.984 5.781 1 98.62 102 THR B C 1
ATOM 3009 O O . THR B 1 102 ? 11.258 22.844 4.91 1 98.62 102 THR B O 1
ATOM 3012 N N . VAL B 1 103 ? 10.781 20.891 5.883 1 98.81 103 VAL B N 1
ATOM 3013 C CA . VAL B 1 103 ? 9.648 20.562 5.02 1 98.81 103 VAL B CA 1
ATOM 3014 C C . VAL B 1 103 ? 8.398 20.344 5.867 1 98.81 103 VAL B C 1
ATOM 3016 O O . VAL B 1 103 ? 8.461 19.703 6.922 1 98.81 103 VAL B O 1
ATOM 3019 N N . ALA B 1 104 ? 7.27 20.953 5.477 1 98.94 104 ALA B N 1
ATOM 3020 C CA . ALA B 1 104 ? 5.969 20.688 6.082 1 98.94 104 ALA B CA 1
ATOM 3021 C C . ALA B 1 104 ? 5.145 19.734 5.219 1 98.94 104 ALA B C 1
ATOM 3023 O O . ALA B 1 104 ? 5.035 19.922 4.004 1 98.94 104 ALA B O 1
ATOM 3024 N N . ILE B 1 105 ? 4.609 18.719 5.855 1 98.94 105 ILE B N 1
ATOM 3025 C CA . ILE B 1 105 ? 3.783 17.766 5.121 1 98.94 105 ILE B CA 1
ATOM 3026 C C . ILE B 1 105 ? 2.467 17.547 5.863 1 98.94 105 ILE B C 1
ATOM 3028 O O . ILE B 1 105 ? 2.465 17.156 7.035 1 98.94 105 ILE B O 1
ATOM 3032 N N . LEU B 1 106 ? 1.391 17.797 5.172 1 98.94 106 LEU B N 1
ATOM 3033 C CA . LEU B 1 106 ? 0.044 17.578 5.695 1 98.94 106 LEU B CA 1
ATOM 3034 C C . LEU B 1 106 ? -0.689 16.516 4.898 1 98.94 106 LEU B C 1
ATOM 3036 O O . LEU B 1 106 ? -0.834 16.625 3.68 1 98.94 106 LEU B O 1
ATOM 3040 N N . ARG B 1 107 ? -1.104 15.531 5.535 1 98.94 107 ARG B N 1
ATOM 3041 C CA . ARG B 1 107 ? -1.978 14.562 4.883 1 98.94 107 ARG B CA 1
ATOM 3042 C C . ARG B 1 107 ? -3.445 14.938 5.059 1 98.94 107 ARG B C 1
ATOM 3044 O O . ARG B 1 107 ? -3.9 15.172 6.18 1 98.94 107 ARG B O 1
ATOM 3051 N N . LEU B 1 108 ? -4.098 15.086 4.027 1 98.94 108 LEU B N 1
ATOM 3052 C CA . LEU B 1 108 ? -5.551 15.211 4 1 98.94 108 LEU B CA 1
ATOM 3053 C C . LEU B 1 108 ? -6.191 13.961 3.398 1 98.94 108 LEU B C 1
ATOM 3055 O O . LEU B 1 108 ? -5.852 13.562 2.283 1 98.94 108 LEU B O 1
ATOM 3059 N N . GLY B 1 109 ? -7.051 13.359 4.141 1 98.25 109 GLY B N 1
ATOM 3060 C CA . GLY B 1 109 ? -7.676 12.141 3.66 1 98.25 109 GLY B CA 1
ATOM 3061 C C . GLY B 1 109 ? -9.047 11.898 4.25 1 98.25 109 GLY B C 1
ATOM 3062 O O . GLY B 1 109 ? -9.711 12.836 4.695 1 98.25 109 GLY B O 1
ATOM 3063 N N . THR B 1 110 ? -9.562 10.68 4.09 1 97.94 110 THR B N 1
ATOM 3064 C CA . THR B 1 110 ? -10.836 10.25 4.645 1 97.94 110 THR B CA 1
ATOM 3065 C C . THR B 1 110 ? -10.648 9.094 5.621 1 97.94 110 THR B C 1
ATOM 3067 O O . THR B 1 110 ? -9.586 8.469 5.648 1 97.94 110 THR B O 1
ATOM 3070 N N . CYS B 1 111 ? -11.641 8.922 6.469 1 98 111 CYS B N 1
ATOM 3071 C CA . CYS B 1 111 ? -11.5 7.918 7.52 1 98 111 CYS B CA 1
ATOM 3072 C C . CYS B 1 111 ? -12.867 7.406 7.965 1 98 111 CYS B C 1
ATOM 3074 O O . CYS B 1 111 ? -13.898 7.914 7.52 1 98 111 CYS B O 1
ATOM 3076 N N . GLY B 1 112 ? -12.859 6.258 8.648 1 97.25 112 GLY B N 1
ATOM 3077 C CA . GLY B 1 112 ? -13.945 5.891 9.547 1 97.25 112 GLY B CA 1
ATOM 3078 C C . GLY B 1 112 ? -13.68 6.285 10.992 1 97.25 112 GLY B C 1
ATOM 3079 O O . GLY B 1 112 ? -12.57 6.684 11.336 1 97.25 112 GLY B O 1
ATOM 3080 N N . THR B 1 113 ? -14.727 6.234 11.766 1 98 113 THR B N 1
ATOM 3081 C CA . THR B 1 113 ? -14.531 6.504 13.188 1 98 113 THR B CA 1
ATOM 3082 C C . THR B 1 113 ? -15.172 5.406 14.039 1 98 113 THR B C 1
ATOM 3084 O O . THR B 1 113 ? -16.281 4.961 13.758 1 98 113 THR B O 1
ATOM 3087 N N . PRO B 1 114 ? -14.383 4.934 14.977 1 97.25 114 PRO B N 1
ATOM 3088 C CA . PRO B 1 114 ? -14.961 4.027 15.969 1 97.25 114 PRO B CA 1
ATOM 3089 C C . PRO B 1 114 ? -15.531 4.766 17.172 1 97.25 114 PRO B C 1
ATOM 3091 O O . PRO B 1 114 ? -16.031 4.137 18.109 1 97.25 114 PRO B O 1
ATOM 3094 N N . ASP B 1 115 ? -15.352 6.086 17.25 1 97.88 115 ASP B N 1
ATOM 3095 C CA . ASP B 1 115 ? -15.797 6.922 18.359 1 97.88 115 ASP B CA 1
ATOM 3096 C C . ASP B 1 115 ? -17.234 7.402 18.141 1 97.88 115 ASP B C 1
ATOM 3098 O O . ASP B 1 115 ? -17.484 8.203 17.25 1 97.88 115 ASP B O 1
ATOM 3102 N N . GLU B 1 116 ? -18.125 7.094 19.016 1 95.88 116 GLU B N 1
ATOM 3103 C CA . GLU B 1 116 ? -19.547 7.371 18.859 1 95.88 116 GLU B CA 1
ATOM 3104 C C . GLU B 1 116 ? -19.828 8.875 18.906 1 95.88 116 GLU B C 1
ATOM 3106 O O . GLU B 1 116 ? -20.859 9.328 18.438 1 95.88 116 GLU B O 1
ATOM 3111 N N . SER B 1 117 ? -18.922 9.594 19.422 1 96.81 117 SER B N 1
ATOM 3112 C CA . SER B 1 117 ? -19.125 11.031 19.578 1 96.81 117 SER B CA 1
ATOM 3113 C C . SER B 1 117 ? -18.766 11.773 18.297 1 96.81 117 SER B C 1
ATOM 3115 O O . SER B 1 117 ? -19.016 12.969 18.172 1 96.81 117 SER B O 1
ATOM 3117 N N . VAL B 1 118 ? -18.156 11.133 17.344 1 97.88 118 VAL B N 1
ATOM 3118 C CA . VAL B 1 118 ? -17.75 11.719 16.078 1 97.88 118 VAL B CA 1
ATOM 3119 C C . VAL B 1 118 ? -18.766 11.352 14.984 1 97.88 118 VAL B C 1
ATOM 3121 O O . VAL B 1 118 ? -19.156 10.188 14.859 1 97.88 118 VAL B O 1
ATOM 3124 N N . GLU B 1 119 ? -19.188 12.281 14.195 1 96.94 119 GLU B N 1
ATOM 3125 C CA . GLU B 1 119 ? -20.203 12.055 13.18 1 96.94 119 GLU B CA 1
ATOM 3126 C C . GLU B 1 119 ? -19.609 12.102 11.781 1 96.94 119 GLU B C 1
ATOM 3128 O O . GLU B 1 119 ? -18.547 12.703 11.57 1 96.94 119 GLU B O 1
ATOM 3133 N N . THR B 1 120 ? -20.297 11.391 10.875 1 96.25 120 THR B N 1
ATOM 3134 C CA . THR B 1 120 ? -19.906 11.562 9.484 1 96.25 120 THR B CA 1
ATOM 3135 C C . THR B 1 120 ? -19.984 13.031 9.078 1 96.25 120 THR B C 1
ATOM 3137 O O . THR B 1 120 ? -20.891 13.75 9.492 1 96.25 120 THR B O 1
ATOM 3140 N N . GLY B 1 121 ? -18.984 13.484 8.367 1 97.88 121 GLY B N 1
ATOM 3141 C CA . GLY B 1 121 ? -18.906 14.883 7.977 1 97.88 121 GLY B CA 1
ATOM 3142 C C . GLY B 1 121 ? -18 15.703 8.867 1 97.88 121 GLY B C 1
ATOM 3143 O O . GLY B 1 121 ? -17.594 16.812 8.5 1 97.88 121 GLY B O 1
ATOM 3144 N N . ASP B 1 122 ? -17.719 15.156 10.062 1 98.62 122 ASP B N 1
ATOM 3145 C CA . ASP B 1 122 ? -16.734 15.805 10.93 1 98.62 122 ASP B CA 1
ATOM 3146 C C . ASP B 1 122 ? -15.32 15.586 10.406 1 98.62 122 ASP B C 1
ATOM 3148 O O . ASP B 1 122 ? -15.094 14.719 9.555 1 98.62 122 ASP B O 1
ATOM 3152 N N . PHE B 1 123 ? -14.453 16.469 10.867 1 98.88 123 PHE B N 1
ATOM 3153 C CA . PHE B 1 123 ? -13.031 16.312 10.594 1 98.88 123 PHE B CA 1
ATOM 3154 C C . PHE B 1 123 ? -12.289 15.898 11.867 1 98.88 123 PHE B C 1
ATOM 3156 O O . PHE B 1 123 ? -12.703 16.234 12.969 1 98.88 123 PHE B O 1
ATOM 3163 N N . VAL B 1 124 ? -11.273 15.133 11.695 1 98.94 124 VAL B N 1
ATOM 3164 C CA . VAL B 1 124 ? -10.438 14.773 12.836 1 98.94 124 VAL B CA 1
ATOM 3165 C C . VAL B 1 124 ? -9 15.219 12.578 1 98.94 124 VAL B C 1
ATOM 3167 O O . VAL B 1 124 ? -8.383 14.805 11.594 1 98.94 124 VAL B O 1
ATOM 3170 N N . ILE B 1 125 ? -8.477 16.109 13.391 1 98.94 125 ILE B N 1
ATOM 3171 C CA . ILE B 1 125 ? -7.059 16.453 13.422 1 98.94 125 ILE B CA 1
ATOM 3172 C C . ILE B 1 125 ? -6.301 15.43 14.258 1 98.94 125 ILE B C 1
ATOM 3174 O O . ILE B 1 125 ? -6.641 15.188 15.422 1 98.94 125 ILE B O 1
ATOM 3178 N N . ALA B 1 126 ? -5.297 14.859 13.68 1 98.94 126 ALA B N 1
ATOM 3179 C CA . ALA B 1 126 ? -4.535 13.836 14.391 1 98.94 126 ALA B CA 1
ATOM 3180 C C . ALA B 1 126 ? -3.625 14.461 15.445 1 98.94 126 ALA B C 1
ATOM 3182 O O . ALA B 1 126 ? -2.65 15.141 15.109 1 98.94 126 ALA B O 1
ATOM 3183 N N . GLU B 1 127 ? -3.957 14.242 16.672 1 98.81 127 GLU B N 1
ATOM 3184 C CA . GLU B 1 127 ? -3.025 14.594 17.75 1 98.81 127 GLU B CA 1
ATOM 3185 C C . GLU B 1 127 ? -1.807 13.672 17.734 1 98.81 127 GLU B C 1
ATOM 3187 O O . GLU B 1 127 ? -0.672 14.141 17.859 1 98.81 127 GLU B O 1
ATOM 3192 N N . ASP B 1 128 ? -2.023 12.453 17.703 1 98.88 128 ASP B N 1
ATOM 3193 C CA . ASP B 1 128 ? -1.056 11.383 17.5 1 98.88 128 ASP B CA 1
ATOM 3194 C C . ASP B 1 128 ? -1.675 10.227 16.703 1 98.88 128 ASP B C 1
ATOM 3196 O O . ASP B 1 128 ? -2.844 10.289 16.312 1 98.88 128 ASP B O 1
ATOM 3200 N N . SER B 1 129 ? -0.854 9.281 16.328 1 98.94 129 SER B N 1
ATOM 3201 C CA . SER B 1 129 ? -1.361 8.156 15.562 1 98.94 129 SER B CA 1
ATOM 3202 C C . SER B 1 129 ? -0.714 6.848 16.016 1 98.94 129 SER B C 1
ATOM 3204 O O . SER B 1 129 ? 0.461 6.824 16.375 1 98.94 129 SER B O 1
ATOM 3206 N N . ILE B 1 130 ? -1.485 5.793 16.031 1 98.94 130 ILE B N 1
ATOM 3207 C CA . ILE B 1 130 ? -0.989 4.43 16.172 1 98.94 130 ILE B CA 1
ATOM 3208 C C . ILE B 1 130 ? -1.227 3.65 14.883 1 98.94 130 ILE B C 1
ATOM 3210 O O . ILE B 1 130 ? -1.993 4.086 14.016 1 98.94 130 ILE B O 1
ATOM 3214 N N . SER B 1 131 ? -0.543 2.605 14.734 1 98.69 131 SER B N 1
ATOM 3215 C CA . SER B 1 131 ? -0.805 1.721 13.602 1 98.69 131 SER B CA 1
ATOM 3216 C C . SER B 1 131 ? -1.322 0.364 14.07 1 98.69 131 SER B C 1
ATOM 3218 O O . SER B 1 131 ? -1.071 -0.043 15.203 1 98.69 131 SER B O 1
ATOM 3220 N N . VAL B 1 132 ? -2.146 -0.249 13.305 1 98.69 132 VAL B N 1
ATOM 3221 C CA . VAL B 1 132 ? -2.656 -1.603 13.492 1 98.69 132 VAL B CA 1
ATOM 3222 C C . VAL B 1 132 ? -2.184 -2.496 12.352 1 98.69 132 VAL B C 1
ATOM 3224 O O . VAL B 1 132 ? -2.498 -2.242 11.188 1 98.69 132 VAL B O 1
ATOM 3227 N N . TYR B 1 133 ? -1.457 -3.537 12.672 1 97.75 133 TYR B N 1
ATOM 3228 C CA . TYR B 1 133 ? -0.894 -4.441 11.68 1 97.75 133 TYR B CA 1
ATOM 3229 C C . TYR B 1 133 ? -1.417 -5.859 11.867 1 97.75 133 TYR B C 1
ATOM 3231 O O . TYR B 1 133 ? -1.524 -6.34 13 1 97.75 133 TYR B O 1
ATOM 3239 N N . ARG B 1 134 ? -1.761 -6.48 10.789 1 98.12 134 ARG B N 1
ATOM 3240 C CA . ARG B 1 134 ? -2.014 -7.914 10.805 1 98.12 134 ARG B CA 1
ATOM 3241 C C . ARG B 1 134 ? -0.732 -8.695 11.086 1 98.12 134 ARG B C 1
ATOM 3243 O O . ARG B 1 134 ? 0.324 -8.375 10.531 1 98.12 134 ARG B O 1
ATOM 3250 N N . ASN B 1 135 ? -0.793 -9.641 12.016 1 98.44 135 ASN B N 1
ATOM 3251 C CA . ASN B 1 135 ? 0.319 -10.531 12.336 1 98.44 135 ASN B CA 1
ATOM 3252 C C . ASN B 1 135 ? 0.174 -11.883 11.633 1 98.44 135 ASN B C 1
ATOM 3254 O O . ASN B 1 135 ? -0.429 -12.805 12.18 1 98.44 135 ASN B O 1
ATOM 3258 N N . PRO B 1 136 ? 0.834 -12.031 10.484 1 98.25 136 PRO B N 1
ATOM 3259 C CA . PRO B 1 136 ? 0.609 -13.258 9.711 1 98.25 136 PRO B CA 1
ATOM 3260 C C . PRO B 1 136 ? 1.078 -14.508 10.445 1 98.25 136 PRO B C 1
ATOM 3262 O O . PRO B 1 136 ? 0.585 -15.609 10.18 1 98.25 136 PRO B O 1
ATOM 3265 N N . ASP B 1 137 ? 2.016 -14.383 11.398 1 98.56 137 ASP B N 1
ATOM 3266 C CA . ASP B 1 137 ? 2.527 -15.547 12.125 1 98.56 137 ASP B CA 1
ATOM 3267 C C . ASP B 1 137 ? 1.44 -16.172 12.992 1 98.56 137 ASP B C 1
ATOM 3269 O O . ASP B 1 137 ? 1.425 -17.391 13.18 1 98.56 137 ASP B O 1
ATOM 3273 N N . TYR B 1 138 ? 0.551 -15.375 13.539 1 98.69 138 TYR B N 1
ATOM 3274 C CA . TYR B 1 138 ? -0.591 -15.914 14.273 1 98.69 138 TYR B CA 1
ATOM 3275 C C . TYR B 1 138 ? -1.375 -16.906 13.422 1 98.69 138 TYR B C 1
ATOM 3277 O O . TYR B 1 138 ? -1.712 -18 13.875 1 98.69 138 TYR B O 1
ATOM 3285 N N . PHE B 1 139 ? -1.611 -16.531 12.195 1 98.56 139 PHE B N 1
ATOM 3286 C CA . PHE B 1 139 ? -2.43 -17.344 11.312 1 98.56 139 PHE B CA 1
ATOM 3287 C C . PHE B 1 139 ? -1.655 -18.562 10.828 1 98.56 139 PHE B C 1
ATOM 3289 O O . PHE B 1 139 ? -2.234 -19.641 10.633 1 98.56 139 PHE B O 1
ATOM 3296 N N . THR B 1 140 ? -0.33 -18.391 10.602 1 98.44 140 THR B N 1
ATOM 3297 C CA . THR B 1 140 ? 0.502 -19.547 10.273 1 98.44 140 THR B CA 1
ATOM 3298 C C . THR B 1 140 ? 0.439 -20.594 11.375 1 98.44 140 THR B C 1
ATOM 3300 O O . THR B 1 140 ? 0.154 -21.766 11.109 1 98.44 140 THR B O 1
ATOM 3303 N N . LEU B 1 141 ? 0.641 -20.156 12.609 1 98.5 141 LEU B N 1
ATOM 3304 C CA . LEU B 1 141 ? 0.625 -21.078 13.75 1 98.5 141 LEU B CA 1
ATOM 3305 C C . LEU B 1 141 ? -0.75 -21.703 13.914 1 98.5 141 LEU B C 1
ATOM 3307 O O . LEU B 1 141 ? -0.858 -22.922 14.086 1 98.5 141 LEU B O 1
ATOM 3311 N N . LYS B 1 142 ? -1.769 -20.938 13.812 1 97.62 142 LYS B N 1
ATOM 3312 C CA . LYS B 1 142 ? -3.143 -21.406 13.953 1 97.62 142 LYS B CA 1
ATOM 3313 C C . LYS B 1 142 ? -3.463 -22.484 12.922 1 97.62 142 LYS B C 1
ATOM 3315 O O . LYS B 1 142 ? -3.982 -23.547 13.266 1 97.62 142 LYS B O 1
ATOM 3320 N N . LEU B 1 143 ? -3.121 -22.219 11.688 1 96.5 143 LEU B N 1
ATOM 3321 C CA . LEU B 1 143 ? -3.461 -23.125 10.602 1 96.5 143 LEU B CA 1
ATOM 3322 C C . LEU B 1 143 ? -2.631 -24.406 10.672 1 96.5 143 LEU B C 1
ATOM 3324 O O . LEU B 1 143 ? -3.078 -25.469 10.234 1 96.5 143 LEU B O 1
ATOM 3328 N N . GLU B 1 144 ? -1.461 -24.281 11.273 1 96.81 144 GLU B N 1
ATOM 3329 C CA . GLU B 1 144 ? -0.597 -25.453 11.422 1 96.81 144 GLU B CA 1
ATOM 3330 C C . GLU B 1 144 ? -0.91 -26.219 12.711 1 96.81 144 GLU B C 1
ATOM 3332 O O . GLU B 1 144 ? -0.247 -27.203 13.031 1 96.81 144 GLU B O 1
ATOM 3337 N N . GLY B 1 145 ? -1.846 -25.75 13.492 1 97.12 145 GLY B N 1
ATOM 3338 C CA . GLY B 1 145 ? -2.238 -26.406 14.727 1 97.12 145 GLY B CA 1
ATOM 3339 C C . GLY B 1 145 ? -1.24 -26.219 15.852 1 97.12 145 GLY B C 1
ATOM 3340 O O . GLY B 1 145 ? -1.161 -27.031 16.766 1 97.12 145 GLY B O 1
ATOM 3341 N N . GLN B 1 146 ? -0.459 -25.203 15.727 1 97.19 146 GLN B N 1
ATOM 3342 C CA . GLN B 1 146 ? 0.519 -24.875 16.766 1 97.19 146 GLN B CA 1
ATOM 3343 C C . GLN B 1 146 ? -0.035 -23.844 17.734 1 97.19 146 GLN B C 1
ATOM 3345 O O . GLN B 1 146 ? -1.053 -23.203 17.469 1 97.19 146 GLN B O 1
ATOM 3350 N N . SER B 1 147 ? 0.646 -23.703 18.875 1 97.12 147 SER B N 1
ATOM 3351 C CA . SER B 1 147 ? 0.212 -22.75 19.906 1 97.12 147 SER B CA 1
ATOM 3352 C C . SER B 1 147 ? 0.368 -21.312 19.422 1 97.12 147 SER B C 1
ATOM 3354 O O . SER B 1 147 ? 1.408 -20.938 18.875 1 97.12 147 SER B O 1
ATOM 3356 N N . THR B 1 148 ? -0.65 -20.5 19.594 1 95.88 148 THR B N 1
ATOM 3357 C CA . THR B 1 148 ? -0.602 -19.078 19.281 1 95.88 148 THR B CA 1
ATOM 3358 C C . THR B 1 148 ? -0.373 -18.25 20.547 1 95.88 148 THR B C 1
ATOM 3360 O O . THR B 1 148 ? -0.529 -17.031 20.547 1 95.88 148 THR B O 1
ATOM 3363 N N . GLU B 1 149 ? -0.076 -18.922 21.641 1 95.56 149 GLU B N 1
ATOM 3364 C CA . GLU B 1 149 ? 0.125 -18.219 22.891 1 95.56 149 GLU B CA 1
ATOM 3365 C C . GLU B 1 149 ? 1.198 -17.141 22.766 1 95.56 149 GLU B C 1
ATOM 3367 O O . GLU B 1 149 ? 2.289 -17.406 22.25 1 95.56 149 GLU B O 1
ATOM 3372 N N . GLY B 1 150 ? 0.83 -15.953 23.25 1 94.62 150 GLY B N 1
ATOM 3373 C CA . GLY B 1 150 ? 1.77 -14.852 23.188 1 94.62 150 GLY B CA 1
ATOM 3374 C C . GLY B 1 150 ? 1.863 -14.203 21.828 1 94.62 150 GLY B C 1
ATOM 3375 O O . GLY B 1 150 ? 2.609 -13.242 21.625 1 94.62 150 GLY B O 1
ATOM 3376 N N . VAL B 1 151 ? 1.181 -14.773 20.828 1 97.12 151 VAL B N 1
ATOM 3377 C CA . VAL B 1 151 ? 1.164 -14.234 19.469 1 97.12 151 VAL B CA 1
ATOM 3378 C C . VAL B 1 151 ? -0.232 -13.711 19.141 1 97.12 151 VAL B C 1
ATOM 3380 O O . VAL B 1 151 ? -1.172 -14.492 18.984 1 97.12 151 VAL B O 1
ATOM 3383 N N . GLN B 1 152 ? -0.367 -12.414 19.062 1 97.56 152 GLN B N 1
ATOM 3384 C CA . GLN B 1 152 ? -1.667 -11.805 18.797 1 97.56 152 GLN B CA 1
ATOM 3385 C C . GLN B 1 152 ? -1.905 -11.656 17.297 1 97.56 152 GLN B C 1
ATOM 3387 O O . GLN B 1 152 ? -0.967 -11.422 16.531 1 97.56 152 GLN B O 1
ATOM 3392 N N . PRO B 1 153 ? -3.16 -11.773 16.875 1 98.44 153 PRO B N 1
ATOM 3393 C CA . PRO B 1 153 ? -3.455 -11.664 15.438 1 98.44 153 PRO B CA 1
ATOM 3394 C C . PRO B 1 153 ? -3.168 -10.273 14.883 1 98.44 153 PRO B C 1
ATOM 3396 O O . PRO B 1 153 ? -2.955 -10.117 13.672 1 98.44 153 PRO B O 1
ATOM 3399 N N . TYR B 1 154 ? -3.211 -9.281 15.766 1 98.56 154 TYR B N 1
ATOM 3400 C CA . TYR B 1 154 ? -2.941 -7.906 15.375 1 98.56 154 TYR B CA 1
ATOM 3401 C C . TYR B 1 154 ? -2.043 -7.215 16.391 1 98.56 154 TYR B C 1
ATOM 3403 O O . TYR B 1 154 ? -2.092 -7.531 17.594 1 98.56 154 TYR B O 1
ATOM 3411 N N . ILE B 1 155 ? -1.283 -6.32 15.891 1 98 155 ILE B N 1
ATOM 3412 C CA . ILE B 1 155 ? -0.362 -5.551 16.719 1 98 155 ILE B CA 1
ATOM 3413 C C . ILE B 1 155 ? -0.765 -4.078 16.703 1 98 155 ILE B C 1
ATOM 3415 O O . ILE B 1 155 ? -1.005 -3.502 15.641 1 98 155 ILE B O 1
ATOM 3419 N N . PHE B 1 156 ? -0.911 -3.436 17.844 1 98.62 156 PHE B N 1
ATOM 3420 C CA . PHE B 1 156 ? -1.125 -2.004 18.016 1 98.62 156 PHE B CA 1
ATOM 3421 C C . PHE B 1 156 ? 0.155 -1.32 18.484 1 98.62 156 PHE B C 1
ATOM 3423 O O . PHE B 1 156 ? 0.748 -1.719 19.484 1 98.62 156 PHE B O 1
ATOM 3430 N N . THR B 1 157 ? 0.552 -0.331 17.828 1 98.75 157 THR B N 1
ATOM 3431 C CA . THR B 1 157 ? 1.847 0.277 18.109 1 98.75 157 THR B CA 1
ATOM 3432 C C . THR B 1 157 ? 1.712 1.357 19.188 1 98.75 157 THR B C 1
ATOM 3434 O O . THR B 1 157 ? 0.598 1.737 19.547 1 98.75 157 THR B O 1
ATOM 3437 N N . LEU B 1 158 ? 2.904 1.804 19.609 1 98.69 158 LEU B N 1
ATOM 3438 C CA . LEU B 1 158 ? 2.967 3.037 20.391 1 98.69 158 LEU B CA 1
ATOM 3439 C C . LEU B 1 158 ? 2.594 4.238 19.531 1 98.69 158 LEU B C 1
ATOM 3441 O O . LEU B 1 158 ? 2.771 4.215 18.312 1 98.69 158 LEU B O 1
ATOM 3445 N N . PRO B 1 159 ? 2.043 5.223 20.109 1 98.75 159 PRO B N 1
ATOM 3446 C CA . PRO B 1 159 ? 1.628 6.395 19.328 1 98.75 159 PRO B CA 1
ATOM 3447 C C . PRO B 1 159 ? 2.807 7.27 18.906 1 98.75 159 PRO B C 1
ATOM 3449 O O . PRO B 1 159 ? 3.822 7.324 19.609 1 98.75 159 PRO B O 1
ATOM 3452 N N . VAL B 1 160 ? 2.691 7.898 17.812 1 98.81 160 VAL B N 1
ATOM 3453 C CA . VAL B 1 160 ? 3.617 8.914 17.328 1 98.81 160 VAL B CA 1
ATOM 3454 C C . VAL B 1 160 ? 2.898 10.25 17.188 1 98.81 160 VAL B C 1
ATOM 3456 O O . VAL B 1 160 ? 1.813 10.328 16.609 1 98.81 160 VAL B O 1
ATOM 3459 N N . LYS B 1 161 ? 3.432 11.32 17.625 1 98.69 161 LYS B N 1
ATOM 3460 C CA . LYS B 1 161 ? 2.762 12.617 17.734 1 98.69 161 LYS B CA 1
ATOM 3461 C C . LYS B 1 161 ? 2.844 13.398 16.422 1 98.69 161 LYS B C 1
ATOM 3463 O O . LYS B 1 161 ? 3.844 13.312 15.711 1 98.69 161 LYS B O 1
ATOM 3468 N N . SER B 1 162 ? 1.818 14.18 16.156 1 98.75 162 SER B N 1
ATOM 3469 C CA . SER B 1 162 ? 1.857 15.219 15.133 1 98.75 162 SER B CA 1
ATOM 3470 C C . SER B 1 162 ? 2.6 16.453 15.625 1 98.75 162 SER B C 1
ATOM 3472 O O . SER B 1 162 ? 2.834 16.609 16.828 1 98.75 162 SER B O 1
ATOM 3474 N N . ASN B 1 163 ? 2.965 17.25 14.664 1 98.75 163 ASN B N 1
ATOM 3475 C CA . ASN B 1 163 ? 3.559 18.531 15.016 1 98.75 163 ASN B CA 1
ATOM 3476 C C . ASN B 1 163 ? 2.539 19.453 15.672 1 98.75 163 ASN B C 1
ATOM 3478 O O . ASN B 1 163 ? 1.473 19.719 15.117 1 98.75 163 ASN B O 1
ATOM 3482 N N . SER B 1 164 ? 2.875 20 16.844 1 98.25 164 SER B N 1
ATOM 3483 C CA . SER B 1 164 ? 1.928 20.781 17.641 1 98.25 164 SER B CA 1
ATOM 3484 C C . SER B 1 164 ? 1.569 22.094 16.953 1 98.25 164 SER B C 1
ATOM 3486 O O . SER B 1 164 ? 0.414 22.516 16.984 1 98.25 164 SER B O 1
ATOM 3488 N N . GLN B 1 165 ? 2.57 22.703 16.344 1 98.31 165 GLN B N 1
ATOM 3489 C CA . GLN B 1 165 ? 2.299 23.953 15.633 1 98.31 165 GLN B CA 1
ATOM 3490 C C . GLN B 1 165 ? 1.336 23.719 14.477 1 98.31 165 GLN B C 1
ATOM 3492 O O . GLN B 1 165 ? 0.45 24.547 14.227 1 98.31 165 GLN B O 1
ATOM 3497 N N . PHE B 1 166 ? 1.551 22.641 13.797 1 98.69 166 PHE B N 1
ATOM 3498 C CA . PHE B 1 166 ? 0.693 22.281 12.672 1 98.69 166 PHE B CA 1
ATOM 3499 C C . PHE B 1 166 ? -0.743 22.062 13.133 1 98.69 166 PHE B C 1
ATOM 3501 O O . PHE B 1 166 ? -1.686 22.516 12.484 1 98.69 166 PHE B O 1
ATOM 3508 N N . GLN B 1 167 ? -0.94 21.422 14.25 1 98.75 167 GLN B N 1
ATOM 3509 C CA . GLN B 1 167 ? -2.264 21.219 14.828 1 98.75 167 GLN B CA 1
ATOM 3510 C C . GLN B 1 167 ? -2.967 22.531 15.102 1 98.75 167 GLN B C 1
ATOM 3512 O O . GLN B 1 167 ? -4.148 22.688 14.797 1 98.75 167 GLN B O 1
ATOM 3517 N N . ASP B 1 168 ? -2.229 23.438 15.656 1 98.56 168 ASP B N 1
ATOM 3518 C CA . ASP B 1 168 ? -2.793 24.734 16 1 98.56 168 ASP B CA 1
ATOM 3519 C C . ASP B 1 168 ? -3.256 25.484 14.75 1 98.56 168 ASP B C 1
ATOM 3521 O O . ASP B 1 168 ? -4.332 26.078 14.742 1 98.56 168 ASP B O 1
ATOM 3525 N N . GLU B 1 169 ? -2.414 25.438 13.711 1 98.75 169 GLU B N 1
ATOM 3526 C CA . GLU B 1 169 ? -2.777 26.109 12.477 1 98.75 169 GLU B CA 1
ATOM 3527 C C . GLU B 1 169 ? -4.004 25.484 11.828 1 98.75 169 GLU B C 1
ATOM 3529 O O . GLU B 1 169 ? -4.828 26.172 11.234 1 98.75 169 GLU B O 1
ATOM 3534 N N . LEU B 1 170 ? -4.129 24.156 11.922 1 98.81 170 LEU B N 1
ATOM 3535 C CA . LEU B 1 170 ? -5.312 23.469 11.414 1 98.81 170 LEU B CA 1
ATOM 3536 C C . LEU B 1 170 ? -6.555 23.875 12.195 1 98.81 170 LEU B C 1
ATOM 3538 O O . LEU B 1 170 ? -7.602 24.156 11.609 1 98.81 170 LEU B O 1
ATOM 3542 N N . GLU B 1 171 ? -6.43 23.891 13.484 1 98.75 171 GLU B N 1
ATOM 3543 C CA . GLU B 1 171 ? -7.562 24.297 14.312 1 98.75 171 GLU B CA 1
ATOM 3544 C C . GLU B 1 171 ? -8.055 25.688 13.945 1 98.75 171 GLU B C 1
ATOM 3546 O O . GLU B 1 171 ? -9.258 25.922 13.812 1 98.75 171 GLU B O 1
ATOM 3551 N N . LYS B 1 172 ? -7.125 26.594 13.805 1 98.69 172 LYS B N 1
ATOM 3552 C CA . LYS B 1 172 ? -7.469 27.953 13.422 1 98.69 172 LYS B CA 1
ATOM 3553 C C . LYS B 1 172 ? -8.211 27.984 12.086 1 98.69 172 LYS B C 1
ATOM 3555 O O . LYS B 1 172 ? -9.211 28.688 11.938 1 98.69 172 LYS B O 1
ATOM 3560 N N . ALA B 1 173 ? -7.688 27.203 11.148 1 98.62 173 ALA B N 1
ATOM 3561 C CA . ALA B 1 173 ? -8.297 27.172 9.82 1 98.62 173 ALA B CA 1
ATOM 3562 C C . ALA B 1 173 ? -9.703 26.578 9.875 1 98.62 173 ALA B C 1
ATOM 3564 O O . ALA B 1 173 ? -10.617 27.094 9.227 1 98.62 173 ALA B O 1
ATOM 3565 N N . PHE B 1 174 ? -9.898 25.484 10.641 1 98.75 174 PHE B N 1
ATOM 3566 C CA . PHE B 1 174 ? -11.211 24.875 10.781 1 98.75 174 PHE B CA 1
ATOM 3567 C C . PHE B 1 174 ? -12.188 25.844 11.43 1 98.75 174 PHE B C 1
ATOM 3569 O O . PHE B 1 174 ? -13.352 25.938 11.023 1 98.75 174 PHE B O 1
ATOM 3576 N N . GLN B 1 175 ? -11.766 26.562 12.414 1 98.56 175 GLN B N 1
ATOM 3577 C CA . GLN B 1 175 ? -12.602 27.547 13.102 1 98.56 175 GLN B CA 1
ATOM 3578 C C . GLN B 1 175 ? -12.984 28.688 12.164 1 98.56 175 GLN B C 1
ATOM 3580 O O . GLN B 1 175 ? -14.141 29.109 12.133 1 98.56 175 GLN B O 1
ATOM 3585 N N . GLN B 1 176 ? -12.039 29.172 11.43 1 97.75 176 GLN B N 1
ATOM 3586 C CA . GLN B 1 176 ? -12.273 30.266 10.5 1 97.75 176 GLN B CA 1
ATOM 3587 C C . GLN B 1 176 ? -13.32 29.906 9.461 1 97.75 176 GLN B C 1
ATOM 3589 O O . GLN B 1 176 ? -14.125 30.734 9.047 1 97.75 176 GLN B O 1
ATOM 3594 N N . LEU B 1 177 ? -13.266 28.641 9.031 1 97.38 177 LEU B N 1
ATOM 3595 C CA . LEU B 1 177 ? -14.195 28.188 7.996 1 97.38 177 LEU B CA 1
ATOM 3596 C C . LEU B 1 177 ? -15.453 27.594 8.609 1 97.38 177 LEU B C 1
ATOM 3598 O O . LEU B 1 177 ? -16.312 27.094 7.887 1 97.38 177 LEU B O 1
ATOM 3602 N N . GLU B 1 178 ? -15.633 27.594 9.906 1 97.88 178 GLU B N 1
ATOM 3603 C CA . GLU B 1 178 ? -16.797 27.141 10.664 1 97.88 178 GLU B CA 1
ATOM 3604 C C . GLU B 1 178 ? -17.125 25.688 10.328 1 97.88 178 GLU B C 1
ATOM 3606 O O . GLU B 1 178 ? -18.281 25.359 10.031 1 97.88 178 GLU B O 1
ATOM 3611 N N . LEU B 1 179 ? -16.125 24.859 10.305 1 98.56 179 LEU B N 1
ATOM 3612 C CA . LEU B 1 179 ? -16.281 23.422 10.039 1 98.56 179 LEU B CA 1
ATOM 3613 C C . LEU B 1 179 ? -16.156 22.625 11.328 1 98.56 179 LEU B C 1
ATOM 3615 O O . LEU B 1 179 ? -15.328 22.938 12.188 1 98.56 179 LEU B O 1
ATOM 3619 N N . PRO B 1 180 ? -17.016 21.656 11.492 1 98.62 180 PRO B N 1
ATOM 3620 C CA . PRO B 1 180 ? -16.906 20.797 12.68 1 98.62 180 PRO B CA 1
ATOM 3621 C C . PRO B 1 180 ? -15.641 19.938 12.68 1 98.62 180 PRO B C 1
ATOM 3623 O O . PRO B 1 180 ? -15.32 19.312 11.664 1 98.62 180 PRO B O 1
ATOM 3626 N N . PHE B 1 181 ? -14.922 19.922 13.797 1 98.75 181 PHE B N 1
ATOM 3627 C CA . PHE B 1 181 ? -13.719 19.094 13.875 1 98.75 181 PHE B CA 1
ATOM 3628 C C . PHE B 1 181 ? -13.5 18.594 15.297 1 98.75 181 PHE B C 1
ATOM 3630 O O . PHE B 1 181 ? -14.109 19.109 16.25 1 98.75 181 PHE B O 1
ATOM 3637 N N . HIS B 1 182 ? -12.758 17.562 15.375 1 98.69 182 HIS B N 1
ATOM 3638 C CA . HIS B 1 182 ? -12.211 17 16.609 1 98.69 182 HIS B CA 1
ATOM 3639 C C . HIS B 1 182 ? -10.688 16.938 16.547 1 98.69 182 HIS B C 1
ATOM 3641 O O . HIS B 1 182 ? -10.094 17.016 15.477 1 98.69 182 HIS B O 1
ATOM 3647 N N . ARG B 1 183 ? -10.07 16.984 17.641 1 98.19 183 ARG B N 1
ATOM 3648 C CA . ARG B 1 183 ? -8.656 16.656 17.797 1 98.19 183 ARG B CA 1
ATOM 3649 C C . ARG B 1 183 ? -8.469 15.422 18.672 1 98.19 183 ARG B C 1
ATOM 3651 O O . ARG B 1 183 ? -9.062 15.328 19.75 1 98.19 183 ARG B O 1
ATOM 3658 N N . GLY B 1 184 ? -7.809 14.367 18.125 1 98.56 184 GLY B N 1
ATOM 3659 C CA . GLY B 1 184 ? -7.637 13.148 18.906 1 98.56 184 GLY B CA 1
ATOM 3660 C C . GLY B 1 184 ? -6.758 12.125 18.219 1 98.56 184 GLY B C 1
ATOM 3661 O O . GLY B 1 184 ? -6.07 12.438 17.234 1 98.56 184 GLY B O 1
ATOM 3662 N N . ARG B 1 185 ? -6.75 10.953 18.797 1 98.81 185 ARG B N 1
ATOM 3663 C CA . ARG B 1 185 ? -5.867 9.891 18.312 1 98.81 185 ARG B CA 1
ATOM 3664 C C . ARG B 1 185 ? -6.379 9.312 17 1 98.81 185 ARG B C 1
ATOM 3666 O O . ARG B 1 185 ? -7.574 9.055 16.844 1 98.81 185 ARG B O 1
ATOM 3673 N N . ASN B 1 186 ? -5.523 9.203 16.062 1 98.94 186 ASN B N 1
ATOM 3674 C CA . ASN B 1 186 ? -5.723 8.5 14.805 1 98.94 186 ASN B CA 1
ATOM 3675 C C . ASN B 1 186 ? -5.172 7.078 14.859 1 98.94 186 ASN B C 1
ATOM 3677 O O . ASN B 1 186 ? -4.242 6.797 15.625 1 98.94 186 ASN B O 1
ATOM 3681 N N . ALA B 1 187 ? -5.746 6.168 14.195 1 98.94 187 ALA B N 1
ATOM 3682 C CA . ALA B 1 187 ? -5.156 4.863 13.914 1 98.94 187 ALA B CA 1
ATOM 3683 C C . ALA B 1 187 ? -5.047 4.625 12.406 1 98.94 187 ALA B C 1
ATOM 3685 O O . ALA B 1 187 ? -5.941 5.004 11.648 1 98.94 187 ALA B O 1
ATOM 3686 N N . SER B 1 188 ? -3.973 4.059 12 1 98.88 188 SER B N 1
ATOM 3687 C CA . SER B 1 188 ? -3.807 3.643 10.609 1 98.88 188 SER B CA 1
ATOM 3688 C C . SER B 1 188 ? -3.688 2.127 10.5 1 98.88 188 SER B C 1
ATOM 3690 O O . SER B 1 188 ? -2.811 1.521 11.117 1 98.88 188 SER B O 1
ATOM 3692 N N . GLY B 1 189 ? -4.578 1.529 9.727 1 98.75 189 GLY B N 1
ATOM 3693 C CA . GLY B 1 189 ? -4.5 0.1 9.469 1 98.75 189 GLY B CA 1
ATOM 3694 C C . GLY B 1 189 ? -3.674 -0.24 8.242 1 98.75 189 GLY B C 1
ATOM 3695 O O . GLY B 1 189 ? -3.732 0.467 7.23 1 98.75 189 GLY B O 1
ATOM 3696 N N . ASP B 1 190 ? -2.965 -1.362 8.305 1 98.44 190 ASP B N 1
ATOM 3697 C CA . ASP B 1 190 ? -2.238 -1.833 7.133 1 98.44 190 ASP B CA 1
ATOM 3698 C C . ASP B 1 190 ? -3.186 -2.482 6.125 1 98.44 190 ASP B C 1
ATOM 3700 O O . ASP B 1 190 ? -2.785 -2.801 5.004 1 98.44 190 ASP B O 1
ATOM 3704 N N . SER B 1 191 ? -4.383 -2.68 6.523 1 98.06 191 SER B N 1
ATOM 3705 C CA . SER B 1 191 ? -5.473 -3.18 5.688 1 98.06 191 SER B CA 1
ATOM 3706 C C . SER B 1 191 ? -6.754 -2.393 5.926 1 98.06 191 SER B C 1
ATOM 3708 O O . SER B 1 191 ? -7.098 -2.082 7.066 1 98.06 191 SER B O 1
ATOM 3710 N N . PHE B 1 192 ? -7.43 -2.066 4.891 1 97.62 192 PHE B N 1
ATOM 3711 C CA . PHE B 1 192 ? -8.734 -1.425 4.957 1 97.62 192 PHE B CA 1
ATOM 3712 C C . PHE B 1 192 ? -9.758 -2.34 5.625 1 97.62 192 PHE B C 1
ATOM 3714 O O . PHE B 1 192 ? -10.672 -1.867 6.301 1 97.62 192 PHE B O 1
ATOM 3721 N N . TYR B 1 193 ? -9.602 -3.59 5.523 1 97.06 193 TYR B N 1
ATOM 3722 C CA . TYR B 1 193 ? -10.594 -4.559 5.98 1 97.06 193 TYR B CA 1
ATOM 3723 C C . TYR B 1 193 ? -10.211 -5.125 7.344 1 97.06 193 TYR B C 1
ATOM 3725 O O . TYR B 1 193 ? -10.57 -4.562 8.383 1 97.06 193 TYR B O 1
ATOM 3733 N N . SER B 1 194 ? -9.258 -6.02 7.398 1 97.88 194 SER B N 1
ATOM 3734 C CA . SER B 1 194 ? -9.008 -6.797 8.609 1 97.88 194 SER B CA 1
ATOM 3735 C C . SER B 1 194 ? -8.445 -5.918 9.719 1 97.88 194 SER B C 1
ATOM 3737 O O . SER B 1 194 ? -8.906 -5.969 10.859 1 97.88 194 SER B O 1
ATOM 3739 N N . SER B 1 195 ? -7.527 -5.043 9.398 1 98.38 195 SER B N 1
ATOM 3740 C CA . SER B 1 195 ? -6.816 -4.281 10.422 1 98.38 195 SER B CA 1
ATOM 3741 C C . SER B 1 195 ? -7.645 -3.096 10.906 1 98.38 195 SER B C 1
ATOM 3743 O O . SER B 1 195 ? -7.281 -2.438 11.883 1 98.38 195 SER B O 1
ATOM 3745 N N . GLN B 1 196 ? -8.727 -2.807 10.234 1 97.38 196 GLN B N 1
ATOM 3746 C CA . GLN B 1 196 ? -9.641 -1.772 10.711 1 97.38 196 GLN B CA 1
ATOM 3747 C C . GLN B 1 196 ? -10.867 -2.385 11.383 1 97.38 196 GLN B C 1
ATOM 3749 O O . GLN B 1 196 ? -11.836 -1.685 11.664 1 97.38 196 GLN B O 1
ATOM 3754 N N . GLY B 1 197 ? -10.844 -3.717 11.492 1 96.56 197 GLY B N 1
ATOM 3755 C CA . GLY B 1 197 ? -11.891 -4.395 12.242 1 96.56 197 GLY B CA 1
ATOM 3756 C C . GLY B 1 197 ? -13.125 -4.688 11.414 1 96.56 197 GLY B C 1
ATOM 3757 O O . GLY B 1 197 ? -14.203 -4.945 11.953 1 96.56 197 GLY B O 1
ATOM 3758 N N . 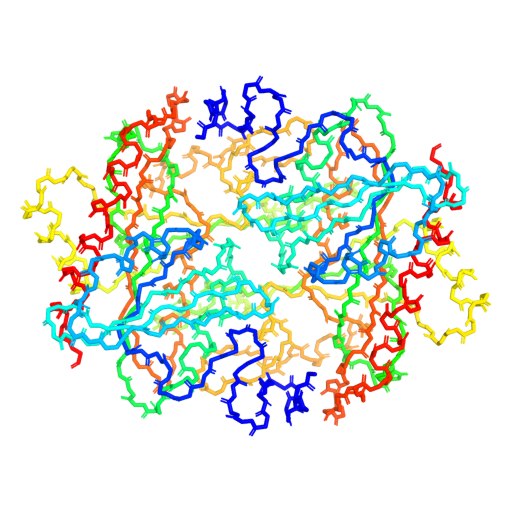ARG B 1 198 ? -13.008 -4.531 10.078 1 94.38 198 ARG B N 1
ATOM 3759 C CA . ARG B 1 198 ? -14.133 -4.879 9.219 1 94.38 198 ARG B CA 1
ATOM 3760 C C . ARG B 1 198 ? -14.273 -6.391 9.078 1 94.38 198 ARG B C 1
ATOM 3762 O O . ARG B 1 198 ? -13.32 -7.078 8.711 1 94.38 198 ARG B O 1
ATOM 3769 N N . ARG B 1 199 ? -15.461 -6.836 9.422 1 91.75 199 ARG B N 1
ATOM 3770 C CA . ARG B 1 199 ? -15.695 -8.281 9.398 1 91.75 199 ARG B CA 1
ATOM 3771 C C . ARG B 1 199 ? -16.047 -8.758 7.992 1 91.75 199 ARG B C 1
ATOM 3773 O O . ARG B 1 199 ? -16.828 -8.109 7.285 1 91.75 199 ARG B O 1
ATOM 3780 N N . ASP B 1 200 ? -15.383 -9.734 7.508 1 89.75 200 ASP B N 1
ATOM 3781 C CA . ASP B 1 200 ? -15.586 -10.391 6.223 1 89.75 200 ASP B CA 1
ATOM 3782 C C . ASP B 1 200 ? -15.609 -11.914 6.383 1 89.75 200 ASP B C 1
ATOM 3784 O O . ASP B 1 200 ? -14.578 -12.531 6.66 1 89.75 200 ASP B O 1
ATOM 3788 N N . ASP B 1 201 ? -16.688 -12.578 6.172 1 90.81 201 ASP B N 1
ATOM 3789 C CA . ASP B 1 201 ? -16.859 -14.008 6.398 1 90.81 201 ASP B CA 1
ATOM 3790 C C . ASP B 1 201 ? -16.031 -14.828 5.402 1 90.81 201 ASP B C 1
ATOM 3792 O O . ASP B 1 201 ? -15.82 -16.016 5.602 1 90.81 201 ASP B O 1
ATOM 3796 N N . ASN B 1 202 ? -15.586 -14.195 4.387 1 94.69 202 ASN B N 1
ATOM 3797 C CA . ASN B 1 202 ? -14.836 -14.898 3.354 1 94.69 202 ASN B CA 1
ATOM 3798 C C . ASN B 1 202 ? -13.406 -15.195 3.805 1 94.69 202 ASN B C 1
ATOM 3800 O O . ASN B 1 202 ? -12.711 -16 3.186 1 94.69 202 ASN B O 1
ATOM 3804 N N . PHE B 1 203 ? -13 -14.555 4.918 1 97.44 203 PHE B N 1
ATOM 3805 C CA . PHE B 1 203 ? -11.617 -14.711 5.359 1 97.44 203 PHE B CA 1
ATOM 3806 C C . PHE B 1 203 ? -11.562 -15.023 6.852 1 97.44 203 PHE B C 1
ATOM 3808 O O . PHE B 1 203 ? -12.438 -14.602 7.613 1 97.44 203 PHE B O 1
ATOM 3815 N N . ASP B 1 204 ? -10.617 -15.797 7.242 1 97.56 204 ASP B N 1
ATOM 3816 C CA . ASP B 1 204 ? -10.242 -15.93 8.648 1 97.56 204 ASP B CA 1
ATOM 3817 C C . ASP B 1 204 ? -9.375 -14.758 9.102 1 97.56 204 ASP B C 1
ATOM 3819 O O . ASP B 1 204 ? -8.148 -14.789 8.938 1 97.56 204 ASP B O 1
ATOM 3823 N N . ASP B 1 205 ? -9.984 -13.797 9.758 1 97.38 205 ASP B N 1
ATOM 3824 C CA . ASP B 1 205 ? -9.258 -12.57 10.109 1 97.38 205 ASP B CA 1
ATOM 3825 C C . ASP B 1 205 ? -9.109 -12.438 11.617 1 97.38 205 ASP B C 1
ATOM 3827 O O . ASP B 1 205 ? -8.242 -11.695 12.094 1 97.38 205 ASP B O 1
ATOM 3831 N N . ASP B 1 206 ? -9.945 -13.086 12.438 1 97.88 206 ASP B N 1
ATOM 3832 C CA . ASP B 1 206 ? -9.891 -12.992 13.891 1 97.88 206 ASP B CA 1
ATOM 3833 C C . ASP B 1 206 ? -9.758 -11.539 14.344 1 97.88 206 ASP B C 1
ATOM 3835 O O . ASP B 1 206 ? -8.867 -11.211 15.141 1 97.88 206 ASP B O 1
ATOM 3839 N N . ASN B 1 207 ? -10.602 -10.656 13.805 1 97.81 207 ASN B N 1
ATOM 3840 C CA . ASN B 1 207 ? -10.43 -9.234 14.055 1 97.81 207 ASN B CA 1
ATOM 3841 C C . ASN B 1 207 ? -11.625 -8.641 14.789 1 97.81 207 ASN B C 1
ATOM 3843 O O . ASN B 1 207 ? -11.828 -7.426 14.789 1 97.81 207 ASN B O 1
ATOM 3847 N N . ASP B 1 208 ? -12.445 -9.43 15.445 1 96.06 208 ASP B N 1
ATOM 3848 C CA . ASP B 1 208 ? -13.695 -9.008 16.078 1 96.06 208 ASP B CA 1
ATOM 3849 C C . ASP B 1 208 ? -13.43 -8.023 17.219 1 96.06 208 ASP B C 1
ATOM 3851 O O . ASP B 1 208 ? -14.289 -7.195 17.531 1 96.06 208 ASP B O 1
ATOM 3855 N N . PHE B 1 209 ? -12.289 -8.086 17.781 1 97.5 209 PHE B N 1
ATOM 3856 C CA . PHE B 1 209 ? -12 -7.309 18.984 1 97.5 209 PHE B CA 1
ATOM 3857 C C . PHE B 1 209 ? -11.445 -5.938 18.609 1 97.5 209 PHE B C 1
ATOM 3859 O O . PHE B 1 209 ? -11.344 -5.051 19.469 1 97.5 209 PHE B O 1
ATOM 3866 N N . ILE B 1 210 ? -11.117 -5.676 17.391 1 97.75 210 ILE B N 1
ATOM 3867 C CA . ILE B 1 210 ? -10.328 -4.512 17 1 97.75 210 ILE B CA 1
ATOM 3868 C C . ILE B 1 210 ? -11.133 -3.238 17.25 1 97.75 210 ILE B C 1
ATOM 3870 O O . ILE B 1 210 ? -10.609 -2.264 17.797 1 97.75 210 ILE B O 1
ATOM 3874 N N . GLU B 1 211 ? -12.367 -3.221 16.844 1 95.19 211 GLU B N 1
ATOM 3875 C CA . GLU B 1 211 ? -13.188 -2.029 17.047 1 95.19 211 GLU B CA 1
ATOM 3876 C C . GLU B 1 211 ? -13.227 -1.637 18.516 1 95.19 211 GLU B C 1
ATOM 3878 O O . GLU B 1 211 ? -13.039 -0.468 18.859 1 95.19 211 GLU B O 1
ATOM 3883 N N . GLY B 1 212 ? -13.531 -2.631 19.375 1 97.25 212 GLY B N 1
ATOM 3884 C CA . GLY B 1 212 ? -13.531 -2.371 20.812 1 97.25 212 GLY B CA 1
ATOM 3885 C C . GLY B 1 212 ? -12.195 -1.882 21.312 1 97.25 212 GLY B C 1
ATOM 3886 O O . GLY B 1 212 ? -12.133 -0.981 22.156 1 97.25 212 GLY B O 1
ATOM 3887 N N . LYS B 1 213 ? -11.117 -2.473 20.844 1 98.38 213 LYS B N 1
ATOM 3888 C CA . LYS B 1 213 ? -9.773 -2.053 21.234 1 98.38 213 LYS B CA 1
ATOM 3889 C C . LYS B 1 213 ? -9.508 -0.606 20.828 1 98.38 213 LYS B C 1
ATOM 3891 O O . LYS B 1 213 ? -8.93 0.164 21.594 1 98.38 213 LYS B O 1
ATOM 3896 N N . LEU B 1 214 ? -9.891 -0.228 19.625 1 98.38 214 LEU B N 1
ATOM 3897 C CA . LEU B 1 214 ? -9.719 1.143 19.141 1 98.38 214 LEU B CA 1
ATOM 3898 C C . LEU B 1 214 ? -10.484 2.119 20.031 1 98.38 214 LEU B C 1
ATOM 3900 O O . LEU B 1 214 ? -9.977 3.199 20.359 1 98.38 214 LEU B O 1
ATOM 3904 N N . GLN B 1 215 ? -11.664 1.758 20.406 1 98 215 GLN B N 1
ATOM 3905 C CA . GLN B 1 215 ? -12.461 2.594 21.297 1 98 215 GLN B CA 1
ATOM 3906 C C . GLN B 1 215 ? -11.773 2.766 22.641 1 98 215 GLN B C 1
ATOM 3908 O O . GLN B 1 215 ? -11.719 3.875 23.188 1 98 215 GLN B O 1
ATOM 3913 N N . SER B 1 216 ? -11.258 1.646 23.172 1 98.38 216 SER B N 1
ATOM 3914 C CA . SER B 1 216 ? -10.594 1.694 24.469 1 98.38 216 SER B CA 1
ATOM 3915 C C . SER B 1 216 ? -9.352 2.574 24.406 1 98.38 216 SER B C 1
ATOM 3917 O O . SER B 1 216 ? -8.922 3.111 25.438 1 98.38 216 SER B O 1
ATOM 3919 N N . LEU B 1 217 ? -8.828 2.752 23.219 1 98.44 217 LEU B N 1
ATOM 3920 C CA . LEU B 1 217 ? -7.637 3.578 23.031 1 98.44 217 LEU B CA 1
ATOM 3921 C C . LEU B 1 217 ? -8.023 5 22.641 1 98.44 217 LEU B C 1
ATOM 3923 O O . LEU B 1 217 ? -7.16 5.801 22.281 1 98.44 217 LEU B O 1
ATOM 3927 N N . ASN B 1 218 ? -9.312 5.305 22.578 1 98 218 ASN B N 1
ATOM 3928 C CA . ASN B 1 218 ? -9.867 6.629 22.312 1 98 218 ASN B CA 1
ATOM 3929 C C . ASN B 1 218 ? -9.539 7.105 20.906 1 98 218 ASN B C 1
ATOM 3931 O O . ASN B 1 218 ? -9.242 8.281 20.688 1 98 218 ASN B O 1
ATOM 3935 N N . VAL B 1 219 ? -9.5 6.164 20.016 1 98.81 219 VAL B N 1
ATOM 3936 C CA . VAL B 1 219 ? -9.25 6.504 18.609 1 98.81 219 VAL B CA 1
ATOM 3937 C C . VAL B 1 219 ? -10.453 7.242 18.047 1 98.81 219 VAL B C 1
ATOM 3939 O O . VAL B 1 219 ? -11.594 6.805 18.203 1 98.81 219 VAL B O 1
ATOM 3942 N N . LYS B 1 220 ? -10.141 8.328 17.281 1 98.75 220 LYS B N 1
ATOM 3943 C CA . LYS B 1 220 ? -11.211 9.133 16.719 1 98.75 220 LYS B CA 1
ATOM 3944 C C . LYS B 1 220 ? -11.32 8.914 15.203 1 98.75 220 LYS B C 1
ATOM 3946 O O . LYS B 1 220 ? -12.359 9.188 14.602 1 98.75 220 LYS B O 1
ATOM 3951 N N . ALA B 1 221 ? -10.273 8.5 14.633 1 98.75 221 ALA B N 1
ATOM 3952 C CA . ALA B 1 221 ? -10.227 8.281 13.188 1 98.75 221 ALA B CA 1
ATOM 3953 C C . ALA B 1 221 ? -9.391 7.051 12.844 1 98.75 221 ALA B C 1
ATOM 3955 O O . ALA B 1 221 ? -8.352 6.809 13.453 1 98.75 221 ALA B O 1
ATOM 3956 N N . ILE B 1 222 ? -9.844 6.25 11.93 1 98.69 222 ILE B N 1
ATOM 3957 C CA . ILE B 1 222 ? -9.094 5.09 11.461 1 98.69 222 ILE B CA 1
ATOM 3958 C C . ILE B 1 222 ? -8.969 5.133 9.945 1 98.69 222 ILE B C 1
ATOM 3960 O O . ILE B 1 222 ? -9.977 5.258 9.234 1 98.69 222 ILE B O 1
ATOM 3964 N N . GLU B 1 223 ? -7.836 5.137 9.438 1 98.62 223 GLU B N 1
ATOM 3965 C CA . GLU B 1 223 ? -7.516 5.184 8.008 1 98.62 223 GLU B CA 1
ATOM 3966 C C . GLU B 1 223 ? -6.211 4.449 7.711 1 98.62 223 GLU B C 1
ATOM 3968 O O . GLU B 1 223 ? -5.887 3.457 8.367 1 98.62 223 GLU B O 1
ATOM 3973 N N . MET B 1 224 ? -5.453 4.82 6.602 1 98.81 224 MET B N 1
ATOM 3974 C CA . MET B 1 224 ? -4.438 3.846 6.203 1 98.81 224 MET B CA 1
ATOM 3975 C C . MET B 1 224 ? -3.078 4.512 6.039 1 98.81 224 MET B C 1
ATOM 3977 O O . MET B 1 224 ? -2.109 3.865 5.633 1 98.81 224 MET B O 1
ATOM 3981 N N . GLU B 1 225 ? -2.902 5.852 6.344 1 98.81 225 GLU B N 1
ATOM 3982 C CA . GLU B 1 225 ? -1.63 6.414 5.906 1 98.81 225 GLU B CA 1
ATOM 3983 C C . GLU B 1 225 ? -0.999 7.27 7 1 98.81 225 GLU B C 1
ATOM 3985 O O . GLU B 1 225 ? 0.227 7.363 7.094 1 98.81 225 GLU B O 1
ATOM 3990 N N . SER B 1 226 ? -1.706 7.965 7.879 1 98.88 226 SER B N 1
ATOM 3991 C CA . SER B 1 226 ? -1.241 9.062 8.719 1 98.88 226 SER B CA 1
ATOM 3992 C C . SER B 1 226 ? -0.125 8.617 9.656 1 98.88 226 SER B C 1
ATOM 3994 O O . SER B 1 226 ? 0.852 9.344 9.852 1 98.88 226 SER B O 1
ATOM 3996 N N . PHE B 1 227 ? -0.27 7.398 10.227 1 98.94 227 PHE B N 1
ATOM 3997 C CA . PHE B 1 227 ? 0.754 6.922 11.148 1 98.94 227 PHE B CA 1
ATOM 3998 C C . PHE B 1 227 ? 2.117 6.871 10.469 1 98.94 227 PHE B C 1
ATOM 4000 O O . PHE B 1 227 ? 3.123 7.289 11.047 1 98.94 227 PHE B O 1
ATOM 4007 N N . HIS B 1 228 ? 2.129 6.359 9.242 1 98.88 228 HIS B N 1
ATOM 4008 C CA . HIS B 1 228 ? 3.404 6.156 8.562 1 98.88 228 HIS B CA 1
ATOM 4009 C C . HIS B 1 228 ? 4.055 7.488 8.203 1 98.88 228 HIS B C 1
ATOM 4011 O O . HIS B 1 228 ? 5.281 7.613 8.227 1 98.88 228 HIS B O 1
ATOM 4017 N N . LEU B 1 229 ? 3.234 8.508 7.836 1 98.94 229 LEU B N 1
ATOM 4018 C CA . LEU B 1 229 ? 3.74 9.859 7.656 1 98.94 229 LEU B CA 1
ATOM 4019 C C . LEU B 1 229 ? 4.469 10.336 8.906 1 98.94 229 LEU B C 1
ATOM 4021 O O . LEU B 1 229 ? 5.617 10.781 8.828 1 98.94 229 LEU B O 1
ATOM 4025 N N . LEU B 1 230 ? 3.824 10.211 10.031 1 98.94 230 LEU B N 1
ATOM 4026 C CA . LEU B 1 230 ? 4.375 10.711 11.281 1 98.94 230 LEU B CA 1
ATOM 4027 C C . LEU B 1 230 ? 5.613 9.914 11.688 1 98.94 230 LEU B C 1
ATOM 4029 O O . LEU B 1 230 ? 6.594 10.484 12.172 1 98.94 230 LEU B O 1
ATOM 4033 N N . ASP B 1 231 ? 5.543 8.617 11.469 1 98.88 231 ASP B N 1
ATOM 4034 C CA . ASP B 1 231 ? 6.656 7.73 11.805 1 98.88 231 ASP B CA 1
ATOM 4035 C C . ASP B 1 231 ? 7.91 8.102 11.016 1 98.88 231 ASP B C 1
ATOM 4037 O O . ASP B 1 231 ? 8.992 8.242 11.586 1 98.88 231 ASP B O 1
ATOM 4041 N N . LEU B 1 232 ? 7.766 8.328 9.719 1 98.75 232 LEU B N 1
ATOM 4042 C CA . LEU B 1 232 ? 8.922 8.648 8.898 1 98.75 232 LEU B CA 1
ATOM 4043 C C . LEU B 1 232 ? 9.391 10.078 9.148 1 98.75 232 LEU B C 1
ATOM 4045 O O . LEU B 1 232 ? 10.594 10.359 9.086 1 98.75 232 LEU B O 1
ATOM 4049 N N . ALA B 1 233 ? 8.43 10.945 9.453 1 98.88 233 ALA B N 1
ATOM 4050 C CA . ALA B 1 233 ? 8.812 12.312 9.766 1 98.88 233 ALA B CA 1
ATOM 4051 C C . ALA B 1 233 ? 9.758 12.359 10.969 1 98.88 233 ALA B C 1
ATOM 4053 O O . ALA B 1 233 ? 10.797 13.023 10.922 1 98.88 233 ALA B O 1
ATOM 4054 N N . ARG B 1 234 ? 9.438 11.594 12 1 98.06 234 ARG B N 1
ATOM 4055 C CA . ARG B 1 234 ? 10.273 11.641 13.195 1 98.06 234 ARG B CA 1
ATOM 4056 C C . ARG B 1 234 ? 11.594 10.922 12.969 1 98.06 234 ARG B C 1
ATOM 4058 O O . ARG B 1 234 ? 12.555 11.125 13.711 1 98.06 234 ARG B O 1
ATOM 4065 N N . CYS B 1 235 ? 11.656 10.078 11.945 1 98.5 235 CYS B N 1
ATOM 4066 C CA . CYS B 1 235 ? 12.859 9.297 11.688 1 98.5 235 CYS B CA 1
ATOM 4067 C C . CYS B 1 235 ? 13.734 9.977 10.641 1 98.5 235 CYS B C 1
ATOM 4069 O O . CYS B 1 235 ? 14.812 9.477 10.312 1 98.5 235 CYS B O 1
ATOM 4071 N N . SER B 1 236 ? 13.25 11.062 10.047 1 98.44 236 SER B N 1
ATOM 4072 C CA . SER B 1 236 ? 14.062 11.82 9.102 1 98.44 236 SER B CA 1
ATOM 4073 C C . SER B 1 236 ? 15.266 12.453 9.797 1 98.44 236 SER B C 1
ATOM 4075 O O . SER B 1 236 ? 15.117 13.094 10.844 1 98.44 236 SER B O 1
ATOM 4077 N N . LYS B 1 237 ? 16.438 12.352 9.211 1 96.81 237 LYS B N 1
ATOM 4078 C CA . LYS B 1 237 ? 17.656 12.789 9.867 1 96.81 237 LYS B CA 1
ATOM 4079 C C . LYS B 1 237 ? 18.203 14.07 9.234 1 96.81 237 LYS B C 1
ATOM 4081 O O . LYS B 1 237 ? 18.641 14.984 9.938 1 96.81 237 LYS B O 1
ATOM 4086 N N . THR B 1 238 ? 18.109 14.133 7.934 1 96.94 238 THR B N 1
ATOM 4087 C CA . THR B 1 238 ? 18.828 15.195 7.23 1 96.94 238 THR B CA 1
ATOM 4088 C C . THR B 1 238 ? 17.891 16.359 6.918 1 96.94 238 THR B C 1
ATOM 4090 O O . THR B 1 238 ? 18.328 17.453 6.582 1 96.94 238 THR B O 1
ATOM 4093 N N . ILE B 1 239 ? 16.594 16.094 6.949 1 98.12 239 ILE B N 1
ATOM 4094 C CA . ILE B 1 239 ? 15.555 17.094 6.711 1 98.12 239 ILE B CA 1
ATOM 4095 C C . ILE B 1 239 ? 14.633 17.172 7.926 1 98.12 239 ILE B C 1
ATOM 4097 O O . ILE B 1 239 ? 14.211 16.141 8.461 1 98.12 239 ILE B O 1
ATOM 4101 N N . THR B 1 240 ? 14.422 18.328 8.414 1 98.44 240 THR B N 1
ATOM 4102 C CA . THR B 1 240 ? 13.422 18.516 9.453 1 98.44 240 THR B CA 1
ATOM 4103 C C . THR B 1 240 ? 12.016 18.484 8.867 1 98.44 240 THR B C 1
ATOM 4105 O O . THR B 1 240 ? 11.703 19.281 7.969 1 98.44 240 THR B O 1
ATOM 4108 N N . VAL B 1 241 ? 11.164 17.609 9.398 1 98.81 241 VAL B N 1
ATOM 4109 C CA . VAL B 1 241 ? 9.828 17.484 8.828 1 98.81 241 VAL B CA 1
ATOM 4110 C C . VAL B 1 241 ? 8.781 17.844 9.883 1 98.81 241 VAL B C 1
ATOM 4112 O O . VAL B 1 241 ? 8.742 17.25 10.961 1 98.81 241 VAL B O 1
ATOM 4115 N N . LYS B 1 242 ? 7.977 18.828 9.664 1 98.81 242 LYS B N 1
ATOM 4116 C CA . LYS B 1 242 ? 6.742 19.078 10.406 1 98.81 242 LYS B CA 1
ATOM 4117 C C . LYS B 1 242 ? 5.555 18.375 9.758 1 98.81 242 LYS B C 1
ATOM 4119 O O . LYS B 1 242 ? 5.148 18.719 8.648 1 98.81 242 LYS B O 1
ATOM 4124 N N . ALA B 1 243 ? 5.02 17.375 10.438 1 98.94 243 ALA B N 1
ATOM 4125 C CA . ALA B 1 243 ? 3.982 16.547 9.82 1 98.94 243 ALA B CA 1
ATOM 4126 C C . ALA B 1 243 ? 2.715 16.531 10.672 1 98.94 243 ALA B C 1
ATOM 4128 O O . ALA B 1 243 ? 2.787 16.578 11.906 1 98.94 243 ALA B O 1
ATOM 4129 N N . CYS B 1 244 ? 1.6 16.5 10.055 1 98.94 244 CYS B N 1
ATOM 4130 C CA . CYS B 1 244 ? 0.284 16.344 10.672 1 98.94 244 CYS B CA 1
ATOM 4131 C C . CYS B 1 244 ? -0.719 15.773 9.68 1 98.94 244 CYS B C 1
ATOM 4133 O O . CYS B 1 244 ? -0.402 15.586 8.5 1 98.94 244 CYS B O 1
ATOM 4135 N N . ALA B 1 245 ? -1.858 15.383 10.156 1 98.94 245 ALA B N 1
ATOM 4136 C CA . ALA B 1 245 ? -2.918 14.852 9.305 1 98.94 245 ALA B CA 1
ATOM 4137 C C . ALA B 1 245 ? -4.289 15.336 9.766 1 98.94 245 ALA B C 1
ATOM 4139 O O . ALA B 1 245 ? -4.512 15.547 10.961 1 98.94 245 ALA B O 1
ATOM 4140 N N . ALA B 1 246 ? -5.156 15.547 8.867 1 98.94 246 ALA B N 1
ATOM 4141 C CA . ALA B 1 246 ? -6.582 15.781 9.078 1 98.94 246 ALA B CA 1
ATOM 4142 C C . ALA B 1 246 ? -7.426 14.961 8.109 1 98.94 246 ALA B C 1
ATOM 4144 O O . ALA B 1 246 ? -7.121 14.883 6.918 1 98.94 246 ALA B O 1
ATOM 4145 N N . THR B 1 247 ? -8.453 14.352 8.656 1 98.88 247 THR B N 1
ATOM 4146 C CA . THR B 1 247 ? -9.227 13.438 7.824 1 98.88 247 THR B CA 1
ATOM 4147 C C . THR B 1 247 ? -10.719 13.711 7.953 1 98.88 247 THR B C 1
ATOM 4149 O O . THR B 1 247 ? -11.195 14.07 9.031 1 98.88 247 THR B O 1
ATOM 4152 N N . LEU B 1 248 ? -11.414 13.555 6.891 1 98.81 248 LEU B N 1
ATOM 4153 C CA . LEU B 1 248 ? -12.867 13.656 6.84 1 98.81 248 LEU B CA 1
ATOM 4154 C C . LEU B 1 248 ? -13.523 12.32 7.184 1 98.81 248 LEU B C 1
ATOM 4156 O O . LEU B 1 248 ? -13.219 11.297 6.566 1 98.81 248 LEU B O 1
ATOM 4160 N N . VAL B 1 249 ? -14.469 12.305 8.102 1 98.38 249 VAL B N 1
ATOM 4161 C CA . VAL B 1 249 ? -15.141 11.086 8.539 1 98.38 249 VAL B CA 1
ATOM 4162 C C . VAL B 1 249 ? -16.234 10.719 7.539 1 98.38 249 VAL B C 1
ATOM 4164 O O . VAL B 1 249 ? -17.234 11.422 7.414 1 98.38 249 VAL B O 1
ATOM 4167 N N . LEU B 1 250 ? -16.031 9.586 6.875 1 96.25 250 LEU B N 1
ATOM 4168 C CA . LEU B 1 250 ? -17 9.109 5.895 1 96.25 250 LEU B CA 1
ATOM 4169 C C . LEU B 1 250 ? -17.938 8.07 6.508 1 96.25 250 LEU B C 1
ATOM 4171 O O . LEU B 1 250 ? -19.094 7.949 6.094 1 96.25 250 LEU B O 1
ATOM 4175 N N . ALA B 1 251 ? -17.344 7.281 7.422 1 94.25 251 ALA B N 1
ATOM 4176 C CA . ALA B 1 251 ? -18.109 6.152 7.965 1 94.25 251 ALA B CA 1
ATOM 4177 C C . ALA B 1 251 ? -18.078 6.164 9.492 1 94.25 251 ALA B C 1
ATOM 4179 O O . ALA B 1 251 ? -17.016 6.254 10.102 1 94.25 251 ALA B O 1
ATOM 4180 N N . GLN B 1 252 ? -19.266 6.152 10.047 1 94.25 252 GLN B N 1
ATOM 4181 C CA . GLN B 1 252 ? -19.391 5.895 11.477 1 94.25 252 GLN B CA 1
ATOM 4182 C C . GLN B 1 252 ? -19.531 4.398 11.758 1 94.25 252 GLN B C 1
ATOM 4184 O O . GLN B 1 252 ? -20.609 3.824 11.562 1 94.25 252 GLN B O 1
ATOM 4189 N N . ARG B 1 253 ? -18.5 3.82 12.234 1 92 253 ARG B N 1
ATOM 4190 C CA . ARG B 1 253 ? -18.328 2.371 12.25 1 92 253 ARG B CA 1
ATOM 4191 C C . ARG B 1 253 ? -19.25 1.721 13.266 1 92 253 ARG B C 1
ATOM 4193 O O . ARG B 1 253 ? -19.719 0.593 13.07 1 92 253 ARG B O 1
ATOM 4200 N N . VAL B 1 254 ? -19.531 2.385 14.352 1 90.06 254 VAL B N 1
ATOM 4201 C CA . VAL B 1 254 ? -20.375 1.826 15.406 1 90.06 254 VAL B CA 1
ATOM 4202 C C . VAL B 1 254 ? -21.844 1.874 14.977 1 90.06 254 VAL B C 1
ATOM 4204 O O . VAL B 1 254 ? -22.562 0.881 15.102 1 90.06 254 VAL B O 1
ATOM 4207 N N . LYS B 1 255 ? -22.234 2.975 14.391 1 88.19 255 LYS B N 1
ATOM 4208 C CA . LYS B 1 255 ? -23.609 3.176 13.969 1 88.19 255 LYS B CA 1
ATOM 4209 C C . LYS B 1 255 ? -23.859 2.6 12.578 1 88.19 255 LYS B C 1
ATOM 4211 O O . LYS B 1 255 ? -25 2.494 12.133 1 88.19 255 LYS B O 1
ATOM 4216 N N . ASN B 1 256 ? -22.797 2.254 11.906 1 87.31 256 ASN B N 1
ATOM 4217 C CA . ASN B 1 256 ? -22.875 1.709 10.555 1 87.31 256 ASN B CA 1
ATOM 4218 C C . ASN B 1 256 ? -23.547 2.684 9.594 1 87.31 256 ASN B C 1
ATOM 4220 O O . ASN B 1 256 ? -24.5 2.324 8.906 1 87.31 256 ASN B O 1
ATOM 4224 N N . VAL B 1 257 ? -23.078 3.92 9.633 1 87.12 257 VAL B N 1
ATOM 4225 C CA . VAL B 1 257 ? -23.594 4.996 8.797 1 87.12 257 VAL B CA 1
ATOM 4226 C C . VAL B 1 257 ? -22.484 5.523 7.887 1 87.12 257 VAL B C 1
ATOM 4228 O O . VAL B 1 257 ? -21.344 5.688 8.328 1 87.12 257 VAL B O 1
ATOM 4231 N N . PHE B 1 258 ? -22.859 5.742 6.637 1 89.44 258 PHE B N 1
ATOM 4232 C CA . PHE B 1 258 ? -21.953 6.371 5.688 1 89.44 258 PHE B CA 1
ATOM 4233 C C . PHE B 1 258 ? -22.406 7.785 5.352 1 89.44 258 PHE B C 1
ATOM 4235 O O . PHE B 1 258 ? -23.609 8.062 5.301 1 89.44 258 PHE B O 1
ATOM 4242 N N . ILE B 1 259 ? -21.516 8.586 5.113 1 91.31 259 ILE B N 1
ATOM 4243 C CA . ILE B 1 259 ? -21.766 10 4.855 1 91.31 259 ILE B CA 1
ATOM 4244 C C . ILE B 1 259 ? -22.641 10.156 3.615 1 91.31 259 ILE B C 1
ATOM 4246 O O . ILE B 1 259 ? -22.531 9.375 2.67 1 91.31 259 ILE B O 1
ATOM 4250 N N . ASP B 1 260 ? -23.438 11.195 3.691 1 91.12 260 ASP B N 1
ATOM 4251 C CA . ASP B 1 260 ? -24.203 11.586 2.518 1 91.12 260 ASP B CA 1
ATOM 4252 C C . ASP B 1 260 ? -23.297 12.094 1.402 1 91.12 260 ASP B C 1
ATOM 4254 O O . ASP B 1 260 ? -22.344 12.836 1.661 1 91.12 260 ASP B O 1
ATOM 4258 N N . VAL B 1 261 ? -23.672 11.82 0.167 1 90.06 261 VAL B N 1
ATOM 4259 C CA . VAL B 1 261 ? -22.828 12.094 -0.986 1 90.06 261 VAL B CA 1
ATOM 4260 C C . VAL B 1 261 ? -22.625 13.602 -1.132 1 90.06 261 VAL B C 1
ATOM 4262 O O . VAL B 1 261 ? -21.516 14.062 -1.421 1 90.06 261 VAL B O 1
ATOM 4265 N N . ASN B 1 262 ? -23.656 14.391 -0.994 1 94.25 262 ASN B N 1
ATOM 4266 C CA . ASN B 1 262 ? -23.547 15.844 -1.124 1 94.25 262 ASN B CA 1
ATOM 4267 C C . ASN B 1 262 ? -22.688 16.438 -0.019 1 94.25 262 ASN B C 1
ATOM 4269 O O . ASN B 1 262 ? -21.875 17.344 -0.274 1 94.25 262 ASN B O 1
ATOM 4273 N N . LEU B 1 263 ? -22.906 15.969 1.137 1 95.75 263 LEU B N 1
ATOM 4274 C CA . LEU B 1 263 ? -22.094 16.422 2.262 1 95.75 263 LEU B CA 1
ATOM 4275 C C . LEU B 1 263 ? -20.625 16.047 2.055 1 95.75 263 LEU B C 1
ATOM 4277 O O . LEU B 1 263 ? -19.734 16.844 2.348 1 95.75 263 LEU B O 1
ATOM 4281 N N . LYS B 1 264 ? -20.406 14.867 1.578 1 95.69 264 LYS B N 1
ATOM 4282 C CA . LYS B 1 264 ? -19.047 14.414 1.288 1 95.69 264 LYS B CA 1
ATOM 4283 C C . LYS B 1 264 ? -18.344 15.375 0.333 1 95.69 264 LYS B C 1
ATOM 4285 O O . LYS B 1 264 ? -17.219 15.797 0.589 1 95.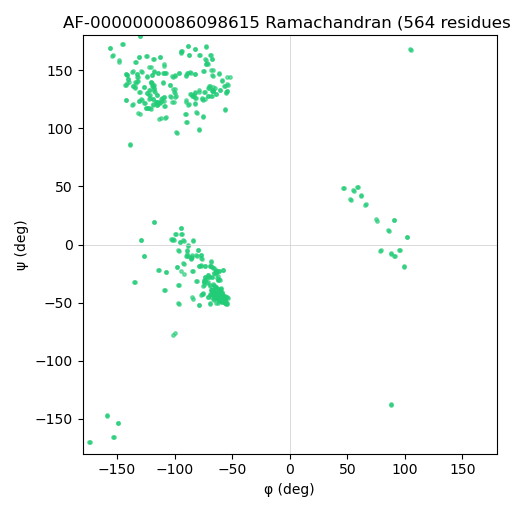69 264 LYS B O 1
ATOM 4290 N N . HIS B 1 265 ? -19 15.703 -0.71 1 95.75 265 HIS B N 1
ATOM 4291 C CA . HIS B 1 265 ? -18.406 16.562 -1.729 1 95.75 265 HIS B CA 1
ATOM 4292 C C . HIS B 1 265 ? -18.062 17.938 -1.16 1 95.75 265 HIS B C 1
ATOM 4294 O O . HIS B 1 265 ? -16.969 18.453 -1.386 1 95.75 265 HIS B O 1
ATOM 4300 N N . SER B 1 266 ? -18.969 18.516 -0.443 1 96.88 266 SER B N 1
ATOM 4301 C CA . SER B 1 266 ? -18.766 19.828 0.144 1 96.88 266 SER B CA 1
ATOM 4302 C C . SER B 1 266 ? -17.625 19.812 1.157 1 96.88 266 SER B C 1
ATOM 4304 O O . SER B 1 266 ? -16.75 20.688 1.144 1 96.88 266 SER B O 1
ATOM 4306 N N . ARG B 1 267 ? -17.625 18.781 2.041 1 98 267 ARG B N 1
ATOM 4307 C CA . ARG B 1 267 ? -16.609 18.688 3.088 1 98 267 ARG B CA 1
ATOM 4308 C C . ARG B 1 267 ? -15.227 18.422 2.492 1 98 267 ARG B C 1
ATOM 4310 O O . ARG B 1 267 ? -14.227 18.984 2.961 1 98 267 ARG B O 1
ATOM 4317 N N . GLU B 1 268 ? -15.203 17.594 1.502 1 97.19 268 GLU B N 1
ATOM 4318 C CA . GLU B 1 268 ? -13.922 17.297 0.861 1 97.19 268 GLU B CA 1
ATOM 4319 C C . GLU B 1 268 ? -13.305 18.547 0.246 1 97.19 268 GLU B C 1
ATOM 4321 O O . GLU B 1 268 ? -12.094 18.766 0.345 1 97.19 268 GLU B O 1
ATOM 4326 N N . GLU B 1 269 ? -14.141 19.328 -0.406 1 97 269 GLU B N 1
ATOM 4327 C CA . GLU B 1 269 ? -13.656 20.562 -1.009 1 97 269 GLU B CA 1
ATOM 4328 C C . GLU B 1 269 ? -13.133 21.531 0.052 1 97 269 GLU B C 1
ATOM 4330 O O . GLU B 1 269 ? -12.039 22.078 -0.085 1 97 269 GLU B O 1
ATOM 4335 N N . LEU B 1 270 ? -13.852 21.703 1.111 1 97.81 270 LEU B N 1
ATOM 4336 C CA . LEU B 1 270 ? -13.5 22.656 2.15 1 97.81 270 LEU B CA 1
ATOM 4337 C C . LEU B 1 270 ? -12.266 22.203 2.918 1 97.81 270 LEU B C 1
ATOM 4339 O O . LEU B 1 270 ? -11.492 23.031 3.412 1 97.81 270 LEU B O 1
ATOM 4343 N N . MET B 1 271 ? -12.055 20.906 2.982 1 98.5 271 MET B N 1
ATOM 4344 C CA . MET B 1 271 ? -10.852 20.375 3.627 1 98.5 271 MET B CA 1
ATOM 4345 C C . MET B 1 271 ? -9.594 20.859 2.908 1 98.5 271 MET B C 1
ATOM 4347 O O . MET B 1 271 ? -8.578 21.141 3.547 1 98.5 271 MET B O 1
ATOM 4351 N N . GLY B 1 272 ? -9.672 20.906 1.575 1 98.62 272 GLY B N 1
ATOM 4352 C CA . GLY B 1 272 ? -8.555 21.438 0.806 1 98.62 272 GLY B CA 1
ATOM 4353 C C . GLY B 1 272 ? -8.188 22.859 1.18 1 98.62 272 GLY B C 1
ATOM 4354 O O . GLY B 1 272 ? -7.008 23.172 1.356 1 98.62 272 GLY B O 1
ATOM 4355 N N . LYS B 1 273 ? -9.203 23.656 1.329 1 98.38 273 LYS B N 1
ATOM 4356 C CA . LYS B 1 273 ? -8.984 25.047 1.719 1 98.38 273 LYS B CA 1
ATOM 4357 C C . LYS B 1 273 ? -8.367 25.141 3.111 1 98.38 273 LYS B C 1
ATOM 4359 O O . LYS B 1 273 ? -7.438 25.922 3.336 1 98.38 273 LYS B O 1
ATOM 4364 N N . VAL B 1 274 ? -8.898 24.344 4.027 1 98.75 274 VAL B N 1
ATOM 4365 C CA . VAL B 1 274 ? -8.375 24.312 5.391 1 98.75 274 VAL B CA 1
ATOM 4366 C C . VAL B 1 274 ? -6.891 23.969 5.367 1 98.75 274 VAL B C 1
ATOM 4368 O O . VAL B 1 274 ? -6.086 24.625 6.035 1 98.75 274 VAL B O 1
ATOM 4371 N N . GLY B 1 275 ? -6.547 22.906 4.629 1 98.88 275 GLY B N 1
ATOM 4372 C CA . GLY B 1 275 ? -5.164 22.469 4.551 1 98.88 275 GLY B CA 1
ATOM 4373 C C . GLY B 1 275 ? -4.23 23.531 3.998 1 98.88 275 GLY B C 1
ATOM 4374 O O . GLY B 1 275 ? -3.139 23.734 4.527 1 98.88 275 GLY B O 1
ATOM 4375 N N . LEU B 1 276 ? -4.684 24.188 2.939 1 98.88 276 LEU B N 1
ATOM 4376 C CA . LEU B 1 276 ? -3.871 25.219 2.312 1 98.88 276 LEU B CA 1
ATOM 4377 C C . LEU B 1 276 ? -3.682 26.406 3.254 1 98.88 276 LEU B C 1
ATOM 4379 O O . LEU B 1 276 ? -2.57 26.922 3.398 1 98.88 276 LEU B O 1
ATOM 4383 N N . GLU B 1 277 ? -4.73 26.828 3.965 1 98.81 277 GLU B N 1
ATOM 4384 C CA . GLU B 1 277 ? -4.637 27.906 4.945 1 98.81 277 GLU B CA 1
ATOM 4385 C C . GLU B 1 277 ? -3.637 27.562 6.047 1 98.81 277 GLU B C 1
ATOM 4387 O O . GLU B 1 277 ? -2.801 28.391 6.414 1 98.81 277 GLU B O 1
ATOM 4392 N N . ALA B 1 278 ? -3.727 26.359 6.516 1 98.88 278 ALA B N 1
ATOM 4393 C CA . ALA B 1 278 ? -2.898 25.953 7.648 1 98.88 278 ALA B CA 1
ATOM 4394 C C . ALA B 1 278 ? -1.428 25.859 7.246 1 98.88 278 ALA B C 1
ATOM 4396 O O . ALA B 1 278 ? -0.553 26.359 7.953 1 98.88 278 ALA B O 1
ATOM 4397 N N . ILE B 1 279 ? -1.178 25.266 6.082 1 98.81 279 ILE B N 1
ATOM 4398 C CA . ILE B 1 279 ? 0.2 24.922 5.754 1 98.81 279 ILE B CA 1
ATOM 4399 C C . ILE B 1 279 ? 0.978 26.172 5.375 1 98.81 279 ILE B C 1
ATOM 4401 O O . ILE B 1 279 ? 2.18 26.266 5.629 1 98.81 279 ILE B O 1
ATOM 4405 N N . VAL B 1 280 ? 0.348 27.188 4.785 1 98.5 280 VAL B N 1
ATOM 4406 C CA . VAL B 1 280 ? 1.072 28.391 4.375 1 98.5 280 VAL B CA 1
ATOM 4407 C C . VAL B 1 280 ? 1.324 29.281 5.586 1 98.5 280 VAL B C 1
ATOM 4409 O O . VAL B 1 280 ? 2.201 30.156 5.555 1 98.5 280 VAL B O 1
ATOM 4412 N N . ASN B 1 281 ? 0.571 29.062 6.668 1 97.5 281 ASN B N 1
ATOM 4413 C CA . ASN B 1 281 ? 0.73 29.875 7.875 1 97.5 281 ASN B CA 1
ATOM 4414 C C . ASN B 1 281 ? 1.772 29.266 8.812 1 97.5 281 ASN B C 1
ATOM 4416 O O . ASN B 1 281 ? 2.15 29.891 9.805 1 97.5 281 ASN B O 1
ATOM 4420 N N . LEU B 1 282 ? 2.223 28.078 8.492 1 97 282 LEU B N 1
ATOM 4421 C CA . LEU B 1 282 ? 3.236 27.422 9.312 1 97 282 LEU B CA 1
ATOM 4422 C C . LEU B 1 282 ? 4.586 28.109 9.164 1 97 282 LEU B C 1
ATOM 4424 O O . LEU B 1 282 ? 4.988 28.469 8.055 1 97 282 LEU B O 1
ATOM 4428 N N . GLN B 1 283 ? 5.27 28.359 10.242 1 93.31 283 GLN B N 1
ATOM 4429 C CA . GLN B 1 283 ? 6.625 28.891 10.188 1 93.31 283 GLN B CA 1
ATOM 4430 C C . GLN B 1 283 ? 7.645 27.781 9.945 1 93.31 283 GLN B C 1
ATOM 4432 O O . GLN B 1 283 ? 7.711 26.812 10.703 1 93.31 283 GLN B O 1
ATOM 4437 N N . LEU B 1 284 ? 8.406 27.953 8.797 1 94.94 284 LEU B N 1
ATOM 4438 C CA . LEU B 1 284 ? 9.43 26.953 8.484 1 94.94 284 LEU B CA 1
ATOM 4439 C C . LEU B 1 284 ? 10.828 27.531 8.688 1 94.94 284 LEU B C 1
ATOM 4441 O O . LEU B 1 284 ? 11.047 28.734 8.5 1 94.94 284 LEU B O 1
#

Secondary structure (DSSP, 8-state):
-PPP--SSS-B-TTS-BSSS---TTSS-SEEEEES-HHHHHHHHTTS-TTS--EEEE-TTS-EEEEEEETTEEEEEEE--SSHHHHHHHHHHHHTTS-TT-EEEEEEEEEEEE--TT--TT-EEEEEEEEEEEE-HHHHHHHHTT---TT--SEEEPPPEEPPHHHHHHHHHHHHHTT--EEEEEEEEESSSSGGGT---TTB----TTHHHHHHHTTEEEEESSHHHHHHHHHHBSSSEEEEEEEEEEEEETTTTEE--HHHHHHHHHHHHHHHHHHHHHS--/------SSS-B-TTS-BSSS---TTSS-SEEEEES-HHHHHHHHTTS-TTS--EEEE-TTS-EEEEEEETTEEEEEEE--SSHHHHHHHHHHHHTTS-TT-EEEEEEEEEEEE--TT--TT-EEEEEEEEEEEE-HHHHHHHHTT---TT--SEEEPPPEEPPHHHHHHHHHHHHHTT--EEEEEEEEESSSSGGGT---TTB----TTHHHHHHHTTEEEEESSHHHHHHHHHHBSSSEEEEEEEEEEEEETTTTEE--HHHHHHHHHHHHHHHHHHHHHS--

Sequence (568 aa):
MPQLHSANFPVTDDGRTYHLDLGKGMIANRIITVGDLARAEKYAKFLDTDCEITRHQSARGFYAVTGKYKGTPVSIIGIGMGFPMMDFMMREALFCFPTGSTVAILRLGTCGTPDESVETGDFVIAEDSISVYRNPDYFTLKLEGQSTEGVQPYIFTLPVKSNSQFQDELEKAFQQLELPFHRGRNASGDSFYSSQGRRDDNFDDDNDFIEGKLQSLNVKAIEMESFHLLDLARCSKTITVKACAATLVLAQRVKNVFIDVNLKHSREELMGKVGLEAIVNLQLMPQLHSANFPVTDDGRTYHLDLGKGMIANRIITVGDLARAEKYAKFLDTDCEITRHQSARGFYAVTGKYKGTPVSIIGIGMGFPMMDFMMREALFCFPTGSTVAILRLGTCGTPDESVETGDFVIAEDSISVYRNPDYFTLKLEGQSTEGVQPYIFTLPVKSNSQFQDELEKAFQQLELPFHRGRNASGDSFYSSQGRRDDNFDDDNDFIEGKLQSLNVKAIEMESFHLLDLARCSKTITVKACAATLVLAQRVKNVFIDVNLKHSREELMGKVGLEAIVNLQL

InterPro domains:
  IPR000845 Nucleoside phosphorylase domain [PF01048] (30-246)
  IPR035994 Nucleoside phosphorylase superfamily [G3DSA:3.40.50.1580] (24-282)
  IPR035994 Nucleoside phosphorylase superfamily [SSF53167] (13-281)

Solvent-accessible surface area (backbone atoms only — not comparable to full-atom values): 28635 Å² total; per-residue (Å²): 128,69,66,61,79,34,80,49,65,40,28,30,82,86,51,22,29,70,53,62,54,45,29,68,80,64,59,43,54,34,31,38,35,28,36,47,56,68,53,32,54,59,44,54,69,71,36,47,82,91,51,76,70,49,76,49,72,26,94,71,63,23,32,39,38,24,34,27,44,93,85,38,60,29,19,31,33,8,47,46,64,27,46,35,32,44,49,51,48,54,58,47,56,54,66,36,51,62,78,72,38,61,33,39,39,36,38,46,49,63,23,33,18,57,29,86,90,57,50,53,69,27,30,39,35,34,49,26,20,21,39,26,36,74,32,67,50,27,54,52,27,50,74,69,72,42,83,41,79,96,45,55,52,54,46,74,50,65,70,41,64,32,34,67,69,57,50,52,34,38,51,51,29,32,57,76,69,71,48,63,68,46,77,35,29,27,34,14,14,56,29,88,36,52,42,60,31,28,71,52,86,51,40,71,62,86,29,82,59,43,48,61,52,39,39,76,66,54,25,49,30,39,34,37,38,60,28,52,50,33,52,49,32,75,30,34,65,36,39,48,48,47,33,37,34,38,28,38,24,38,28,22,60,78,79,58,42,66,46,52,70,67,58,47,54,54,48,55,54,50,48,38,53,28,50,53,55,18,58,67,68,54,88,120,128,69,65,62,77,35,81,47,64,40,28,30,81,86,53,22,30,73,54,60,55,46,28,68,81,64,60,42,56,32,32,40,33,28,37,47,54,71,54,31,55,58,43,55,70,72,36,47,82,90,52,75,70,48,76,50,70,25,93,72,64,24,34,39,38,24,35,26,46,92,85,38,60,30,18,33,34,8,46,46,65,27,46,37,32,43,50,52,48,54,57,46,54,54,66,35,51,62,76,74,38,60,33,39,39,35,39,45,48,63,23,33,18,57,30,87,89,57,50,53,68,27,29,39,35,35,48,25,19,21,38,25,36,73,32,67,49,27,55,52,27,50,75,69,71,42,82,42,80,96,45,54,50,55,46,74,49,66,70,41,62,32,33,66,69,55,51,51,33,40,50,52,28,32,57,74,66,71,49,63,67,46,75,37,30,28,34,15,14,56,28,86,37,53,40,59,31,28,72,54,86,50,40,73,60,86,30,82,58,44,48,60,51,40,40,76,66,53,24,48,31,39,35,37,39,60,27,52,51,34,52,50,34,74,32,35,66,37,39,49,50,47,33,38,36,38,27,40,24,38,28,22,59,78,79,57,42,66,47,53,68,70,57,47,54,55,49,56,55,51,47,38,53,29,51,54,54,18,57,67,68,54,88,119

Foldseek 3Di:
DADFDDPVWTAGPVAAGDQQRDAAPRADLAEEEEADPVLLVLLLVQFDPPWDWDWDAGPNGKIKIWGHHPRHIYIYIHQHFFLVSLVCCLVRVCSNDAFPAAGEYEYEEAFAFLAPVDDFLEKEWAQKEKEKEADVVLVVCVVVVHDCVPPDRIDIDDIFGAFPLLSVLLVVLCVVVVGHYYYYYEYAYRDPDLRCCHDDPVDDRPRVCNSVVCVVVVHTTYYHHQNSNRVVQVVDDRYHYRYIYMHGHQAHPVVGDGDDPVSVVVSSSSSSVSSSSSSSPDDD/DADFDDPVFTAGPVGAGDQQRDAAPRADLAEEEEADPVLLVLLLVQFDPPWDWDWDAGPNGKIKIWGHHPRHIYIYIHQHFFLVSLVCCLPRVCSNDAFPAAGEYEYEEAFAFLAPVDDFLEKEWAQKEKEKEADVVLVVCVVVVHDCVPPDRIDIDDIFGAFPLLSVLLVVLCVVVVGHYYYYYEYAYRDPDLRCQHDDPVDDRPRPCNSVVCVVVVHTTYYHHQNSNRVVQVVDDRYHYRYIYMHGHQAHPVVGDGDDPVSVVVSSSSSSVSSSSSSSPDDD